Protein AF-A0A9D1AC80-F1 (afdb_monomer)

Solvent-accessible surface area (backbone atoms only — not comparable to full-atom values): 27525 Å² total; per-residue (Å²): 132,86,68,96,61,55,63,66,49,86,85,40,77,88,38,52,70,24,27,35,67,46,36,64,85,41,48,50,67,66,24,50,50,37,23,56,65,32,56,77,59,56,85,48,85,40,64,72,76,40,60,72,45,30,47,52,47,12,64,72,50,64,50,56,42,78,32,44,52,78,27,50,13,46,67,51,48,48,35,18,44,22,64,49,67,47,39,60,33,29,42,32,59,21,54,40,62,69,62,60,59,49,24,33,47,73,43,66,22,46,76,43,77,41,73,43,42,74,92,60,70,52,47,93,53,73,65,55,51,63,54,58,71,73,60,41,46,25,36,50,44,53,37,38,21,43,65,50,16,39,70,64,49,34,70,60,47,50,53,51,49,53,49,28,57,76,59,70,13,37,37,38,38,34,33,44,46,47,68,31,34,35,76,71,62,48,68,44,49,69,61,66,36,66,50,30,77,77,34,54,48,38,35,40,36,34,33,51,25,25,72,44,34,34,63,90,53,30,35,16,34,36,43,31,60,39,50,66,59,51,53,43,20,54,74,62,48,65,85,50,56,43,45,46,36,27,48,39,18,48,44,43,48,64,73,44,55,69,58,38,52,56,48,9,48,53,40,52,54,41,41,51,55,50,49,51,54,38,45,77,46,69,38,54,69,49,74,48,55,36,50,35,39,23,32,41,53,65,51,36,48,49,62,60,32,47,79,69,40,29,36,54,21,75,33,46,87,30,59,80,42,51,66,38,31,34,32,35,31,44,48,49,64,70,58,43,52,56,51,47,51,55,56,34,50,56,52,69,40,48,76,46,76,58,97,58,37,37,29,23,70,66,54,85,86,44,48,73,54,50,41,64,31,44,46,30,52,80,60,20,62,88,49,96,61,42,42,53,74,68,56,45,49,51,51,53,52,51,31,49,51,26,38,75,74,72,70,43,26,57,16,36,28,26,36,48,91,77,41,42,66,50,31,34,36,23,41,41,81,41,80,58,93,90,38,85,41,46,27,57,49,73,53,52,30,74,91,56,61,96,71,53,57,69,47,54,48,52,41,52,41,52,52,42,38,46,76,73,67,61,45,64,51,44,32,33,83,37,51,69,85,44,59,71,59,53,52,37,41,48,77,60,68,26,42,82,76,51,76,49,73,48,78,55,98,88,42,83,43,58,25,38,30,28,35,36,40,47,67,61,51,55,56,62,72,75,112

Radius of gyration: 29.44 Å; Cα contacts (8 Å, |Δi|>4): 1035; chains: 1; bounding box: 64×45×86 Å

InterPro domains:
  IPR000182 GNAT domain [PF13302] (356-495)
  IPR000182 GNAT domain [PS51186] (357-519)
  IPR004839 Aminotransferase, class I/classII, large domain [PF00155] (17-341)
  IPR015421 Pyridoxal phosphate-dependent transferase, major domain [G3DSA:3.40.640.10] (27-256)
  IPR015422 Pyridoxal phosphate-dependent transferase, small domain [G3DSA:3.90.1150.10] (17-343)
  IPR015424 Pyridoxal phosphate-dependent transferase [SSF53383] (11-345)
  IPR016181 Acyl-CoA N-acyltransferase [SSF55729] (351-517)

Structure (mmCIF, N/CA/C/O backbone):
data_AF-A0A9D1AC80-F1
#
_entry.id   AF-A0A9D1AC80-F1
#
loop_
_atom_site.group_PDB
_atom_site.id
_atom_site.type_symbol
_atom_site.label_atom_id
_atom_site.label_alt_id
_atom_site.label_comp_id
_atom_site.label_asym_id
_atom_site.label_entity_id
_atom_site.label_seq_id
_atom_site.pdbx_PDB_ins_code
_atom_site.Cartn_x
_atom_site.Cartn_y
_atom_site.Cartn_z
_atom_site.occupancy
_atom_site.B_iso_or_equiv
_atom_site.auth_seq_id
_atom_site.auth_comp_id
_atom_site.auth_asym_id
_atom_site.auth_atom_id
_atom_site.pdbx_PDB_model_num
ATOM 1 N N . MET A 1 1 ? 4.214 -15.115 -7.512 1.00 37.31 1 MET A N 1
ATOM 2 C CA . MET A 1 1 ? 2.881 -15.174 -6.868 1.00 37.31 1 MET A CA 1
ATOM 3 C C . MET A 1 1 ? 2.759 -13.930 -5.993 1.00 37.31 1 MET A C 1
ATOM 5 O O . MET A 1 1 ? 3.651 -13.710 -5.189 1.00 37.31 1 MET A O 1
ATOM 9 N N . VAL A 1 2 ? 1.756 -13.068 -6.192 1.00 55.78 2 VAL A N 1
ATOM 10 C CA . VAL A 1 2 ? 1.625 -11.819 -5.412 1.00 55.78 2 VAL A CA 1
ATOM 11 C C . VAL A 1 2 ? 1.119 -12.160 -4.008 1.00 55.78 2 VAL A C 1
ATOM 13 O O . VAL A 1 2 ? 0.020 -12.699 -3.861 1.00 55.78 2 VAL A O 1
ATOM 16 N N . HIS A 1 3 ? 1.907 -11.880 -2.967 1.00 65.38 3 HIS A N 1
ATOM 17 C CA . HIS A 1 3 ? 1.476 -12.124 -1.588 1.00 65.38 3 HIS A CA 1
ATOM 18 C C . HIS A 1 3 ? 0.288 -11.227 -1.211 1.00 65.38 3 HIS A C 1
ATOM 20 O O . HIS A 1 3 ? 0.196 -10.066 -1.615 1.00 65.38 3 HIS A O 1
ATOM 26 N N . LYS A 1 4 ? -0.629 -11.753 -0.387 1.00 74.62 4 LYS A N 1
ATOM 27 C CA . LYS A 1 4 ? -1.789 -10.985 0.107 1.00 74.62 4 LYS A CA 1
ATOM 28 C C . LYS A 1 4 ? -1.373 -9.749 0.917 1.00 74.62 4 LYS A C 1
ATOM 30 O O . LYS A 1 4 ? -2.042 -8.720 0.848 1.00 74.62 4 LYS A O 1
ATOM 35 N N . HIS A 1 5 ? -0.239 -9.824 1.613 1.00 77.50 5 HIS A N 1
ATOM 36 C CA . HIS A 1 5 ? 0.312 -8.750 2.441 1.00 77.50 5 HIS A CA 1
ATOM 37 C C . HIS A 1 5 ? 1.796 -8.528 2.123 1.00 77.50 5 HIS A C 1
ATOM 39 O O . HIS A 1 5 ? 2.463 -9.425 1.612 1.00 77.50 5 HIS A O 1
ATOM 45 N N . GLY A 1 6 ? 2.300 -7.329 2.427 1.00 75.31 6 GLY A N 1
ATOM 46 C CA . GLY A 1 6 ? 3.743 -7.067 2.468 1.00 75.31 6 GLY A CA 1
ATOM 47 C C . GLY A 1 6 ? 4.377 -7.626 3.747 1.00 75.31 6 GLY A C 1
ATOM 48 O O . GLY A 1 6 ? 3.668 -8.102 4.634 1.00 75.31 6 GLY A O 1
ATOM 49 N N . GLY A 1 7 ? 5.699 -7.536 3.856 1.00 78.56 7 GLY A N 1
ATOM 50 C CA . GLY A 1 7 ? 6.449 -7.950 5.043 1.00 78.56 7 GLY A CA 1
ATOM 51 C C . GLY A 1 7 ? 6.959 -9.387 5.038 1.00 78.56 7 GLY A C 1
ATOM 52 O O . GLY A 1 7 ? 7.370 -9.886 6.084 1.00 78.56 7 GLY A O 1
ATOM 53 N N . ASN A 1 8 ? 6.949 -10.076 3.892 1.00 81.56 8 ASN A N 1
ATOM 54 C CA . ASN A 1 8 ? 7.438 -11.454 3.794 1.00 81.56 8 ASN A CA 1
ATOM 55 C C . ASN A 1 8 ? 8.974 -11.527 3.682 1.00 81.56 8 ASN A C 1
ATOM 57 O O . ASN A 1 8 ? 9.532 -12.005 2.696 1.00 81.56 8 ASN A O 1
ATOM 61 N N . LEU A 1 9 ? 9.673 -11.048 4.713 1.00 79.50 9 LEU A N 1
ATOM 62 C CA . LEU A 1 9 ? 11.139 -11.088 4.789 1.00 79.50 9 LEU A CA 1
ATOM 63 C C . LEU A 1 9 ? 11.712 -12.517 4.817 1.00 79.50 9 LEU A C 1
ATOM 65 O O . LEU A 1 9 ? 12.892 -12.709 4.525 1.00 79.50 9 LEU A O 1
ATOM 69 N N . TYR A 1 10 ? 10.897 -13.525 5.141 1.00 81.38 10 TYR A N 1
ATOM 70 C CA . TYR A 1 10 ? 11.323 -14.925 5.202 1.00 81.38 10 TYR A CA 1
ATOM 71 C C . TYR A 1 10 ? 11.754 -15.473 3.835 1.00 81.38 10 TYR A C 1
ATOM 73 O O . TYR A 1 10 ? 12.709 -16.248 3.768 1.00 81.38 10 TYR A O 1
ATOM 81 N N . GLU A 1 11 ? 11.105 -15.026 2.757 1.00 79.56 11 GLU A N 1
ATOM 82 C CA . GLU A 1 11 ? 11.444 -15.385 1.372 1.00 79.56 11 GLU A CA 1
ATOM 83 C C . GLU A 1 11 ? 12.535 -14.476 0.774 1.00 79.56 11 GLU A C 1
ATOM 85 O O . GLU A 1 11 ? 13.168 -14.823 -0.223 1.00 79.56 11 GLU A O 1
ATOM 90 N N . HIS A 1 12 ? 12.820 -13.337 1.415 1.00 79.81 12 HIS A N 1
ATOM 91 C CA . HIS A 1 12 ? 13.738 -12.306 0.924 1.00 79.81 12 HIS A CA 1
ATOM 92 C C . HIS A 1 12 ? 14.773 -11.901 1.984 1.00 79.81 12 HIS A C 1
ATOM 94 O O . HIS A 1 12 ? 14.924 -10.725 2.324 1.00 79.81 12 HIS A O 1
ATOM 100 N N . LYS A 1 13 ? 15.507 -12.884 2.522 1.00 79.75 13 LYS A N 1
ATOM 101 C CA . LYS A 1 13 ? 16.517 -12.653 3.568 1.00 79.75 13 LYS A CA 1
ATOM 102 C C . LYS A 1 13 ? 17.537 -11.584 3.151 1.00 79.75 13 LYS A C 1
ATOM 104 O O . LYS A 1 13 ? 18.148 -11.672 2.084 1.00 79.75 13 LYS A O 1
ATOM 109 N N . GLY A 1 14 ? 17.740 -10.608 4.036 1.00 81.50 14 GLY A N 1
ATOM 110 C CA . GLY A 1 14 ? 18.689 -9.507 3.851 1.00 81.50 14 GLY A CA 1
ATOM 111 C C . GLY A 1 14 ? 18.181 -8.352 2.984 1.00 81.50 14 GLY A C 1
ATOM 112 O O . GLY A 1 14 ? 18.968 -7.459 2.690 1.00 81.50 14 GLY A O 1
ATOM 113 N N . ALA A 1 15 ? 16.911 -8.358 2.563 1.00 88.06 15 ALA A N 1
ATOM 114 C CA . ALA A 1 15 ? 16.314 -7.213 1.886 1.00 88.06 15 ALA A CA 1
ATOM 115 C C . ALA A 1 15 ? 15.885 -6.119 2.878 1.00 88.06 15 ALA A C 1
ATOM 117 O O . ALA A 1 15 ? 15.378 -6.420 3.961 1.00 88.06 15 ALA A O 1
ATOM 118 N N . GLU A 1 16 ? 16.032 -4.854 2.486 1.00 93.19 16 GLU A N 1
ATOM 119 C CA . GLU A 1 16 ? 15.392 -3.732 3.177 1.00 93.19 16 GLU A CA 1
ATOM 120 C C . GLU A 1 16 ? 13.894 -3.717 2.825 1.00 93.19 16 GLU A C 1
ATOM 122 O O . GLU A 1 16 ? 13.510 -3.679 1.650 1.00 93.19 16 GLU A O 1
ATOM 127 N N . ASP A 1 17 ? 13.029 -3.787 3.841 1.00 95.25 17 ASP A N 1
ATOM 128 C CA . ASP A 1 17 ? 11.586 -3.948 3.644 1.00 95.25 17 ASP A CA 1
ATOM 129 C C . ASP A 1 17 ? 10.837 -2.614 3.621 1.00 95.25 17 ASP A C 1
ATOM 131 O O . ASP A 1 17 ? 10.547 -2.013 4.656 1.00 95.25 17 ASP A O 1
ATOM 135 N N . PHE A 1 18 ? 10.463 -2.185 2.422 1.00 97.62 18 PHE A N 1
ATOM 136 C CA . PHE A 1 18 ? 9.554 -1.070 2.171 1.00 97.62 18 PHE A CA 1
ATOM 137 C C . PHE A 1 18 ? 8.117 -1.542 1.917 1.00 97.62 18 PHE A C 1
ATOM 139 O O . PHE A 1 18 ? 7.225 -0.724 1.701 1.00 97.62 18 PHE A O 1
ATOM 146 N N . SER A 1 19 ? 7.847 -2.847 1.930 1.00 96.44 19 SER A N 1
ATOM 147 C CA . SER A 1 19 ? 6.517 -3.388 1.659 1.00 96.44 19 SER A CA 1
ATOM 148 C C . SER A 1 19 ? 5.619 -3.394 2.897 1.00 96.44 19 SER A C 1
ATOM 150 O O . SER A 1 19 ? 4.394 -3.354 2.748 1.00 96.44 19 SER A O 1
ATOM 152 N N . ALA A 1 20 ? 6.184 -3.413 4.108 1.00 95.06 20 ALA A N 1
ATOM 153 C CA . ALA A 1 20 ? 5.453 -3.307 5.368 1.00 95.06 20 ALA A CA 1
ATOM 154 C C . ALA A 1 20 ? 5.529 -1.891 5.961 1.00 95.06 20 ALA A C 1
ATOM 156 O O . ALA A 1 20 ? 6.604 -1.330 6.135 1.00 95.06 20 ALA A O 1
ATOM 157 N N . ASN A 1 21 ? 4.374 -1.334 6.335 1.00 96.56 21 ASN A N 1
ATOM 158 C CA . ASN A 1 21 ? 4.255 0.046 6.820 1.00 96.56 21 ASN A CA 1
ATOM 159 C C . ASN A 1 21 ? 4.565 0.163 8.324 1.00 96.56 21 ASN A C 1
ATOM 161 O O . ASN A 1 21 ? 3.703 0.560 9.111 1.00 96.56 21 ASN A O 1
ATOM 165 N N . ILE A 1 22 ? 5.755 -0.253 8.749 1.00 97.06 22 ILE A N 1
ATOM 166 C CA . ILE A 1 22 ? 6.176 -0.241 10.158 1.00 97.06 22 ILE A CA 1
ATOM 167 C C . ILE A 1 22 ? 7.069 0.974 10.420 1.00 97.06 22 ILE A C 1
ATOM 169 O O . ILE A 1 22 ? 7.850 1.361 9.557 1.00 97.06 22 ILE A O 1
ATOM 173 N N . ASN A 1 23 ? 6.956 1.582 11.603 1.00 97.81 23 ASN A N 1
ATOM 174 C CA . ASN A 1 23 ? 7.819 2.694 11.995 1.00 97.81 23 ASN A CA 1
ATOM 175 C C . ASN A 1 23 ? 9.307 2.298 11.928 1.00 97.81 23 ASN A C 1
ATOM 177 O O . ASN A 1 23 ? 9.743 1.354 12.590 1.00 97.81 23 ASN A O 1
ATOM 181 N N . PHE A 1 24 ? 10.086 3.051 11.150 1.00 96.06 24 PHE A N 1
ATOM 182 C CA . PHE A 1 24 ? 11.513 2.811 10.930 1.00 96.06 24 PHE A CA 1
ATOM 183 C C . PHE A 1 24 ? 12.375 3.017 12.177 1.00 96.06 24 PHE A C 1
ATOM 185 O O . PHE A 1 24 ? 13.465 2.459 12.254 1.00 96.06 24 PHE A O 1
ATOM 192 N N . LYS A 1 25 ? 11.888 3.761 13.179 1.00 96.38 25 LYS A N 1
ATOM 193 C CA . LYS A 1 25 ? 12.588 3.933 14.463 1.00 96.38 25 LYS A CA 1
ATOM 194 C C . LYS A 1 25 ? 12.598 2.672 15.324 1.00 96.38 25 LYS A C 1
ATOM 196 O O . LYS A 1 25 ? 13.313 2.622 16.322 1.00 96.38 25 LYS A O 1
ATOM 201 N N . GLY A 1 26 ? 11.817 1.662 14.948 1.00 96.38 26 GLY A N 1
ATOM 202 C CA . GLY A 1 26 ? 11.663 0.450 15.734 1.00 96.38 26 GLY A CA 1
ATOM 203 C C . GLY A 1 26 ? 10.815 0.665 16.985 1.00 96.38 26 GLY A C 1
ATOM 204 O O . GLY A 1 26 ? 10.164 1.696 17.172 1.00 96.38 26 GLY A O 1
ATOM 205 N N . MET A 1 27 ? 10.754 -0.381 17.806 1.00 97.56 27 MET A N 1
ATOM 206 C CA . MET A 1 27 ? 9.942 -0.396 19.019 1.00 97.56 27 MET A CA 1
ATOM 207 C C . MET A 1 27 ? 10.574 0.530 20.067 1.00 97.56 27 MET A C 1
ATOM 209 O O . MET A 1 27 ? 11.772 0.382 20.321 1.00 97.56 27 MET A O 1
ATOM 213 N N . PRO A 1 28 ? 9.816 1.446 20.705 1.00 98.06 28 PRO A N 1
ATOM 214 C CA . PRO A 1 28 ? 10.362 2.282 21.769 1.00 98.06 28 PRO A CA 1
ATOM 215 C C . PRO A 1 28 ? 10.963 1.438 22.893 1.00 98.06 28 PRO A C 1
ATOM 217 O O . PRO A 1 28 ? 10.402 0.409 23.274 1.00 98.06 28 PRO A O 1
ATOM 220 N N . GLU A 1 29 ? 12.073 1.893 23.473 1.00 97.75 29 GLU A N 1
ATOM 221 C CA . GLU A 1 29 ? 12.817 1.082 24.444 1.00 97.75 29 GLU A CA 1
ATOM 222 C C . GLU A 1 29 ? 11.968 0.724 25.673 1.00 97.75 29 GLU A C 1
ATOM 224 O O . GLU A 1 29 ? 11.976 -0.424 26.103 1.00 97.75 29 GLU A O 1
ATOM 229 N N . LYS A 1 30 ? 11.142 1.648 26.186 1.00 97.62 30 LYS A N 1
ATOM 230 C CA . LYS A 1 30 ? 10.231 1.342 27.304 1.00 97.62 30 LYS A CA 1
ATOM 231 C C . LYS A 1 30 ? 9.204 0.265 26.956 1.00 97.62 30 LYS A C 1
ATOM 233 O O . LYS A 1 30 ? 8.915 -0.589 27.787 1.00 97.62 30 LYS A O 1
ATOM 238 N N . VAL A 1 31 ? 8.684 0.282 25.728 1.00 98.12 31 VAL A N 1
ATOM 239 C CA . VAL A 1 31 ? 7.739 -0.727 25.221 1.00 98.12 31 VAL A CA 1
ATOM 240 C C . VAL A 1 31 ? 8.415 -2.091 25.152 1.00 98.12 31 VAL A C 1
ATOM 242 O O . VAL A 1 31 ? 7.869 -3.084 25.631 1.00 98.12 31 VAL A O 1
ATOM 245 N N . LYS A 1 32 ? 9.636 -2.126 24.611 1.00 98.06 32 LYS A N 1
ATOM 246 C CA . LYS A 1 32 ? 10.450 -3.336 24.516 1.00 98.06 32 LYS A CA 1
ATOM 247 C C . LYS A 1 32 ? 10.769 -3.914 25.894 1.00 98.06 32 LYS A C 1
ATOM 249 O O . LYS A 1 32 ? 10.574 -5.108 26.100 1.00 98.06 32 LYS A O 1
ATOM 254 N N . GLN A 1 33 ? 11.215 -3.084 26.836 1.00 98.06 33 GLN A N 1
ATOM 255 C CA . GLN A 1 33 ? 11.537 -3.517 28.198 1.00 98.06 33 GLN A CA 1
ATOM 256 C C . GLN A 1 33 ? 10.299 -4.022 28.946 1.00 98.06 33 GLN A C 1
ATOM 258 O O . GLN A 1 33 ? 10.364 -5.076 29.571 1.00 98.06 33 GLN A O 1
ATOM 263 N N . ALA A 1 34 ? 9.154 -3.342 28.820 1.00 97.75 34 ALA A N 1
ATOM 264 C CA . ALA A 1 34 ? 7.900 -3.790 29.426 1.00 97.75 34 ALA A CA 1
ATOM 265 C C . ALA A 1 34 ? 7.452 -5.161 28.890 1.00 97.75 34 ALA A C 1
ATOM 267 O O . ALA A 1 34 ? 7.054 -6.032 29.663 1.00 97.75 34 ALA A O 1
ATOM 268 N N . ALA A 1 35 ? 7.555 -5.382 27.575 1.00 97.44 35 ALA A N 1
ATOM 269 C CA . ALA A 1 35 ? 7.242 -6.676 26.976 1.00 97.44 35 ALA A CA 1
ATOM 270 C C . ALA A 1 35 ? 8.228 -7.772 27.424 1.00 97.44 35 ALA A C 1
ATOM 272 O O . ALA A 1 35 ? 7.793 -8.865 27.782 1.00 97.44 35 ALA A O 1
ATOM 273 N N . LEU A 1 36 ? 9.535 -7.487 27.449 1.00 97.44 36 LEU A N 1
ATOM 274 C CA . LEU A 1 36 ? 10.566 -8.446 27.867 1.00 97.44 36 LEU A CA 1
ATOM 275 C C . LEU A 1 36 ? 10.426 -8.857 29.336 1.00 97.44 36 LEU A C 1
ATOM 277 O O . LEU A 1 36 ? 10.444 -10.049 29.628 1.00 97.44 36 LEU A O 1
ATOM 281 N N . ALA A 1 37 ? 10.239 -7.894 30.242 1.00 96.25 37 ALA A N 1
ATOM 282 C CA . ALA A 1 37 ? 10.100 -8.166 31.673 1.00 96.25 37 ALA A CA 1
ATOM 283 C C . ALA A 1 37 ? 8.897 -9.076 31.978 1.00 96.25 37 ALA A C 1
ATOM 285 O O . ALA A 1 37 ? 8.950 -9.910 32.875 1.00 96.25 37 ALA A O 1
ATOM 286 N N . SER A 1 38 ? 7.833 -8.981 31.177 1.00 96.50 38 SER A N 1
ATOM 287 C CA . SER A 1 38 ? 6.617 -9.781 31.359 1.00 96.50 38 SER A CA 1
ATOM 288 C C . SER A 1 38 ? 6.731 -11.253 30.931 1.00 96.50 38 SER A C 1
ATOM 290 O O . SER A 1 38 ? 5.812 -12.043 31.159 1.00 96.50 38 SER A O 1
ATOM 292 N N . ILE A 1 39 ? 7.837 -11.646 30.288 1.00 95.75 39 ILE A N 1
ATOM 293 C CA . ILE A 1 39 ? 8.031 -13.028 29.826 1.00 95.75 39 ILE A CA 1
ATOM 294 C C . ILE A 1 39 ? 8.107 -13.991 31.011 1.00 95.75 39 ILE A C 1
ATOM 296 O O . ILE A 1 39 ? 7.495 -15.055 30.962 1.00 95.75 39 ILE A O 1
ATOM 300 N N . GLU A 1 40 ? 8.793 -13.613 32.089 1.00 93.12 40 GLU A N 1
ATOM 301 C CA . GLU A 1 40 ? 8.886 -14.448 33.294 1.00 93.12 40 GLU A CA 1
ATOM 302 C C . GLU A 1 40 ? 7.522 -14.597 33.989 1.00 93.12 40 GLU A C 1
ATOM 304 O O . GLU A 1 40 ? 7.176 -15.677 34.464 1.00 93.12 40 GLU A O 1
ATOM 309 N N . GLU A 1 41 ? 6.693 -13.549 33.959 1.00 94.19 41 GLU A N 1
ATOM 310 C CA . GLU A 1 41 ? 5.326 -13.556 34.500 1.00 94.19 41 GLU A CA 1
ATOM 311 C C . GLU A 1 41 ? 4.334 -14.365 33.645 1.00 94.19 41 GLU A C 1
ATOM 313 O O . GLU A 1 41 ? 3.236 -14.691 34.102 1.00 94.19 41 GLU A O 1
ATOM 318 N N . SER A 1 42 ? 4.709 -14.748 32.419 1.00 94.88 42 SER A N 1
ATOM 319 C CA . SER A 1 42 ? 3.832 -15.471 31.482 1.00 94.88 42 SER A CA 1
ATOM 320 C C . SER A 1 42 ? 3.534 -16.924 31.898 1.00 94.88 42 SER A C 1
ATOM 322 O O . SER A 1 42 ? 2.868 -17.654 31.165 1.00 94.88 42 SER A O 1
ATOM 324 N N . VAL A 1 43 ? 3.983 -17.350 33.085 1.00 95.56 43 VAL A N 1
ATOM 325 C CA . VAL A 1 43 ? 3.513 -18.566 33.775 1.00 95.56 43 VAL A CA 1
ATOM 326 C C . VAL A 1 43 ? 2.065 -18.444 34.269 1.00 95.56 43 VAL A C 1
ATOM 328 O O . VAL A 1 43 ? 1.431 -19.452 34.589 1.00 95.56 43 VAL A O 1
ATOM 331 N N . HIS A 1 44 ? 1.533 -17.221 34.329 1.00 95.19 44 HIS A N 1
ATOM 332 C CA . HIS A 1 44 ? 0.144 -16.930 34.660 1.00 95.19 44 HIS A CA 1
ATOM 333 C C . HIS A 1 44 ? -0.646 -16.509 33.420 1.00 95.19 44 HIS A C 1
ATOM 335 O O . HIS A 1 44 ? -0.109 -15.919 32.480 1.00 95.19 44 HIS A O 1
ATOM 341 N N . TYR A 1 45 ? -1.952 -16.788 33.428 1.00 96.69 45 TYR A N 1
ATOM 342 C CA . TYR A 1 45 ? -2.845 -16.232 32.416 1.00 96.69 45 TYR A CA 1
ATOM 343 C C . TYR A 1 45 ? -2.831 -14.696 32.484 1.00 96.69 45 TYR A C 1
ATOM 345 O O . TYR A 1 45 ? -2.786 -14.140 33.584 1.00 96.69 45 TYR A O 1
ATOM 353 N N . PRO A 1 46 ? -2.893 -14.005 31.331 1.00 97.00 46 PRO A N 1
ATOM 354 C CA . PRO A 1 46 ? -2.995 -12.553 31.311 1.00 97.00 46 PRO A CA 1
ATOM 355 C C . PRO A 1 46 ? -4.347 -12.099 31.875 1.00 97.00 46 PRO A C 1
ATOM 357 O O . PRO A 1 46 ? -5.280 -12.896 31.988 1.00 97.00 46 PRO A O 1
ATOM 360 N N . ASP A 1 47 ? -4.486 -10.807 32.179 1.00 97.25 47 ASP A N 1
ATOM 361 C CA . ASP A 1 47 ? -5.783 -10.250 32.567 1.00 97.25 47 ASP A CA 1
ATOM 362 C C . ASP A 1 47 ? -6.793 -10.425 31.407 1.00 97.25 47 ASP A C 1
ATOM 364 O O . ASP A 1 47 ? -6.597 -9.834 30.336 1.00 97.25 47 ASP A O 1
ATOM 368 N N . PRO A 1 48 ? -7.871 -11.220 31.577 1.00 95.62 48 PRO A N 1
ATOM 369 C CA . PRO A 1 48 ? -8.866 -11.445 30.527 1.00 95.62 48 PRO A CA 1
ATOM 370 C C . PRO A 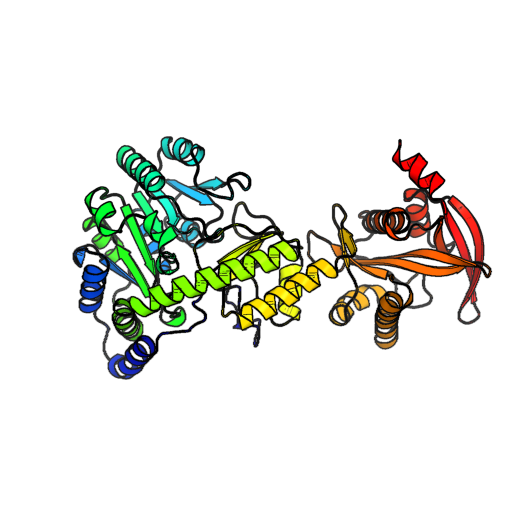1 48 ? -9.687 -10.193 30.176 1.00 95.62 48 PRO A C 1
ATOM 372 O O . PRO A 1 48 ? -10.368 -10.176 29.146 1.00 95.62 48 PRO A O 1
ATOM 375 N N . GLU A 1 49 ? -9.672 -9.167 31.026 1.00 94.81 49 GLU A N 1
ATOM 376 C CA . GLU A 1 49 ? -10.357 -7.892 30.808 1.00 94.81 49 GLU A CA 1
ATOM 377 C C . GLU A 1 49 ? -9.443 -6.821 30.216 1.00 94.81 49 GLU A C 1
ATOM 379 O O . GLU A 1 49 ? -9.961 -5.806 29.752 1.00 94.81 49 GLU A O 1
ATOM 384 N N . CYS A 1 50 ? -8.118 -7.025 30.222 1.00 97.62 50 CYS A N 1
ATOM 385 C CA . CYS A 1 50 ? -7.124 -5.988 29.918 1.00 97.62 50 CYS A CA 1
ATOM 386 C C . CYS A 1 50 ? -7.376 -4.696 30.727 1.00 97.62 50 CYS A C 1
ATOM 388 O O . CYS A 1 50 ? -7.338 -3.605 30.161 1.00 97.62 50 CYS A O 1
ATOM 390 N N . THR A 1 51 ? -7.703 -4.804 32.017 1.00 97.50 51 THR A N 1
ATOM 391 C CA . THR A 1 51 ? -8.281 -3.731 32.846 1.00 97.50 51 THR A CA 1
ATOM 392 C C . THR A 1 51 ? -7.408 -2.481 32.871 1.00 97.50 51 THR A C 1
ATOM 394 O O . THR A 1 51 ? -7.848 -1.420 32.434 1.00 97.50 51 THR A O 1
ATOM 397 N N . GLU A 1 52 ? -6.155 -2.624 33.311 1.00 97.81 52 GLU A N 1
ATOM 398 C CA . GLU A 1 52 ? -5.188 -1.520 33.415 1.00 97.81 52 GLU A CA 1
ATOM 399 C C . GLU A 1 52 ? -4.918 -0.884 32.041 1.00 97.81 52 GLU A C 1
ATOM 401 O O . GLU A 1 52 ? -4.860 0.334 31.887 1.00 97.81 52 GLU A O 1
ATOM 406 N N . LEU A 1 53 ? -4.828 -1.717 31.002 1.00 98.19 53 LEU A N 1
ATOM 407 C CA . LEU A 1 53 ? -4.616 -1.255 29.635 1.00 98.19 53 LEU A CA 1
ATOM 408 C C . LEU A 1 53 ? -5.819 -0.474 29.094 1.00 98.19 53 LEU A C 1
ATOM 410 O O . LEU A 1 53 ? -5.639 0.557 28.452 1.00 98.19 53 LEU A O 1
ATOM 414 N N . ARG A 1 54 ? -7.047 -0.930 29.353 1.00 98.38 54 ARG A N 1
ATOM 415 C CA . ARG A 1 54 ? -8.263 -0.214 28.946 1.00 98.38 54 ARG A CA 1
ATOM 416 C C . ARG A 1 54 ? -8.405 1.111 29.675 1.00 98.38 54 ARG A C 1
ATOM 418 O O . ARG A 1 54 ? -8.890 2.053 29.065 1.00 98.38 54 ARG A O 1
ATOM 425 N N . GLU A 1 55 ? -7.978 1.199 30.931 1.00 98.38 55 GLU A N 1
ATOM 426 C CA . GLU A 1 55 ? -7.949 2.457 31.687 1.00 98.38 55 GLU A CA 1
ATOM 427 C C . GLU A 1 55 ? -6.970 3.459 31.063 1.00 98.38 55 GLU A C 1
ATOM 429 O O . GLU A 1 55 ? -7.366 4.583 30.760 1.00 98.38 55 GLU A O 1
ATOM 434 N N . ALA A 1 56 ? -5.744 3.034 30.751 1.00 98.12 56 ALA A N 1
ATOM 435 C CA . ALA A 1 56 ? -4.761 3.893 30.087 1.00 98.12 56 ALA A CA 1
ATOM 436 C C . ALA A 1 56 ? -5.207 4.343 28.682 1.00 98.12 56 ALA A C 1
ATOM 438 O O . ALA A 1 56 ? -5.012 5.493 28.288 1.00 98.12 56 ALA A O 1
ATOM 439 N N . LEU A 1 57 ? -5.831 3.448 27.908 1.00 97.06 57 LEU A N 1
ATOM 440 C CA . LEU A 1 57 ? -6.386 3.795 26.596 1.00 97.06 57 LEU A CA 1
ATOM 441 C C . LEU A 1 57 ? -7.594 4.729 26.718 1.00 97.06 57 LEU A C 1
ATOM 443 O O . LEU A 1 57 ? -7.745 5.634 25.905 1.00 97.06 57 LEU A O 1
ATOM 447 N N . ALA A 1 58 ? -8.439 4.537 27.730 1.00 96.00 58 ALA A N 1
ATOM 448 C CA . ALA A 1 58 ? -9.588 5.395 27.993 1.00 96.00 58 ALA A CA 1
ATOM 449 C C . ALA A 1 58 ? -9.148 6.829 28.300 1.00 96.00 58 ALA A C 1
ATOM 451 O O . ALA A 1 58 ? -9.687 7.765 27.714 1.00 96.00 58 ALA A O 1
ATOM 452 N N . GLU A 1 59 ? -8.113 6.998 29.125 1.00 94.62 59 GLU A N 1
ATOM 453 C CA . GLU A 1 59 ? -7.506 8.305 29.381 1.00 94.62 59 GLU A CA 1
ATOM 454 C C . GLU A 1 59 ? -6.952 8.934 28.094 1.00 94.62 59 GLU A C 1
ATOM 456 O O . GLU A 1 59 ? -7.278 10.078 27.777 1.00 94.62 59 GLU A O 1
ATOM 461 N N . ARG A 1 60 ? -6.183 8.170 27.304 1.00 92.38 60 ARG A N 1
ATOM 462 C CA . ARG A 1 60 ? -5.605 8.641 26.033 1.00 92.38 60 ARG A CA 1
ATOM 463 C C . ARG A 1 60 ? -6.660 9.103 25.027 1.00 92.38 60 ARG A C 1
ATOM 465 O O . ARG A 1 60 ? -6.435 10.074 24.310 1.00 92.38 60 ARG A O 1
ATOM 472 N N . GLU A 1 61 ? -7.771 8.382 24.925 1.00 92.62 61 GLU A N 1
ATOM 473 C CA . GLU A 1 61 ? -8.813 8.631 23.922 1.00 92.62 61 GLU A CA 1
ATOM 474 C C . GLU A 1 61 ? -9.915 9.586 24.414 1.00 92.62 61 GLU A C 1
ATOM 476 O O . GLU A 1 61 ? -10.774 9.983 23.622 1.00 92.62 61 GLU A O 1
ATOM 481 N N . GLY A 1 62 ? -9.909 9.952 25.702 1.00 92.50 62 GLY A N 1
ATOM 482 C CA . GLY A 1 62 ? -10.981 10.731 26.326 1.00 92.50 62 GLY A CA 1
ATOM 483 C C . GLY A 1 62 ? -12.302 9.958 26.406 1.00 92.50 62 GLY A C 1
ATOM 484 O O . GLY A 1 62 ? -13.361 10.508 26.118 1.00 92.50 62 GLY A O 1
ATOM 485 N N . LEU A 1 63 ? -12.237 8.668 26.742 1.00 94.88 63 LEU A N 1
ATOM 486 C CA . LEU A 1 63 ? -13.364 7.732 26.783 1.00 94.88 63 LEU A CA 1
ATOM 487 C C . LEU A 1 63 ? -13.514 7.090 28.167 1.00 94.88 63 LEU A C 1
ATOM 489 O O . LEU A 1 63 ? -12.676 7.258 29.048 1.00 94.88 63 LEU A O 1
ATOM 493 N N . LYS A 1 64 ? -14.580 6.306 28.354 1.00 95.56 64 LYS A N 1
ATOM 494 C CA . LYS A 1 64 ? -14.687 5.351 29.466 1.00 95.56 64 LYS A CA 1
ATOM 495 C C . LYS A 1 64 ? -14.066 4.011 29.073 1.00 95.56 64 LYS A C 1
ATOM 497 O O . LYS A 1 64 ? -14.141 3.607 27.913 1.00 95.56 64 LYS A O 1
ATOM 502 N N . LYS A 1 65 ? -13.518 3.264 30.036 1.00 96.69 65 LYS A N 1
ATOM 503 C CA . LYS A 1 65 ? -12.900 1.949 29.768 1.00 96.69 65 LYS A CA 1
ATOM 504 C C . LYS A 1 65 ? -13.897 0.917 29.229 1.00 96.69 65 LYS A C 1
ATOM 506 O O . LYS A 1 65 ? -13.517 0.010 28.488 1.00 96.69 65 LYS A O 1
ATOM 511 N N . GLU A 1 66 ? -15.180 1.057 29.559 1.00 96.25 66 GLU A N 1
ATOM 512 C CA . GLU A 1 66 ? -16.292 0.236 29.060 1.00 96.25 66 GLU A CA 1
ATOM 513 C C . GLU A 1 66 ? -16.498 0.394 27.548 1.00 96.25 66 GLU A C 1
ATOM 515 O O . GLU A 1 66 ? -16.957 -0.540 26.898 1.00 96.25 66 GLU A O 1
ATOM 520 N N . GLN A 1 67 ? -16.069 1.525 26.980 1.00 96.88 67 GLN A N 1
ATOM 521 C CA . GLN A 1 67 ? -16.150 1.832 25.551 1.00 96.88 67 GLN A CA 1
ATOM 522 C C . GLN A 1 67 ? -14.957 1.293 24.751 1.00 96.88 67 GLN A C 1
ATOM 524 O O . GLN A 1 67 ? -14.834 1.590 23.562 1.00 96.88 67 GLN A O 1
ATOM 529 N N . ILE A 1 68 ? -14.067 0.522 25.386 1.00 98.00 68 ILE A N 1
ATOM 530 C CA . ILE A 1 68 ? -12.847 -0.013 24.778 1.00 98.00 68 ILE A CA 1
ATOM 531 C C . ILE A 1 68 ? -12.823 -1.535 24.876 1.00 98.00 68 ILE A C 1
ATOM 533 O O . ILE A 1 68 ? -13.045 -2.105 25.946 1.00 98.00 68 ILE A O 1
ATOM 537 N N . LEU A 1 69 ? -12.480 -2.191 23.765 1.00 98.44 69 LEU A N 1
ATOM 538 C CA . LEU A 1 69 ? -12.224 -3.631 23.705 1.00 98.44 69 LEU A CA 1
ATOM 539 C C . LEU A 1 69 ? -10.877 -3.905 23.023 1.00 98.44 69 LEU A C 1
ATOM 541 O O . LEU A 1 69 ? -10.644 -3.483 21.891 1.00 98.44 69 LEU A O 1
ATOM 545 N N . CYS A 1 70 ? -10.001 -4.630 23.719 1.00 98.56 70 CYS A N 1
ATOM 546 C CA . CYS A 1 70 ? -8.666 -5.001 23.249 1.00 98.56 70 CYS A CA 1
ATOM 547 C C . CYS A 1 70 ? -8.681 -6.317 22.456 1.00 98.56 70 CYS A C 1
ATOM 549 O O . CYS A 1 70 ? -9.490 -7.209 22.721 1.00 98.56 70 CYS A O 1
ATOM 551 N N . GLY A 1 71 ? -7.753 -6.459 21.508 1.00 98.06 71 GLY A N 1
ATOM 552 C CA . GLY A 1 71 ? -7.626 -7.657 20.679 1.00 98.06 71 GLY A CA 1
ATOM 553 C C . GLY A 1 71 ? -6.202 -7.968 20.233 1.00 98.06 71 GLY A C 1
ATOM 554 O O . GLY A 1 71 ? -5.299 -7.127 20.302 1.00 98.06 71 GLY A O 1
ATOM 555 N N . ASN A 1 72 ? -6.021 -9.196 19.746 1.00 97.38 72 ASN A N 1
ATOM 556 C CA . ASN A 1 72 ? -4.780 -9.785 19.240 1.00 97.38 72 ASN A CA 1
ATOM 557 C C . ASN A 1 72 ? -4.391 -9.200 17.863 1.00 97.38 72 ASN A C 1
ATOM 559 O O . ASN A 1 72 ? -4.297 -9.871 16.826 1.00 97.38 72 ASN A O 1
ATOM 563 N N . GLY A 1 73 ? -4.223 -7.879 17.843 1.00 96.12 73 GLY A N 1
ATOM 564 C CA . GLY A 1 73 ? -4.168 -7.058 16.645 1.00 96.12 73 GLY A CA 1
ATOM 565 C C . GLY A 1 73 ? -5.552 -6.634 16.148 1.00 96.12 73 GLY A C 1
ATOM 566 O O . GLY A 1 73 ? -6.559 -7.301 16.367 1.00 96.12 73 GLY A O 1
ATOM 567 N N . ALA A 1 74 ? -5.581 -5.530 15.396 1.00 95.94 74 ALA A N 1
ATOM 568 C CA . ALA A 1 74 ? -6.804 -4.967 14.817 1.00 95.94 74 ALA A CA 1
ATOM 569 C C . ALA A 1 74 ? -7.597 -5.968 13.953 1.00 95.94 74 ALA A C 1
ATOM 571 O O . ALA A 1 74 ? -8.822 -5.931 13.934 1.00 95.94 74 ALA A O 1
ATOM 572 N N . ALA A 1 75 ? -6.905 -6.897 13.282 1.00 95.44 75 ALA A N 1
ATOM 573 C CA . ALA A 1 75 ? -7.538 -7.918 12.452 1.00 95.44 75 ALA A CA 1
ATOM 574 C C . ALA A 1 75 ? -8.517 -8.795 13.250 1.00 95.44 75 ALA A C 1
ATOM 576 O O . ALA A 1 75 ? -9.637 -8.995 12.800 1.00 95.44 75 ALA A O 1
ATOM 577 N N . GLU A 1 76 ? -8.155 -9.262 14.450 1.00 97.81 76 GLU A N 1
ATOM 578 C CA . GLU A 1 76 ? -9.055 -10.092 15.266 1.00 97.81 76 GLU A CA 1
ATOM 579 C C . GLU A 1 76 ? -10.368 -9.357 15.579 1.00 97.81 76 GLU A C 1
ATOM 581 O O . GLU A 1 76 ? -11.457 -9.923 15.471 1.00 97.81 76 GLU A O 1
ATOM 586 N N . LEU A 1 77 ? -10.269 -8.061 15.876 1.00 98.38 77 LEU A N 1
ATOM 587 C CA . LEU A 1 77 ? -11.411 -7.212 16.199 1.00 98.38 77 LEU A CA 1
ATOM 588 C C . LEU A 1 77 ? -12.321 -6.974 14.985 1.00 98.38 77 LEU A C 1
ATOM 590 O O . LEU A 1 77 ? -13.538 -6.915 15.148 1.00 98.38 77 LEU A O 1
ATOM 594 N N . MET A 1 78 ? -11.767 -6.916 13.768 1.00 98.19 78 MET A N 1
ATOM 595 C CA . MET A 1 78 ? -12.559 -6.855 12.528 1.00 98.19 78 MET A CA 1
ATOM 596 C C . MET A 1 78 ? -13.415 -8.116 12.347 1.00 98.19 78 MET A C 1
ATOM 598 O O . MET A 1 78 ? -14.596 -8.020 12.010 1.00 98.19 78 MET A O 1
ATOM 602 N N . PHE A 1 79 ? -12.849 -9.299 12.610 1.00 98.44 79 PHE A N 1
ATOM 603 C CA . PHE A 1 79 ? -13.595 -10.561 12.562 1.00 98.44 79 PHE A CA 1
ATOM 604 C C . PHE A 1 79 ? -14.641 -10.638 13.678 1.00 98.44 79 PHE A C 1
ATOM 606 O O . PHE A 1 79 ? -15.791 -10.990 13.413 1.00 98.44 79 PHE A O 1
ATOM 613 N N . ALA A 1 80 ? -14.283 -10.256 14.906 1.00 98.44 80 ALA A N 1
ATOM 614 C CA . ALA A 1 80 ? -15.217 -10.224 16.028 1.00 98.44 80 ALA A CA 1
ATOM 615 C C . ALA A 1 80 ? -16.414 -9.302 15.753 1.00 98.44 80 ALA A C 1
ATOM 617 O O . ALA A 1 80 ? -17.554 -9.688 16.015 1.00 98.44 80 ALA A O 1
ATOM 618 N N . LEU A 1 81 ? -16.175 -8.129 15.155 1.00 98.56 81 LEU A N 1
ATOM 619 C CA . LEU A 1 81 ? -17.226 -7.208 14.722 1.00 98.56 81 LEU A CA 1
ATOM 620 C C . LEU A 1 81 ? -18.154 -7.853 13.694 1.00 98.56 81 LEU A C 1
ATOM 622 O O . LEU A 1 81 ? -19.374 -7.827 13.862 1.00 98.56 81 LEU A O 1
ATOM 626 N N . ALA A 1 82 ? -17.589 -8.459 12.648 1.00 98.25 82 ALA A N 1
ATOM 627 C CA . ALA A 1 82 ? -18.371 -9.105 11.601 1.00 98.25 82 ALA A CA 1
ATOM 628 C C . ALA A 1 82 ? -19.238 -10.248 12.162 1.00 98.25 82 ALA A C 1
ATOM 630 O O . ALA A 1 82 ? -20.416 -10.351 11.821 1.00 98.25 82 ALA A O 1
ATOM 631 N N . PHE A 1 83 ? -18.706 -11.063 13.079 1.00 98.31 83 PHE A N 1
ATOM 632 C CA . PHE A 1 83 ? -19.444 -12.165 13.707 1.00 98.31 83 PHE A CA 1
ATOM 633 C C . PHE A 1 83 ? -20.454 -11.735 14.775 1.00 98.31 83 PHE A C 1
ATOM 635 O O . PHE A 1 83 ? -21.422 -12.465 15.019 1.00 98.31 83 PHE A O 1
ATOM 642 N N . ALA A 1 84 ? -20.236 -10.590 15.422 1.00 97.81 84 ALA A N 1
ATOM 643 C CA . ALA A 1 84 ? -21.186 -10.000 16.356 1.00 97.81 84 ALA A CA 1
ATOM 644 C C . ALA A 1 84 ? -22.357 -9.358 15.608 1.00 97.81 84 ALA A C 1
ATOM 646 O O . ALA A 1 84 ? -23.509 -9.711 15.851 1.00 97.81 84 ALA A O 1
ATOM 647 N N . ARG A 1 85 ? -22.060 -8.475 14.646 1.00 96.31 85 ARG A N 1
ATOM 648 C CA . ARG A 1 85 ? -23.078 -7.711 13.917 1.00 96.31 85 ARG A CA 1
ATOM 649 C C . ARG A 1 85 ? -23.803 -8.531 12.851 1.00 96.31 85 ARG A C 1
ATOM 651 O O . ARG A 1 85 ? -24.976 -8.269 12.605 1.00 96.31 85 ARG A O 1
ATOM 658 N N . LYS A 1 86 ? -23.115 -9.486 12.214 1.00 97.06 86 LYS A N 1
ATOM 659 C CA . LYS A 1 86 ? -23.613 -10.304 11.090 1.00 97.06 86 LYS A CA 1
ATOM 660 C C . LYS A 1 86 ? -24.354 -9.481 10.019 1.00 97.06 86 LYS A C 1
ATOM 662 O O . LYS A 1 86 ? -25.519 -9.769 9.733 1.00 97.06 86 LYS A O 1
ATOM 667 N N . PRO A 1 87 ? -23.719 -8.441 9.445 1.00 97.62 87 PRO A N 1
ATOM 668 C CA . PRO A 1 87 ? -24.353 -7.647 8.398 1.00 97.62 87 PRO A CA 1
ATOM 669 C C . PRO A 1 87 ? -24.661 -8.530 7.181 1.00 97.62 87 PRO A C 1
ATOM 671 O O . PRO A 1 87 ? -23.810 -9.313 6.759 1.00 97.62 87 PRO A O 1
ATOM 674 N N . LYS A 1 88 ? -25.851 -8.397 6.586 1.00 98.38 88 LYS A N 1
ATOM 675 C CA . LYS A 1 88 ? -26.195 -9.079 5.330 1.00 98.38 88 LYS A CA 1
ATOM 676 C C . LYS A 1 88 ? -25.548 -8.380 4.147 1.00 98.38 88 LYS A C 1
ATOM 678 O O . LYS A 1 88 ? -25.050 -9.065 3.263 1.00 98.38 88 LYS A O 1
ATOM 683 N N . THR A 1 89 ? -25.518 -7.047 4.148 1.00 98.62 89 THR A N 1
ATOM 684 C CA . THR A 1 89 ? -24.849 -6.247 3.112 1.00 98.62 89 THR A CA 1
ATOM 685 C C . THR A 1 89 ? -23.884 -5.232 3.715 1.00 98.62 89 THR A C 1
ATOM 687 O O . THR A 1 89 ? -24.173 -4.610 4.739 1.00 98.62 89 THR A O 1
ATOM 690 N N . ALA A 1 90 ? -22.734 -5.036 3.073 1.00 98.62 90 ALA A N 1
ATOM 691 C CA . ALA A 1 90 ? -21.768 -4.024 3.485 1.00 98.62 90 ALA A CA 1
ATOM 692 C C . ALA A 1 90 ? -21.218 -3.241 2.294 1.00 98.62 90 ALA A C 1
ATOM 694 O O . ALA A 1 90 ? -20.843 -3.834 1.281 1.00 98.62 90 ALA A O 1
ATOM 695 N N . LEU A 1 91 ? -21.131 -1.919 2.441 1.00 98.62 91 LEU A N 1
ATOM 696 C CA . LEU A 1 91 ? -20.473 -1.036 1.484 1.00 98.62 91 LEU A CA 1
ATOM 697 C C . LEU A 1 91 ? -18.986 -0.911 1.827 1.00 98.62 91 LEU A C 1
ATOM 699 O O . LEU A 1 91 ? -18.625 -0.547 2.949 1.00 98.62 91 LEU A O 1
ATOM 703 N N . LEU A 1 92 ? -18.125 -1.205 0.856 1.00 98.56 92 LEU A N 1
ATOM 704 C CA . LEU A 1 92 ? -16.676 -1.173 1.024 1.00 98.56 92 LEU A CA 1
ATOM 705 C C . LEU A 1 92 ? -16.031 -0.380 -0.122 1.00 98.56 92 LEU A C 1
ATOM 707 O O . LEU A 1 92 ? -15.990 -0.887 -1.246 1.00 98.56 92 LEU A O 1
ATOM 711 N N . PRO A 1 93 ? -15.525 0.843 0.117 1.00 98.31 93 PRO A N 1
ATOM 712 C CA . PRO A 1 93 ? -14.733 1.541 -0.878 1.00 98.31 93 PRO A CA 1
ATOM 713 C C . PRO A 1 93 ? -13.412 0.807 -1.118 1.00 98.31 93 PRO A C 1
ATOM 715 O O . PRO A 1 93 ? -12.768 0.365 -0.172 1.00 98.31 93 PRO A O 1
ATOM 718 N N . VAL A 1 94 ? -13.016 0.671 -2.381 1.00 98.38 94 VAL A N 1
ATOM 719 C CA . VAL A 1 94 ? -11.776 0.013 -2.809 1.00 98.38 94 VAL A CA 1
ATOM 720 C C . VAL A 1 94 ? -10.997 0.931 -3.759 1.00 98.38 94 VAL A C 1
ATOM 722 O O . VAL A 1 94 ? -11.626 1.669 -4.515 1.00 98.38 94 VAL A O 1
ATOM 725 N N . PRO A 1 95 ? -9.654 0.926 -3.735 1.00 98.19 95 PRO A N 1
ATOM 726 C CA . PRO A 1 95 ? -8.789 -0.013 -3.022 1.00 98.19 95 PRO A CA 1
ATOM 727 C C . PRO A 1 95 ? -8.731 0.229 -1.512 1.00 98.19 95 PRO A C 1
ATOM 729 O O . PRO A 1 95 ? -8.625 1.362 -1.048 1.00 98.19 95 PRO A O 1
ATOM 732 N N . SER A 1 96 ? -8.758 -0.861 -0.748 1.00 97.38 96 SER A N 1
ATOM 733 C CA . SER A 1 96 ? -8.706 -0.853 0.716 1.00 97.38 96 SER A CA 1
ATOM 734 C C . SER A 1 96 ? -7.975 -2.086 1.250 1.00 97.38 96 SER A C 1
ATOM 736 O O . SER A 1 96 ? -7.719 -3.043 0.515 1.00 97.38 96 SER A O 1
ATOM 738 N N . PHE A 1 97 ? -7.696 -2.114 2.553 1.00 96.56 97 PHE A N 1
ATOM 739 C CA . PHE A 1 97 ? -7.115 -3.278 3.221 1.00 96.56 97 PHE A CA 1
ATOM 740 C C . PHE A 1 97 ? -7.957 -4.550 3.003 1.00 96.56 97 PHE A C 1
ATOM 742 O O . PHE A 1 97 ? -9.190 -4.522 3.025 1.00 96.56 97 PHE A O 1
ATOM 749 N N . TYR A 1 98 ? -7.283 -5.676 2.763 1.00 93.88 98 TYR A N 1
ATOM 750 C CA . TYR A 1 98 ? -7.923 -6.921 2.331 1.00 93.88 98 TYR A CA 1
ATOM 751 C C . TYR A 1 98 ? -8.768 -7.564 3.443 1.00 93.88 98 TYR A C 1
ATOM 753 O O . TYR A 1 98 ? -9.799 -8.178 3.175 1.00 93.88 98 TYR A O 1
ATOM 761 N N . GLU A 1 99 ? -8.370 -7.408 4.700 1.00 95.44 99 GLU A N 1
ATOM 762 C CA . GLU A 1 99 ? -8.994 -8.067 5.843 1.00 95.44 99 GLU A CA 1
ATOM 763 C C . GLU A 1 99 ? -10.423 -7.578 6.088 1.00 95.44 99 GLU A C 1
ATOM 765 O O . GLU A 1 99 ? -11.231 -8.348 6.601 1.00 95.44 99 GLU A O 1
ATOM 770 N N . TYR A 1 100 ? -10.783 -6.367 5.640 1.00 97.75 100 TYR A N 1
ATOM 771 C CA . TYR A 1 100 ? -12.160 -5.871 5.720 1.00 97.75 100 TYR A CA 1
ATOM 772 C C . TYR A 1 100 ? -13.126 -6.812 4.992 1.00 97.75 100 TYR A C 1
ATOM 774 O O . TYR A 1 100 ? -14.081 -7.322 5.580 1.00 97.75 100 TYR A O 1
ATOM 782 N N . GLN A 1 101 ? -12.847 -7.114 3.719 1.00 96.94 101 GLN A N 1
ATOM 783 C CA . GLN A 1 101 ? -13.684 -8.040 2.956 1.00 96.94 101 GLN A CA 1
ATOM 784 C C . GLN A 1 101 ? -13.583 -9.474 3.479 1.00 96.94 101 GLN A C 1
ATOM 786 O O . GLN A 1 101 ? -14.545 -10.227 3.364 1.00 96.94 101 GLN A O 1
ATOM 791 N N . GLN A 1 102 ? -12.432 -9.868 4.030 1.00 97.31 102 GLN A N 1
ATOM 792 C CA . GLN A 1 102 ? -12.231 -11.221 4.532 1.00 97.31 102 GLN A CA 1
ATOM 793 C C . GLN A 1 102 ? -13.102 -11.473 5.766 1.00 97.31 102 GLN A C 1
ATOM 795 O O . GLN A 1 102 ? -13.808 -12.479 5.804 1.00 97.31 102 GLN A O 1
ATOM 800 N N . ALA A 1 103 ? -13.104 -10.541 6.722 1.00 98.19 103 ALA A N 1
ATOM 801 C CA . ALA A 1 103 ? -13.939 -10.600 7.917 1.00 98.19 103 ALA A CA 1
ATOM 802 C C . ALA A 1 103 ? -15.435 -10.592 7.563 1.00 98.19 103 ALA A C 1
ATOM 804 O O . ALA A 1 103 ? -16.192 -11.435 8.043 1.00 98.19 103 ALA A O 1
ATOM 805 N N . LEU A 1 104 ? -15.856 -9.696 6.661 1.00 98.31 104 LEU A N 1
ATOM 806 C CA . LEU A 1 104 ? -17.244 -9.615 6.196 1.00 98.31 104 LEU A CA 1
ATOM 807 C C . LEU A 1 104 ? -17.700 -10.914 5.515 1.00 98.31 104 LEU A C 1
ATOM 809 O O . LEU A 1 104 ? -18.728 -11.481 5.890 1.00 98.31 104 LEU A O 1
ATOM 813 N N . LYS A 1 105 ? -16.921 -11.430 4.556 1.00 97.94 105 LYS A N 1
ATOM 814 C CA . LYS A 1 105 ? -17.243 -12.684 3.855 1.00 97.94 105 LYS A CA 1
ATOM 815 C C . LYS A 1 105 ? -17.260 -13.880 4.805 1.00 97.94 105 LYS A C 1
ATOM 817 O O . LYS A 1 105 ? -18.124 -14.740 4.662 1.00 97.94 105 LYS A O 1
ATOM 822 N N . ALA A 1 106 ? -16.367 -13.924 5.797 1.00 97.75 106 ALA A N 1
ATOM 823 C CA . ALA A 1 106 ? -16.364 -14.977 6.813 1.00 97.75 106 ALA A CA 1
ATOM 824 C C . ALA A 1 106 ? -17.665 -14.999 7.636 1.00 97.75 106 ALA A C 1
ATOM 826 O O . ALA A 1 106 ? -18.119 -16.071 8.030 1.00 97.75 106 ALA A O 1
ATOM 827 N N . ALA A 1 107 ? -18.297 -13.842 7.849 1.00 97.69 107 ALA A N 1
ATOM 828 C CA . ALA A 1 107 ? -19.597 -13.726 8.509 1.00 97.69 107 ALA A CA 1
ATOM 829 C C . ALA A 1 107 ? -20.805 -13.944 7.572 1.00 97.69 107 ALA A C 1
ATOM 831 O O . ALA A 1 107 ? -21.945 -13.813 8.017 1.00 97.69 107 ALA A O 1
ATOM 832 N N . GLY A 1 108 ? -20.580 -14.279 6.295 1.00 98.06 108 GLY A N 1
ATOM 833 C CA . GLY A 1 108 ? -21.639 -14.472 5.298 1.00 98.06 108 GLY A CA 1
ATOM 834 C C . GLY A 1 108 ? -22.211 -13.173 4.718 1.00 98.06 108 GLY A C 1
ATOM 835 O O . GLY A 1 108 ? -23.305 -13.195 4.161 1.00 98.06 108 GLY A O 1
ATOM 836 N N . CYS A 1 109 ? -21.499 -12.050 4.850 1.00 98.50 109 CYS A N 1
ATOM 837 C CA . CYS A 1 109 ? -21.929 -10.753 4.332 1.00 98.50 109 CYS A CA 1
ATOM 838 C C . CYS A 1 109 ? -21.718 -10.639 2.812 1.00 98.50 109 CYS A C 1
ATOM 840 O O . CYS A 1 109 ? -20.647 -10.972 2.292 1.00 98.50 109 CYS A O 1
ATOM 842 N N . GLU A 1 110 ? -22.706 -10.094 2.103 1.00 98.44 110 GLU A N 1
ATOM 843 C CA . GLU A 1 110 ? -22.565 -9.639 0.723 1.00 98.44 110 GLU A CA 1
ATOM 844 C C . GLU A 1 110 ? -21.845 -8.280 0.684 1.00 98.44 110 GLU A C 1
ATOM 846 O O . GLU A 1 110 ? -22.385 -7.240 1.068 1.00 98.44 110 GLU A O 1
ATOM 851 N N . VAL A 1 111 ? -20.607 -8.283 0.188 1.00 98.44 111 VAL A N 1
ATOM 852 C CA . VAL A 1 111 ? -19.789 -7.070 0.067 1.00 98.44 111 VAL A CA 1
ATOM 853 C C . VAL A 1 111 ? -20.075 -6.375 -1.262 1.00 98.44 111 VAL A C 1
ATOM 855 O O . VAL A 1 111 ? -19.840 -6.945 -2.328 1.00 98.44 111 VAL A O 1
ATOM 858 N N . ARG A 1 112 ? -20.526 -5.119 -1.205 1.00 98.38 112 ARG A N 1
ATOM 859 C CA . ARG A 1 112 ? -20.606 -4.218 -2.358 1.00 98.38 112 ARG A CA 1
ATOM 860 C C . ARG A 1 112 ? -19.365 -3.340 -2.405 1.00 98.38 112 ARG A C 1
ATOM 862 O O . ARG A 1 112 ? -19.169 -2.491 -1.537 1.00 98.38 112 ARG A O 1
ATOM 869 N N . TYR A 1 113 ? -18.533 -3.549 -3.422 1.00 98.50 113 TYR A N 1
ATOM 870 C CA . TYR A 1 113 ? -17.402 -2.663 -3.666 1.00 98.50 113 TYR A CA 1
ATOM 871 C C . TYR A 1 113 ? -17.868 -1.341 -4.264 1.00 98.50 113 TYR A C 1
ATOM 873 O O . TYR A 1 113 ? -18.626 -1.323 -5.234 1.00 98.50 113 TYR A O 1
ATOM 881 N N . PHE A 1 114 ? -17.349 -0.249 -3.717 1.00 98.50 114 PHE A N 1
ATOM 882 C CA . PHE A 1 114 ? -17.399 1.064 -4.335 1.00 98.50 114 PHE A CA 1
ATOM 883 C C . PHE A 1 114 ? -16.003 1.411 -4.858 1.00 98.50 114 PHE A C 1
ATOM 885 O O . PHE A 1 114 ? -15.075 1.595 -4.076 1.00 98.50 114 PHE A O 1
ATOM 892 N N . TYR A 1 115 ? -15.827 1.457 -6.174 1.00 98.25 115 TYR A N 1
ATOM 893 C CA . TYR A 1 115 ? -14.518 1.711 -6.775 1.00 98.25 115 TYR A CA 1
ATOM 894 C C . TYR A 1 115 ? -14.195 3.205 -6.712 1.00 98.25 115 TYR A C 1
ATOM 896 O O . TYR A 1 115 ? -14.817 4.016 -7.398 1.00 98.25 115 TYR A O 1
ATOM 904 N N . LEU A 1 116 ? -13.229 3.557 -5.865 1.00 98.12 116 LEU A N 1
ATOM 905 C CA . LEU A 1 116 ? -12.673 4.898 -5.777 1.00 98.12 116 LEU A CA 1
ATOM 906 C C . LEU A 1 116 ? -11.922 5.220 -7.074 1.00 98.12 116 LEU A C 1
ATOM 908 O O . LEU A 1 116 ? -11.256 4.361 -7.651 1.00 98.12 116 LEU A O 1
ATOM 912 N N . LYS A 1 117 ? -12.033 6.469 -7.518 1.00 96.19 117 LYS A N 1
ATOM 913 C CA . LYS A 1 117 ? -11.563 6.918 -8.831 1.00 96.19 117 LYS A CA 1
ATOM 914 C C . LYS A 1 117 ? -10.171 7.520 -8.760 1.00 96.19 117 LYS A C 1
ATOM 916 O O . LYS A 1 117 ? -9.887 8.304 -7.855 1.00 96.19 117 LYS A O 1
ATOM 921 N N . GLU A 1 118 ? -9.329 7.218 -9.744 1.00 95.44 118 GLU A N 1
ATOM 922 C CA . GLU A 1 118 ? -7.987 7.795 -9.845 1.00 95.44 118 GLU A CA 1
ATOM 923 C C . GLU A 1 118 ? -8.033 9.312 -10.100 1.00 95.44 118 GLU A C 1
ATOM 925 O O . GLU A 1 118 ? -7.172 10.036 -9.599 1.00 95.44 118 GLU A O 1
ATOM 930 N N . GLU A 1 119 ? -9.055 9.808 -10.811 1.00 93.94 119 GLU A N 1
ATOM 931 C CA . GLU A 1 119 ? -9.258 11.243 -11.080 1.00 93.94 119 GLU A CA 1
ATOM 932 C C . GLU A 1 119 ? -9.532 12.043 -9.798 1.00 93.94 119 GLU A C 1
ATOM 934 O O . GLU A 1 119 ? -9.149 13.205 -9.699 1.00 93.94 119 GLU A O 1
ATOM 939 N N . GLU A 1 120 ? -10.127 11.398 -8.791 1.00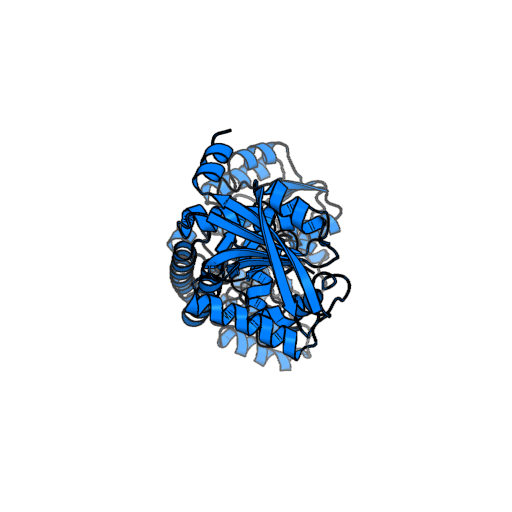 94.44 120 GLU A N 1
ATOM 940 C CA . GLU A 1 120 ? -10.374 11.954 -7.452 1.00 94.44 120 GLU A CA 1
ATOM 941 C C . GLU A 1 120 ? -9.216 11.643 -6.478 1.00 94.44 120 GLU A C 1
ATOM 943 O O . GLU A 1 120 ? -9.344 11.767 -5.255 1.00 94.44 120 GLU A O 1
ATOM 948 N N . GLU A 1 121 ? -8.082 11.169 -7.010 1.00 95.00 121 GLU A N 1
ATOM 949 C CA . GLU A 1 121 ? -6.952 10.590 -6.276 1.00 95.00 121 GLU A CA 1
ATOM 950 C C . GLU A 1 121 ? -7.372 9.544 -5.229 1.00 95.00 121 GLU A C 1
ATOM 952 O O . GLU A 1 121 ? -6.805 9.469 -4.137 1.00 95.00 121 GLU A O 1
ATOM 957 N N . TYR A 1 122 ? -8.386 8.741 -5.531 1.00 97.19 122 TYR A N 1
ATOM 958 C CA . TYR A 1 122 ? -8.935 7.736 -4.627 1.00 97.19 122 TYR A CA 1
ATOM 959 C C . TYR A 1 122 ? -9.462 8.300 -3.293 1.00 97.19 122 TYR A C 1
ATOM 961 O O . TYR A 1 122 ? -9.399 7.624 -2.262 1.00 97.19 122 TYR A O 1
ATOM 969 N N . ARG A 1 123 ? -9.965 9.540 -3.269 1.00 96.19 123 ARG A N 1
ATOM 970 C CA . ARG A 1 123 ? -10.680 10.088 -2.105 1.00 96.19 123 ARG A CA 1
ATOM 971 C C . ARG A 1 123 ? -12.148 9.667 -2.106 1.00 96.19 123 ARG A C 1
ATOM 973 O O . ARG A 1 123 ? -12.740 9.411 -3.151 1.00 96.19 123 ARG A O 1
ATOM 980 N N . ILE A 1 124 ? -12.751 9.641 -0.917 1.00 95.81 124 ILE A N 1
ATOM 981 C CA . ILE A 1 124 ? -14.201 9.484 -0.777 1.00 95.81 124 ILE A CA 1
ATOM 982 C C . ILE A 1 124 ? -14.878 10.792 -1.198 1.00 95.81 124 ILE A C 1
ATOM 984 O O . ILE A 1 124 ? -14.768 11.810 -0.509 1.00 95.81 124 ILE A O 1
ATOM 988 N N . ALA A 1 125 ? -15.571 10.748 -2.332 1.00 93.81 125 ALA A N 1
ATOM 989 C CA . ALA A 1 125 ? -16.259 11.884 -2.930 1.00 93.81 125 ALA A CA 1
ATOM 990 C C . ALA A 1 125 ? -17.791 11.768 -2.799 1.00 93.81 125 ALA A C 1
ATOM 992 O O . ALA A 1 125 ? -18.328 10.908 -2.101 1.00 93.81 125 ALA A O 1
ATOM 993 N N . GLU A 1 126 ? -18.510 12.683 -3.447 1.00 93.75 126 GLU A N 1
ATOM 994 C CA . GLU A 1 126 ? -19.971 12.808 -3.350 1.00 93.75 126 GLU A CA 1
ATOM 995 C C . GLU A 1 126 ? -20.733 11.588 -3.896 1.00 93.75 126 GLU A C 1
ATOM 997 O O . GLU A 1 126 ? -21.838 11.270 -3.463 1.00 93.75 126 GLU A O 1
ATOM 1002 N N . ASP A 1 127 ? -20.153 10.882 -4.859 1.00 95.69 127 ASP A N 1
ATOM 1003 C CA . ASP A 1 127 ? -20.723 9.661 -5.422 1.00 95.69 127 ASP A CA 1
ATOM 1004 C C . ASP A 1 127 ? -20.738 8.491 -4.431 1.00 95.69 127 ASP A C 1
ATOM 1006 O O . ASP A 1 127 ? -21.665 7.681 -4.480 1.00 95.69 127 ASP A O 1
ATOM 1010 N N . PHE A 1 128 ? -19.800 8.443 -3.482 1.00 96.69 128 PHE A N 1
ATOM 1011 C CA . PHE A 1 128 ? -19.852 7.483 -2.379 1.00 96.69 128 PHE A CA 1
ATOM 1012 C C . PHE A 1 128 ? -21.066 7.723 -1.482 1.00 96.69 128 PHE A C 1
ATOM 1014 O O . PHE A 1 128 ? -21.743 6.767 -1.114 1.00 96.69 128 PHE A O 1
ATOM 1021 N N . LEU A 1 129 ? -21.375 8.986 -1.156 1.00 96.12 129 LEU A N 1
ATOM 1022 C CA . LEU A 1 129 ? -22.578 9.311 -0.384 1.00 96.12 129 LEU A CA 1
ATOM 1023 C C . LEU A 1 129 ? -23.828 8.860 -1.136 1.00 96.12 129 LEU A C 1
ATOM 1025 O O . LEU A 1 129 ? -24.622 8.101 -0.595 1.00 96.12 129 LEU A O 1
ATOM 1029 N N . LYS A 1 130 ? -23.944 9.207 -2.424 1.00 96.81 130 LYS A N 1
ATOM 1030 C CA . LYS A 1 130 ? -25.063 8.760 -3.272 1.00 96.81 130 LYS A CA 1
ATOM 1031 C C . LYS A 1 130 ? -25.228 7.239 -3.282 1.00 96.81 130 LYS A C 1
ATOM 1033 O O . LYS A 1 130 ? -26.357 6.750 -3.295 1.00 96.81 130 LYS A O 1
ATOM 1038 N N . GLU A 1 131 ? -24.124 6.495 -3.285 1.00 97.56 131 GLU A N 1
ATOM 1039 C CA . GLU A 1 131 ? -24.163 5.039 -3.173 1.00 97.56 131 GLU A CA 1
ATOM 1040 C C . GLU A 1 131 ? -24.641 4.594 -1.786 1.00 97.56 131 GLU A C 1
ATOM 1042 O O . GLU A 1 131 ? -25.568 3.791 -1.686 1.00 97.56 131 GLU A O 1
ATOM 1047 N N . ALA A 1 132 ? -24.054 5.137 -0.719 1.00 96.69 132 ALA A N 1
ATOM 1048 C CA . ALA A 1 132 ? -24.418 4.842 0.665 1.00 96.69 132 ALA A CA 1
ATOM 1049 C C . ALA A 1 132 ? -25.890 5.183 0.979 1.00 96.69 132 ALA A C 1
ATOM 1051 O O . ALA A 1 132 ? -26.528 4.502 1.787 1.00 96.69 132 ALA A O 1
ATOM 1052 N N . GLU A 1 133 ? -26.478 6.155 0.277 1.00 97.25 133 GLU A N 1
ATOM 1053 C CA . GLU A 1 133 ? -27.895 6.511 0.348 1.00 97.25 133 GLU A CA 1
ATOM 1054 C C . GLU A 1 133 ? -28.840 5.347 -0.007 1.00 97.25 133 GLU A C 1
ATOM 1056 O O . GLU A 1 133 ? -29.986 5.331 0.464 1.00 97.25 133 GLU A O 1
ATOM 1061 N N . LYS A 1 134 ? -28.381 4.345 -0.772 1.00 96.88 134 LYS A N 1
ATOM 1062 C CA . LYS A 1 134 ? -29.168 3.141 -1.098 1.00 96.88 134 LYS A CA 1
ATOM 1063 C C . LYS A 1 134 ? -29.455 2.260 0.124 1.00 96.88 134 LYS A C 1
ATOM 1065 O O . LYS A 1 134 ? -30.457 1.552 0.122 1.00 96.88 134 LYS A O 1
ATOM 1070 N N . GLY A 1 135 ? -28.648 2.375 1.181 1.00 95.62 135 GLY A N 1
ATOM 1071 C CA . GLY A 1 135 ? -28.828 1.666 2.448 1.00 95.62 135 GLY A CA 1
ATOM 1072 C C . GLY A 1 135 ? -28.117 0.311 2.496 1.00 95.62 135 GLY A C 1
ATOM 1073 O O . GLY A 1 135 ? -28.357 -0.569 1.673 1.00 95.62 135 GLY A O 1
ATOM 1074 N N . TYR A 1 136 ? -27.264 0.151 3.507 1.00 98.12 136 TYR A N 1
ATOM 1075 C CA . TYR A 1 136 ? -26.455 -1.041 3.776 1.00 98.12 136 TYR A CA 1
ATOM 1076 C C . TYR A 1 136 ? -26.487 -1.367 5.272 1.00 98.12 136 TYR A C 1
ATOM 1078 O O . TYR A 1 136 ? -26.684 -0.462 6.082 1.00 98.12 136 TYR A O 1
ATOM 1086 N N . ASP A 1 137 ? -26.249 -2.615 5.676 1.00 98.25 137 ASP A N 1
ATOM 1087 C CA . ASP A 1 137 ? -26.191 -2.944 7.111 1.00 98.25 137 ASP A CA 1
ATOM 1088 C C . ASP A 1 137 ? -24.905 -2.419 7.771 1.00 98.25 137 ASP A C 1
ATOM 1090 O O . ASP A 1 137 ? -24.895 -2.097 8.966 1.00 98.25 137 ASP A O 1
ATOM 1094 N N . ALA A 1 138 ? -23.823 -2.322 6.993 1.00 98.25 138 ALA A N 1
ATOM 1095 C CA . ALA A 1 138 ? -22.551 -1.758 7.424 1.00 98.25 138 ALA A CA 1
ATOM 1096 C C . ALA A 1 138 ? -21.826 -0.984 6.307 1.00 98.25 138 ALA A C 1
ATOM 1098 O O . ALA A 1 138 ? -21.990 -1.269 5.122 1.00 98.25 138 ALA A O 1
ATOM 1099 N N . ALA A 1 139 ? -20.968 -0.045 6.695 1.00 98.25 139 ALA A N 1
ATOM 1100 C CA . ALA A 1 139 ? -19.955 0.565 5.840 1.00 98.25 139 ALA A CA 1
ATOM 1101 C C . ALA A 1 139 ? -18.598 0.518 6.554 1.00 98.25 139 ALA A C 1
ATOM 1103 O O . ALA A 1 139 ? -18.533 0.753 7.761 1.00 98.25 139 ALA A O 1
ATOM 1104 N N . ILE A 1 140 ? -17.526 0.188 5.829 1.00 98.31 140 ILE A N 1
ATOM 1105 C CA . ILE A 1 140 ? -16.177 0.033 6.398 1.00 98.31 140 ILE A CA 1
ATOM 1106 C C . ILE A 1 140 ? -15.213 0.985 5.697 1.00 98.31 140 ILE A C 1
ATOM 1108 O O . ILE A 1 140 ? -15.066 0.899 4.482 1.00 98.31 140 ILE A O 1
ATOM 1112 N N . LEU A 1 141 ? -14.542 1.865 6.438 1.00 98.12 141 LEU A N 1
ATOM 1113 C CA . LEU A 1 141 ? -13.645 2.888 5.896 1.00 98.12 141 LEU A CA 1
ATOM 1114 C C . LEU A 1 141 ? -12.255 2.788 6.532 1.00 98.12 141 LEU A C 1
ATOM 1116 O O . LEU A 1 141 ? -12.148 2.649 7.744 1.00 98.12 141 LEU A O 1
ATOM 1120 N N . GLY A 1 142 ? -11.191 2.918 5.740 1.00 97.31 142 GLY A N 1
ATOM 1121 C CA . GLY A 1 142 ? -9.843 3.166 6.263 1.00 97.31 142 GLY A CA 1
ATOM 1122 C C . GLY A 1 142 ? -9.568 4.667 6.360 1.00 97.31 142 GLY A C 1
ATOM 1123 O O . GLY A 1 142 ? -9.842 5.388 5.401 1.00 97.31 142 GLY A O 1
ATOM 1124 N N . ASN A 1 143 ? -9.024 5.140 7.484 1.00 96.19 143 ASN A N 1
ATOM 1125 C CA . ASN A 1 143 ? -8.759 6.558 7.722 1.00 96.19 143 ASN A CA 1
ATOM 1126 C C . ASN A 1 143 ? -7.480 6.809 8.560 1.00 96.19 143 ASN A C 1
ATOM 1128 O O . ASN A 1 143 ? -7.542 6.778 9.786 1.00 96.19 143 ASN A O 1
ATOM 1132 N N . PRO A 1 144 ? -6.319 7.110 7.948 1.00 97.12 144 PRO A N 1
ATOM 1133 C CA . PRO 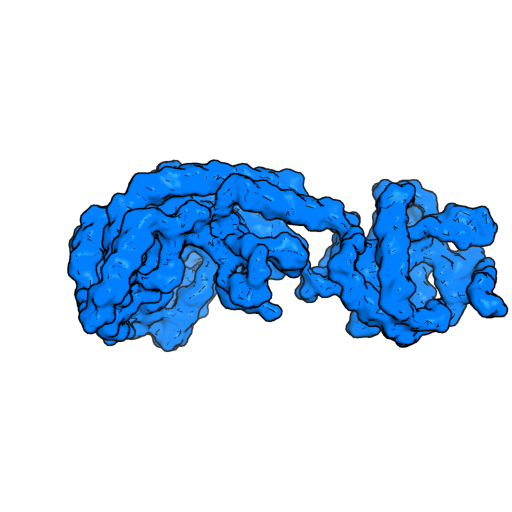A 1 144 ? -6.072 7.174 6.506 1.00 97.12 144 PRO A CA 1
ATOM 1134 C C . PRO A 1 144 ? -6.181 5.817 5.795 1.00 97.12 144 PRO A C 1
ATOM 1136 O O . PRO A 1 144 ? -5.821 4.776 6.350 1.00 97.12 144 PRO A O 1
ATOM 1139 N N . ASN A 1 145 ? -6.644 5.821 4.544 1.00 98.00 145 ASN A N 1
ATOM 1140 C CA . ASN A 1 145 ? -6.884 4.598 3.777 1.00 98.00 145 ASN A CA 1
ATOM 1141 C C . ASN A 1 145 ? -5.588 3.895 3.334 1.00 98.00 145 ASN A C 1
ATOM 1143 O O . ASN A 1 145 ? -4.675 4.527 2.816 1.00 98.00 145 ASN A O 1
ATOM 1147 N N . ASN A 1 146 ? -5.544 2.565 3.419 1.00 97.50 146 ASN A N 1
ATOM 1148 C CA . ASN A 1 146 ? -4.472 1.732 2.866 1.00 97.50 146 ASN A CA 1
ATOM 1149 C C . ASN A 1 146 ? -4.957 1.074 1.559 1.00 97.50 146 ASN A C 1
ATOM 1151 O O . ASN A 1 146 ? -5.904 0.292 1.632 1.00 97.50 146 ASN A O 1
ATOM 1155 N N . PRO A 1 147 ? -4.322 1.311 0.392 1.00 97.75 147 PRO A N 1
ATOM 1156 C CA . PRO A 1 147 ? -2.920 1.717 0.217 1.00 97.75 147 PRO A CA 1
ATOM 1157 C C . PRO A 1 147 ? -2.688 3.185 -0.148 1.00 97.75 147 PRO A C 1
ATOM 1159 O O . PRO A 1 147 ? -1.539 3.568 -0.344 1.00 97.75 147 PRO A O 1
ATOM 1162 N N . THR A 1 148 ? -3.737 3.999 -0.248 1.00 98.06 148 THR A N 1
ATOM 1163 C CA . THR A 1 148 ? -3.666 5.334 -0.868 1.00 98.06 148 THR A CA 1
ATOM 1164 C C . THR A 1 148 ? -3.088 6.416 0.044 1.00 98.06 148 THR A C 1
ATOM 1166 O O . THR A 1 148 ? -2.623 7.438 -0.443 1.00 98.06 148 THR A O 1
ATOM 1169 N N . GLY A 1 149 ? -3.118 6.206 1.359 1.00 97.69 149 GLY A N 1
ATOM 1170 C CA . GLY A 1 149 ? -2.675 7.156 2.375 1.00 97.69 149 GLY A CA 1
ATOM 1171 C C . GLY A 1 149 ? -3.592 8.368 2.522 1.00 97.69 149 GLY A C 1
ATOM 1172 O O . GLY A 1 149 ? -3.167 9.379 3.071 1.00 97.69 149 GLY A O 1
ATOM 1173 N N . LYS A 1 150 ? -4.826 8.300 2.004 1.00 97.00 150 LYS A N 1
ATOM 1174 C CA . LYS A 1 150 ? -5.758 9.434 1.978 1.00 97.00 150 LYS A CA 1
ATOM 1175 C C . LYS A 1 150 ? -6.555 9.528 3.276 1.00 97.00 150 LYS A C 1
ATOM 1177 O O . LYS A 1 150 ? -7.157 8.543 3.704 1.00 97.00 150 LYS A O 1
ATOM 1182 N N . LEU A 1 151 ? -6.574 10.725 3.857 1.00 96.31 151 LEU A N 1
ATOM 1183 C CA . LEU A 1 151 ? -7.427 11.093 4.983 1.00 96.31 151 LEU A CA 1
ATOM 1184 C C . LEU A 1 151 ? -8.849 11.407 4.503 1.00 96.31 151 LEU A C 1
ATOM 1186 O O . LEU A 1 151 ? -9.040 12.020 3.450 1.00 96.31 151 LEU A O 1
ATOM 1190 N N . ILE A 1 152 ? -9.843 11.027 5.298 1.00 95.19 152 ILE A N 1
ATOM 1191 C CA . ILE A 1 152 ? -11.217 11.504 5.167 1.00 95.19 152 ILE A CA 1
ATOM 1192 C C . ILE A 1 152 ? -11.326 12.779 6.001 1.00 95.19 152 ILE A C 1
ATOM 1194 O O . ILE A 1 152 ? -11.238 12.727 7.226 1.00 95.19 152 ILE A O 1
ATOM 1198 N N . AL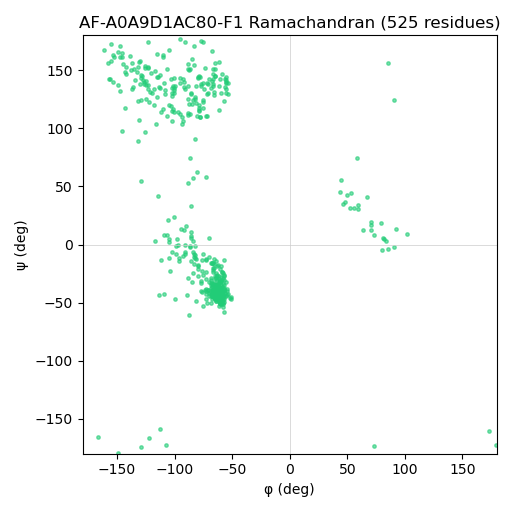A A 1 153 ? -11.537 13.917 5.339 1.00 90.25 153 ALA A N 1
ATOM 1199 C CA . ALA A 1 153 ? -11.735 15.189 6.027 1.00 90.25 153 ALA A CA 1
ATOM 1200 C C . ALA A 1 153 ? -12.885 15.088 7.042 1.00 90.25 153 ALA A C 1
ATOM 1202 O O . ALA A 1 153 ? -13.937 14.519 6.730 1.00 90.25 153 ALA A O 1
ATOM 1203 N N . GLY A 1 154 ? -12.723 15.693 8.221 1.00 89.00 154 GLY A N 1
ATOM 1204 C CA . GLY A 1 154 ? -13.670 15.569 9.330 1.00 89.00 154 GLY A CA 1
ATOM 1205 C C . GLY A 1 154 ? -15.112 15.873 8.925 1.00 89.00 154 GLY A C 1
ATOM 1206 O O . GLY A 1 154 ? -16.012 15.088 9.212 1.00 89.00 154 GLY A O 1
ATOM 1207 N N . LYS A 1 155 ? -15.343 16.961 8.177 1.00 90.12 155 LYS A N 1
ATOM 1208 C CA . LYS A 1 155 ? -16.685 17.315 7.683 1.00 90.12 155 LYS A CA 1
ATOM 1209 C C . LYS A 1 155 ? -17.306 16.202 6.829 1.00 90.12 155 LYS A C 1
ATOM 1211 O O . LYS A 1 155 ? -18.477 15.875 7.003 1.00 90.12 155 LYS A O 1
ATOM 1216 N N . ARG A 1 156 ? -16.524 15.592 5.931 1.00 93.44 156 ARG A N 1
ATOM 1217 C CA . ARG A 1 156 ? -16.995 14.481 5.092 1.00 93.44 156 ARG A CA 1
ATOM 1218 C C . ARG A 1 156 ? -17.276 13.239 5.937 1.00 93.44 156 ARG A C 1
ATOM 1220 O O . ARG A 1 156 ? -18.272 12.561 5.702 1.00 93.44 156 ARG A O 1
ATOM 1227 N N . LEU A 1 157 ? -16.440 12.955 6.937 1.00 94.00 157 LEU A N 1
ATOM 1228 C CA . LEU A 1 157 ? -16.681 11.856 7.871 1.00 94.00 157 LEU A CA 1
ATOM 1229 C C . LEU A 1 157 ? -17.987 12.062 8.657 1.00 94.00 157 LEU A C 1
ATOM 1231 O O . LEU A 1 157 ? -18.774 11.126 8.775 1.00 94.00 157 LEU A O 1
ATOM 1235 N N . GLU A 1 158 ? -18.267 13.279 9.129 1.00 93.19 158 GLU A N 1
ATOM 1236 C CA . GLU A 1 158 ? -19.540 13.602 9.786 1.00 93.19 158 GLU A CA 1
ATOM 1237 C C . GLU A 1 158 ? -20.754 13.437 8.862 1.00 93.19 158 GLU A C 1
ATOM 1239 O O . GLU A 1 158 ? -21.790 12.941 9.306 1.00 93.19 158 GLU A O 1
ATOM 1244 N N . GLU A 1 159 ? -20.647 13.812 7.584 1.00 94.94 159 GLU A N 1
ATOM 1245 C CA . GLU A 1 159 ? -21.707 13.589 6.590 1.00 94.94 159 GLU A CA 1
ATOM 1246 C C . GLU A 1 159 ? -22.006 12.091 6.422 1.00 94.94 159 GLU A C 1
ATOM 1248 O O . GLU A 1 159 ? -23.173 11.683 6.463 1.00 94.94 159 GLU A O 1
ATOM 1253 N N . ILE A 1 160 ? -20.960 11.262 6.315 1.00 96.12 160 ILE A N 1
ATOM 1254 C CA . ILE A 1 160 ? -21.086 9.799 6.228 1.00 96.12 160 ILE A CA 1
ATOM 1255 C C . ILE A 1 160 ? -21.686 9.225 7.519 1.00 96.12 160 ILE A C 1
ATOM 1257 O O . ILE A 1 160 ? -22.573 8.373 7.462 1.00 96.12 160 ILE A O 1
ATOM 1261 N N . LEU A 1 161 ? -21.246 9.697 8.687 1.00 95.38 161 LEU A N 1
ATOM 1262 C CA . LEU A 1 161 ? -21.773 9.283 9.991 1.00 95.38 161 LEU A CA 1
ATOM 1263 C C . LEU A 1 161 ? -23.262 9.600 10.131 1.00 95.38 161 LEU A C 1
ATOM 1265 O O . LEU A 1 161 ? -24.056 8.729 10.499 1.00 95.38 161 LEU A O 1
ATOM 1269 N N . ALA A 1 162 ? -23.655 10.830 9.795 1.00 95.19 162 ALA A N 1
ATOM 1270 C CA . ALA A 1 162 ? -25.045 11.262 9.820 1.00 95.19 162 ALA A CA 1
ATOM 1271 C C . ALA A 1 162 ? -25.902 10.425 8.863 1.00 95.19 162 ALA A C 1
ATOM 1273 O O . ALA A 1 162 ? -27.013 10.029 9.220 1.00 95.19 162 ALA A O 1
ATOM 1274 N N . LEU A 1 163 ? -25.385 10.116 7.674 1.00 96.56 163 LEU A N 1
ATOM 1275 C CA . LEU A 1 163 ? -26.032 9.223 6.720 1.00 96.56 163 LEU A CA 1
ATOM 1276 C C . LEU A 1 163 ? -26.207 7.805 7.277 1.00 96.56 163 LEU A C 1
ATOM 1278 O O . LEU A 1 163 ? -27.333 7.305 7.320 1.00 96.56 163 LEU A O 1
ATOM 1282 N N . CYS A 1 164 ? -25.132 7.181 7.760 1.00 96.31 164 CYS A N 1
ATOM 1283 C CA . CYS A 1 164 ? -25.181 5.834 8.329 1.00 96.31 164 CYS A CA 1
ATOM 1284 C C . CYS A 1 164 ? -26.193 5.766 9.475 1.00 96.31 164 CYS A C 1
ATOM 1286 O O . CYS A 1 164 ? -27.016 4.853 9.525 1.00 96.31 164 CYS A O 1
ATOM 1288 N N . ARG A 1 165 ? -26.219 6.789 10.340 1.00 94.44 165 ARG A N 1
ATOM 1289 C CA . ARG A 1 165 ? -27.189 6.886 11.434 1.00 94.44 165 ARG A CA 1
ATOM 1290 C C . ARG A 1 165 ? -28.628 6.948 10.921 1.00 94.44 165 ARG A C 1
ATOM 1292 O O . ARG A 1 165 ? -29.473 6.222 11.435 1.00 94.44 165 ARG A O 1
ATOM 1299 N N . ARG A 1 166 ? -28.917 7.766 9.897 1.00 95.94 166 ARG A N 1
ATOM 1300 C CA . ARG A 1 166 ? -30.257 7.834 9.274 1.00 95.94 166 ARG A CA 1
ATOM 1301 C C . ARG A 1 166 ? -30.692 6.496 8.671 1.00 95.94 166 ARG A C 1
ATOM 1303 O O . ARG A 1 166 ? -31.884 6.209 8.646 1.00 95.94 166 ARG A O 1
ATOM 1310 N N . LYS A 1 167 ? -29.747 5.703 8.164 1.00 96.00 167 LYS A N 1
ATOM 1311 C CA . LYS A 1 167 ? -30.006 4.409 7.513 1.00 96.00 167 LYS A CA 1
ATOM 1312 C C . LYS A 1 167 ? -29.967 3.215 8.471 1.00 96.00 167 LYS A C 1
ATOM 1314 O O . LYS A 1 167 ? -30.311 2.115 8.058 1.00 96.00 167 LYS A O 1
ATOM 1319 N N . GLY A 1 168 ? -29.580 3.419 9.732 1.00 94.94 168 GLY A N 1
ATOM 1320 C CA . GLY A 1 168 ? -29.376 2.331 10.694 1.00 94.94 168 GLY A CA 1
ATOM 1321 C C . GLY A 1 168 ? -28.142 1.468 10.394 1.00 94.94 168 GLY A C 1
ATOM 1322 O O . GLY A 1 168 ? -28.046 0.340 10.879 1.00 94.94 168 GLY A O 1
ATOM 1323 N N . SER A 1 169 ? -27.210 1.988 9.595 1.00 96.62 169 SER A N 1
ATOM 1324 C CA . SER A 1 169 ? -25.971 1.320 9.203 1.00 96.62 169 SER A CA 1
ATOM 1325 C C . SER A 1 169 ? -24.911 1.462 10.295 1.00 96.62 169 SER A C 1
ATOM 1327 O O . SER A 1 169 ? -24.694 2.555 10.828 1.00 96.62 169 SER A O 1
ATOM 1329 N N . LEU A 1 170 ? -24.201 0.37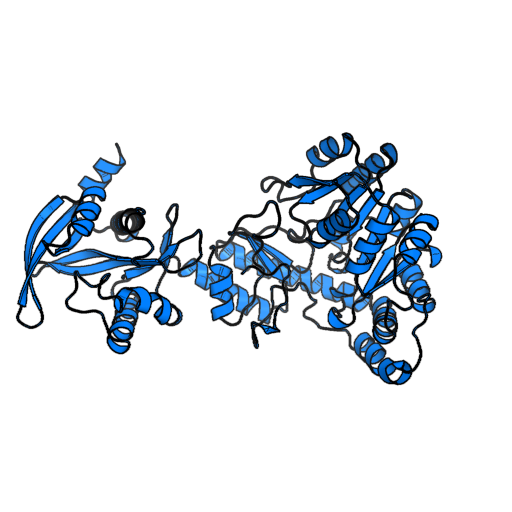3 10.587 1.00 97.56 170 LEU A N 1
ATOM 1330 C CA . LEU A 1 170 ? -22.963 0.425 11.366 1.00 97.56 170 LEU A CA 1
ATOM 1331 C C . LEU A 1 170 ? -21.855 1.049 10.505 1.00 97.56 170 LEU A C 1
ATOM 1333 O O . LEU A 1 170 ? -21.621 0.584 9.391 1.00 97.56 170 LEU A O 1
ATOM 1337 N N . LEU A 1 171 ? -21.139 2.047 11.018 1.00 98.00 171 LEU A N 1
ATOM 1338 C CA . LEU A 1 171 ? -19.923 2.556 10.386 1.00 98.00 171 LEU A CA 1
ATOM 1339 C C . LEU A 1 171 ? -18.704 2.062 11.165 1.00 98.00 171 LEU A C 1
ATOM 1341 O O . LEU A 1 171 ? -18.563 2.378 12.344 1.00 98.00 171 LEU A O 1
ATOM 1345 N N . MET A 1 172 ? -17.815 1.316 10.508 1.00 98.19 172 MET A N 1
ATOM 1346 C CA . MET A 1 172 ? -16.495 0.999 11.051 1.00 98.19 172 MET A CA 1
ATOM 1347 C C . MET A 1 172 ? -15.439 1.877 10.386 1.00 98.19 172 MET A C 1
ATOM 1349 O O . MET A 1 172 ? -15.363 1.918 9.158 1.00 98.19 172 MET A O 1
ATOM 1353 N N . VAL A 1 173 ? -14.627 2.560 11.190 1.00 98.00 173 VAL A N 1
ATOM 1354 C CA . VAL A 1 173 ? -13.508 3.385 10.719 1.00 98.00 173 VAL A CA 1
ATOM 1355 C C . VAL A 1 173 ? -12.206 2.817 11.271 1.00 98.00 173 VAL A C 1
ATOM 1357 O O . VAL A 1 173 ? -12.035 2.717 12.482 1.00 98.00 173 VAL A O 1
ATOM 1360 N N . ASP A 1 174 ? -11.287 2.427 10.396 1.00 98.00 174 ASP A N 1
ATOM 1361 C CA . ASP A 1 174 ? -9.961 1.935 10.763 1.00 98.00 174 ASP A CA 1
ATOM 1362 C C . ASP A 1 174 ? -8.941 3.077 10.780 1.00 98.00 174 ASP A C 1
ATOM 1364 O O . ASP A 1 174 ? -8.489 3.549 9.738 1.00 98.00 174 ASP A O 1
ATOM 1368 N N . GLU A 1 175 ? -8.557 3.478 11.987 1.00 97.12 175 GLU A N 1
ATOM 1369 C CA . GLU A 1 175 ? -7.596 4.530 12.307 1.00 97.12 175 GLU A CA 1
ATOM 1370 C C . GLU A 1 175 ? -6.209 3.974 12.673 1.00 97.12 175 GLU A C 1
ATOM 1372 O O . GLU A 1 175 ? -5.408 4.636 13.333 1.00 97.12 175 GLU A O 1
ATOM 1377 N N . SER A 1 176 ? -5.864 2.764 12.215 1.00 96.31 176 SER A N 1
ATOM 1378 C CA . SER A 1 176 ? -4.562 2.121 12.486 1.00 96.31 176 SER A CA 1
ATOM 1379 C C . SER A 1 176 ? -3.325 2.927 12.057 1.00 96.31 176 SER A C 1
ATOM 1381 O O . SER A 1 176 ? -2.205 2.562 12.421 1.00 96.31 176 SER A O 1
ATOM 1383 N N . PHE A 1 177 ? -3.502 3.974 11.249 1.00 97.12 177 PHE A N 1
ATOM 1384 C CA . PHE A 1 177 ? -2.441 4.846 10.745 1.00 97.12 177 PHE A CA 1
ATOM 1385 C C . PHE A 1 177 ? -2.561 6.304 11.212 1.00 97.12 177 PHE A C 1
ATOM 1387 O O . PHE A 1 177 ? -1.733 7.120 10.807 1.00 97.12 177 PHE A O 1
ATOM 1394 N N . LEU A 1 178 ? -3.549 6.631 12.054 1.00 95.12 178 LEU A N 1
ATOM 1395 C CA . LEU A 1 178 ? -3.836 8.002 12.489 1.00 95.12 178 LEU A CA 1
ATOM 1396 C C . LEU A 1 178 ? -2.675 8.632 13.271 1.00 95.12 178 LEU A C 1
ATOM 1398 O O . LEU A 1 178 ? -2.397 9.813 13.112 1.00 95.12 178 LEU A O 1
ATOM 1402 N N . ASP A 1 179 ? -1.931 7.839 14.048 1.00 95.56 179 ASP A N 1
ATOM 1403 C CA . ASP A 1 179 ? -0.783 8.346 14.810 1.00 95.56 179 ASP A CA 1
ATOM 1404 C C . ASP A 1 179 ? 0.337 8.915 13.906 1.00 95.56 179 ASP A C 1
ATOM 1406 O O . ASP A 1 179 ? 1.195 9.641 14.394 1.00 95.56 179 ASP A O 1
ATOM 1410 N N . PHE A 1 180 ? 0.360 8.597 12.601 1.00 97.38 180 PHE A N 1
ATOM 1411 C CA . PHE A 1 180 ? 1.351 9.123 11.647 1.00 97.38 180 PHE A CA 1
ATOM 1412 C C . PHE A 1 180 ? 0.976 10.469 11.013 1.00 97.38 180 PHE A C 1
ATOM 1414 O O . PHE A 1 180 ? 1.762 10.975 10.207 1.00 97.38 180 PHE A O 1
ATOM 1421 N N . LEU A 1 181 ? -0.195 11.024 11.335 1.00 96.31 181 LEU A N 1
ATOM 1422 C CA . LEU A 1 181 ? -0.581 12.354 10.870 1.00 96.31 181 LEU A CA 1
ATOM 1423 C C . LEU A 1 181 ? 0.319 13.420 11.497 1.00 96.31 181 LEU A C 1
ATOM 1425 O O . LEU A 1 181 ? 0.626 13.364 12.689 1.00 96.31 181 LEU A O 1
ATOM 1429 N N . ASP A 1 182 ? 0.730 14.400 10.695 1.00 93.44 182 ASP A N 1
ATOM 1430 C CA . ASP A 1 182 ? 1.355 15.605 11.234 1.00 93.44 182 ASP A CA 1
ATOM 1431 C C . ASP A 1 182 ? 0.300 16.536 11.863 1.00 93.44 182 ASP A C 1
ATOM 1433 O O . ASP A 1 182 ? -0.904 16.277 11.808 1.00 93.44 182 ASP A O 1
ATOM 1437 N N . GLU A 1 183 ? 0.741 17.625 12.497 1.00 91.94 183 GLU A N 1
ATOM 1438 C CA . GLU A 1 183 ? -0.168 18.550 13.192 1.00 91.94 183 GLU A CA 1
ATOM 1439 C C . GLU A 1 183 ? -1.207 19.184 12.256 1.00 91.94 183 GLU A C 1
ATOM 1441 O O . GLU A 1 183 ? -2.328 19.466 12.683 1.00 91.94 183 GLU A O 1
ATOM 1446 N N . LYS A 1 184 ? -0.855 19.386 10.981 1.00 92.06 184 LYS A N 1
ATOM 1447 C CA . LYS A 1 184 ? -1.751 19.977 9.987 1.00 92.06 184 LYS A CA 1
ATOM 1448 C C . LYS A 1 184 ? -2.850 18.988 9.610 1.00 92.06 184 LYS A C 1
ATOM 1450 O O . LYS A 1 184 ? -4.020 19.354 9.651 1.00 92.06 184 LYS A O 1
ATOM 1455 N N . ASP A 1 185 ? -2.484 17.756 9.270 1.00 93.25 185 ASP A N 1
ATOM 1456 C CA . ASP A 1 185 ? -3.444 16.721 8.883 1.00 93.25 185 ASP A CA 1
ATOM 1457 C C . ASP A 1 185 ? -4.324 16.310 10.077 1.00 93.25 185 ASP A C 1
ATOM 1459 O O . ASP A 1 185 ? -5.526 16.092 9.924 1.00 93.25 185 ASP A O 1
ATOM 1463 N N . LEU A 1 186 ? -3.762 16.261 11.292 1.00 91.25 186 LEU A N 1
ATOM 1464 C CA . LEU A 1 186 ? -4.513 15.956 12.513 1.00 91.25 186 LEU A CA 1
ATOM 1465 C C . LEU A 1 186 ? -5.599 17.006 12.798 1.00 91.25 186 LEU A C 1
ATOM 1467 O O . LEU A 1 186 ? -6.688 16.647 13.249 1.00 91.25 186 LEU A O 1
ATOM 1471 N N . ALA A 1 187 ? -5.343 18.282 12.487 1.00 91.19 187 ALA A N 1
ATOM 1472 C CA . ALA A 1 187 ? -6.317 19.363 12.641 1.00 91.19 187 ALA A CA 1
ATOM 1473 C C . ALA A 1 187 ? -7.536 19.234 11.704 1.00 91.19 187 ALA A C 1
ATOM 1475 O O . ALA A 1 187 ? -8.565 19.862 11.952 1.00 91.19 187 ALA A O 1
ATOM 1476 N N . GLU A 1 188 ? -7.453 18.412 10.652 1.00 89.44 188 GLU A N 1
ATOM 1477 C CA . GLU A 1 188 ? -8.584 18.106 9.766 1.00 89.44 188 GLU A CA 1
ATOM 1478 C C . GLU A 1 188 ? -9.452 16.939 10.272 1.00 89.44 188 GLU A C 1
ATOM 1480 O O . GLU A 1 188 ? -10.452 16.589 9.636 1.00 89.44 188 GLU A O 1
ATOM 1485 N N . THR A 1 189 ? -9.090 16.330 11.405 1.00 88.75 189 THR A N 1
ATOM 1486 C CA . THR A 1 189 ? -9.795 15.188 12.004 1.00 88.75 189 THR A CA 1
ATOM 1487 C C . THR A 1 189 ? -10.618 15.589 13.225 1.00 88.75 189 THR A C 1
ATOM 1489 O O . THR A 1 189 ? -10.482 16.687 13.764 1.00 88.75 189 THR A O 1
ATOM 1492 N N . PHE A 1 190 ? -11.483 14.681 13.679 1.00 84.19 190 PHE A N 1
ATOM 1493 C CA . PHE A 1 190 ? -12.192 14.825 14.945 1.00 84.19 190 PHE A CA 1
ATOM 1494 C C . PHE A 1 190 ? -11.654 13.822 15.967 1.00 84.19 190 PHE A C 1
ATOM 1496 O O . PHE A 1 190 ? -11.456 12.657 15.616 1.00 84.19 190 PHE A O 1
ATOM 1503 N N . PRO A 1 191 ? -11.475 14.221 17.239 1.00 82.69 191 PRO A N 1
ATOM 1504 C CA . PRO A 1 191 ? -11.161 13.281 18.304 1.00 82.69 191 PRO A CA 1
ATOM 1505 C C . PRO A 1 191 ? -12.213 12.170 18.400 1.00 82.69 191 PRO A C 1
ATOM 1507 O O . PRO A 1 191 ? -13.418 12.437 18.396 1.00 82.69 191 PRO A O 1
ATOM 1510 N N . CYS A 1 192 ? -11.750 10.928 18.548 1.00 81.94 192 CYS A N 1
ATOM 1511 C CA . CYS A 1 192 ? -12.595 9.734 18.625 1.00 81.94 192 CYS A CA 1
ATOM 1512 C C . CYS A 1 192 ? -13.715 9.872 19.676 1.00 81.94 192 CYS A C 1
ATOM 1514 O O . CYS A 1 192 ? -14.882 9.614 19.369 1.00 81.94 192 CYS A O 1
ATOM 1516 N N . GLY A 1 193 ? -13.388 10.370 20.877 1.00 80.56 193 GLY A N 1
ATOM 1517 C CA . GLY A 1 193 ? -14.363 10.604 21.947 1.00 80.56 193 GLY A CA 1
ATOM 1518 C C . GLY A 1 193 ? -15.538 11.495 21.535 1.00 80.56 193 GLY A C 1
ATOM 1519 O O . GLY A 1 193 ? -16.692 11.137 21.766 1.00 80.56 193 GLY A O 1
ATOM 1520 N N . GLN A 1 194 ? -15.268 12.593 20.822 1.00 84.81 194 GLN A N 1
ATOM 1521 C CA . GLN A 1 194 ? -16.307 13.532 20.382 1.00 84.81 194 GLN A CA 1
ATOM 1522 C C . GLN A 1 194 ? -17.265 12.904 19.360 1.00 84.81 194 GLN A C 1
ATOM 1524 O O . GLN A 1 194 ? -18.473 13.146 19.397 1.00 84.81 194 GLN A O 1
ATOM 1529 N N . LEU A 1 195 ? -16.746 12.084 18.440 1.00 87.38 195 LEU A N 1
ATOM 1530 C CA . LEU A 1 195 ? -17.581 11.415 17.442 1.00 87.38 195 LEU A CA 1
ATOM 1531 C C . LEU A 1 195 ? -18.456 10.327 18.070 1.00 87.38 195 LEU A C 1
ATOM 1533 O O . LEU A 1 195 ? -19.634 10.220 17.727 1.00 87.38 195 LEU A O 1
ATOM 1537 N N . LEU A 1 196 ? -17.902 9.541 18.995 1.00 90.88 196 LEU A N 1
ATOM 1538 C CA . LEU A 1 196 ? -18.616 8.436 19.638 1.00 90.88 196 LEU A CA 1
ATOM 1539 C C . LEU A 1 196 ? -19.774 8.909 20.524 1.00 90.88 196 LEU A C 1
ATOM 1541 O O . LEU A 1 196 ? -20.814 8.253 20.548 1.00 90.88 196 LEU A O 1
ATOM 1545 N N . GLU A 1 197 ? -19.650 10.064 21.186 1.00 85.06 197 GLU A N 1
ATOM 1546 C CA . GLU A 1 197 ? -20.763 10.677 21.929 1.00 85.06 197 GLU A CA 1
ATOM 1547 C C . GLU A 1 197 ? -21.953 11.028 21.019 1.00 85.06 197 GLU A C 1
ATOM 1549 O O . GLU A 1 197 ? -23.117 10.883 21.402 1.00 85.06 197 GLU A O 1
ATOM 1554 N N . LYS A 1 198 ? -21.676 11.473 19.788 1.00 88.81 198 LYS A N 1
ATOM 1555 C CA . LYS A 1 198 ? -22.692 11.933 18.829 1.00 88.81 198 LYS A CA 1
ATOM 1556 C C . LYS A 1 198 ? -23.264 10.802 17.968 1.00 88.81 198 LYS A C 1
ATOM 1558 O O . LYS A 1 198 ? -24.418 10.890 17.530 1.00 88.81 198 LYS A O 1
ATOM 1563 N N . TYR A 1 199 ? -22.487 9.750 17.714 1.00 92.25 199 TYR A N 1
ATOM 1564 C CA . TYR A 1 199 ? -22.819 8.686 16.765 1.00 92.25 199 TYR A CA 1
ATOM 1565 C C . TYR A 1 199 ? -22.602 7.291 17.376 1.00 92.25 199 TYR A C 1
ATOM 1567 O O . TYR A 1 199 ? -21.543 6.695 17.195 1.00 92.25 199 TYR A O 1
ATOM 1575 N N . PRO A 1 200 ? -23.617 6.707 18.042 1.00 87.38 200 PRO A N 1
ATOM 1576 C CA . PRO A 1 200 ? -23.486 5.392 18.679 1.00 87.38 200 PRO A CA 1
ATOM 1577 C C . PRO A 1 200 ? -23.321 4.233 17.682 1.00 87.38 200 PRO A C 1
ATOM 1579 O O . PRO A 1 200 ? -22.899 3.150 18.064 1.00 87.38 200 PRO A O 1
ATOM 1582 N N . ASN A 1 201 ? -23.632 4.449 16.399 1.00 90.69 201 ASN A N 1
ATOM 1583 C CA . ASN A 1 201 ? -23.424 3.484 15.317 1.00 90.69 201 ASN A CA 1
ATOM 1584 C C . ASN A 1 201 ? -22.004 3.532 14.713 1.00 90.69 201 ASN A C 1
ATOM 1586 O O . ASN A 1 201 ? -21.773 2.898 13.684 1.00 90.69 201 ASN A O 1
ATOM 1590 N N . LEU A 1 202 ? -21.081 4.297 15.306 1.00 96.88 202 LEU A N 1
ATOM 1591 C CA . LEU A 1 202 ? -19.665 4.317 14.950 1.00 96.88 202 LEU A CA 1
ATOM 1592 C C . LEU A 1 202 ? -18.882 3.317 15.809 1.00 96.88 202 LEU A C 1
ATOM 1594 O O . LEU A 1 202 ? -19.017 3.275 17.033 1.00 96.88 202 LEU A O 1
ATOM 1598 N N . LEU A 1 203 ? -18.001 2.567 15.159 1.00 97.94 203 LEU A N 1
ATOM 1599 C CA . LEU A 1 203 ? -16.929 1.825 15.800 1.00 97.94 203 LEU A CA 1
ATOM 1600 C C . LEU A 1 203 ? -15.598 2.222 15.166 1.00 97.94 203 LEU A C 1
ATOM 1602 O O . LEU A 1 203 ? -15.423 2.113 13.952 1.00 97.94 203 LEU A O 1
ATOM 1606 N N . VAL A 1 204 ? -14.650 2.654 15.990 1.00 98.12 204 VAL A N 1
ATOM 1607 C CA . VAL A 1 204 ? -13.303 3.021 15.545 1.00 98.12 204 VAL A CA 1
ATOM 1608 C C . VAL A 1 204 ? -12.339 1.895 15.890 1.00 98.12 204 VAL A C 1
ATOM 1610 O O . VAL A 1 204 ? -12.333 1.422 17.023 1.00 98.12 204 VAL A O 1
ATOM 1613 N N . ILE A 1 205 ? -11.524 1.456 14.935 1.00 97.94 205 ILE A N 1
ATOM 1614 C CA . ILE A 1 205 ? -10.445 0.485 15.146 1.00 97.94 205 ILE A CA 1
ATOM 1615 C C . ILE A 1 205 ? -9.114 1.226 15.195 1.00 97.94 205 ILE A C 1
ATOM 1617 O O . ILE A 1 205 ? -8.832 2.049 14.332 1.00 97.94 205 ILE A O 1
ATOM 1621 N N . LYS A 1 206 ? -8.265 0.894 16.167 1.00 97.25 206 LYS A N 1
ATOM 1622 C CA . LYS A 1 206 ? -6.914 1.443 16.307 1.00 97.25 206 LYS A CA 1
ATOM 1623 C C . LYS A 1 206 ? -5.878 0.338 16.488 1.00 97.25 206 LYS A C 1
ATOM 1625 O O . LYS A 1 206 ? -6.181 -0.789 16.894 1.00 97.25 206 LYS A O 1
ATOM 1630 N N . SER A 1 207 ? -4.618 0.646 16.173 1.00 95.75 207 SER A N 1
ATOM 1631 C CA . SER A 1 207 ? -3.524 -0.318 16.300 1.00 95.75 207 SER A CA 1
ATOM 1632 C C . SER A 1 207 ? -2.196 0.322 16.672 1.00 95.75 207 SER A C 1
ATOM 1634 O O . SER A 1 207 ? -1.706 1.212 15.990 1.00 95.75 207 SER A O 1
ATOM 1636 N N . PHE A 1 208 ? -1.527 -0.260 17.667 1.00 96.88 208 PHE A N 1
ATOM 1637 C CA . PHE A 1 208 ? -0.150 0.100 18.018 1.00 96.88 208 PHE A CA 1
ATOM 1638 C C . PHE A 1 208 ? 0.900 -0.622 17.173 1.00 96.88 208 PHE A C 1
ATOM 1640 O O . PHE A 1 208 ? 2.082 -0.295 17.220 1.00 96.88 208 PHE A O 1
ATOM 1647 N N . THR A 1 209 ? 0.477 -1.570 16.333 1.00 93.56 209 THR A N 1
ATOM 1648 C CA . THR A 1 209 ? 1.372 -2.371 15.490 1.00 93.56 209 THR A CA 1
ATOM 1649 C C . THR A 1 209 ? 2.288 -1.507 14.613 1.00 93.56 209 THR A C 1
ATOM 1651 O O . THR A 1 209 ? 3.445 -1.865 14.406 1.00 93.56 209 THR A O 1
ATOM 1654 N N . LYS A 1 210 ? 1.759 -0.408 14.058 1.00 96.38 210 LYS A N 1
ATOM 1655 C CA . LYS A 1 210 ? 2.433 0.391 13.026 1.00 96.38 210 LYS A CA 1
ATOM 1656 C C . LYS A 1 210 ? 3.345 1.448 13.649 1.00 96.38 210 LYS A C 1
ATOM 1658 O O . LYS A 1 210 ? 4.556 1.376 13.456 1.00 96.38 210 LYS A O 1
ATOM 1663 N N . MET A 1 211 ? 2.770 2.365 14.434 1.00 97.62 211 MET A N 1
ATOM 1664 C CA . MET A 1 211 ? 3.497 3.471 15.069 1.00 97.62 211 MET A CA 1
ATOM 1665 C C . MET A 1 211 ? 4.543 2.982 16.076 1.00 97.62 211 MET A C 1
ATOM 1667 O O . MET A 1 211 ? 5.679 3.436 16.043 1.00 97.62 211 MET A O 1
ATOM 1671 N N . TYR A 1 212 ? 4.212 2.009 16.923 1.00 98.19 212 TYR A N 1
ATOM 1672 C CA . TYR A 1 212 ? 5.122 1.529 17.972 1.00 98.19 212 TYR A CA 1
ATOM 1673 C C . TYR A 1 212 ? 5.950 0.310 17.548 1.00 98.19 212 TYR A C 1
ATOM 1675 O O . TYR A 1 212 ? 6.535 -0.362 18.393 1.00 98.19 212 TYR A O 1
ATOM 1683 N N . ALA A 1 213 ? 5.970 0.005 16.243 1.00 97.50 213 ALA A N 1
ATOM 1684 C CA . ALA A 1 213 ? 6.739 -1.079 15.630 1.00 97.50 213 ALA A CA 1
ATOM 1685 C C . ALA A 1 213 ? 6.685 -2.409 16.400 1.00 97.50 213 ALA A C 1
ATOM 1687 O O . ALA A 1 213 ? 7.685 -3.106 16.575 1.00 97.50 213 ALA A O 1
ATOM 1688 N N . MET A 1 214 ? 5.476 -2.788 16.817 1.00 96.81 214 MET A N 1
ATOM 1689 C CA . MET A 1 214 ? 5.208 -4.024 17.552 1.00 96.81 214 MET A CA 1
ATOM 1690 C C . MET A 1 214 ? 4.340 -5.037 16.776 1.00 96.81 214 MET A C 1
ATOM 1692 O O . MET A 1 214 ? 3.454 -5.658 17.371 1.00 96.81 214 MET A O 1
ATOM 1696 N N . PRO A 1 215 ? 4.548 -5.264 15.455 1.00 95.81 215 PRO A N 1
ATOM 1697 C CA . PRO A 1 215 ? 3.712 -6.182 14.683 1.00 95.81 215 PRO A CA 1
ATOM 1698 C C . PRO A 1 215 ? 3.744 -7.612 15.193 1.00 95.81 215 PRO A C 1
ATOM 1700 O O . PRO A 1 215 ? 2.714 -8.267 15.088 1.00 95.81 215 PRO A O 1
ATOM 1703 N N . GLY A 1 216 ? 4.866 -8.070 15.757 1.00 95.81 216 GLY A N 1
ATOM 1704 C CA . GLY A 1 216 ? 5.013 -9.414 16.320 1.00 95.81 216 GLY A CA 1
ATOM 1705 C C . GLY A 1 216 ? 4.339 -9.609 17.680 1.00 95.81 216 GLY A C 1
ATOM 1706 O O . GLY A 1 216 ? 3.982 -10.734 18.003 1.00 95.81 216 GLY A O 1
ATOM 1707 N N . LEU A 1 217 ? 4.105 -8.532 18.445 1.00 97.06 217 LEU A N 1
ATOM 1708 C CA . LEU A 1 217 ? 3.379 -8.604 19.722 1.00 97.06 217 LEU A CA 1
ATOM 1709 C C . LEU A 1 217 ? 1.862 -8.659 19.536 1.00 97.06 217 LEU A C 1
ATOM 1711 O O . LEU A 1 217 ? 1.168 -9.068 20.452 1.00 97.06 217 LEU A O 1
ATOM 1715 N N . ARG A 1 218 ? 1.357 -8.283 18.351 1.00 96.88 218 ARG A N 1
ATOM 1716 C CA . ARG A 1 218 ? -0.063 -8.389 17.981 1.00 96.88 218 ARG A CA 1
ATOM 1717 C C . ARG A 1 218 ? -1.009 -7.624 18.930 1.00 96.88 218 ARG A C 1
ATOM 1719 O O . ARG A 1 218 ? -1.766 -8.217 19.687 1.00 96.88 218 ARG A O 1
ATOM 1726 N N . PHE A 1 219 ? -1.042 -6.293 18.836 1.00 98.25 219 PHE A N 1
ATOM 1727 C CA . PHE A 1 219 ? -1.993 -5.483 19.613 1.00 98.25 219 PHE A CA 1
ATOM 1728 C C . PHE A 1 219 ? -2.833 -4.519 18.759 1.00 98.25 219 PHE A C 1
ATOM 1730 O O . PHE A 1 219 ? -2.347 -3.898 17.800 1.00 98.25 219 PHE A O 1
ATOM 1737 N N . GLY A 1 220 ? -4.112 -4.408 19.117 1.00 98.06 220 GLY A N 1
ATOM 1738 C CA . GLY A 1 220 ? -5.072 -3.424 18.624 1.00 98.06 220 GLY A CA 1
ATOM 1739 C C . GLY A 1 220 ? -6.259 -3.308 19.579 1.00 98.06 220 GLY A C 1
ATOM 1740 O O . GLY A 1 220 ? -6.423 -4.137 20.474 1.00 98.06 220 GLY A O 1
ATOM 1741 N N . TYR A 1 221 ? -7.079 -2.283 19.391 1.00 98.50 221 TYR A N 1
ATOM 1742 C CA . TYR A 1 221 ? -8.276 -2.049 20.196 1.00 98.50 221 TYR A CA 1
ATOM 1743 C C . TYR A 1 221 ? -9.364 -1.392 19.351 1.00 98.50 221 TYR A C 1
ATOM 1745 O O . TYR A 1 221 ? -9.092 -0.851 18.276 1.00 98.50 221 TYR A O 1
ATOM 1753 N N . VAL A 1 222 ? -10.602 -1.471 19.827 1.00 98.12 222 VAL A N 1
ATOM 1754 C CA . VAL A 1 222 ? -11.729 -0.727 19.268 1.00 98.12 222 VAL A CA 1
ATOM 1755 C C . VAL A 1 222 ? -12.294 0.232 20.298 1.00 98.12 222 VAL A C 1
ATOM 1757 O O . VAL A 1 222 ? -12.280 -0.074 21.489 1.00 98.12 222 VAL A O 1
ATOM 1760 N N . CYS A 1 223 ? -12.823 1.350 19.815 1.00 98.06 223 CYS A N 1
ATOM 1761 C CA . CYS A 1 223 ? -13.579 2.320 20.591 1.00 98.06 223 CYS A CA 1
ATOM 1762 C C . CYS A 1 223 ? -15.021 2.356 20.069 1.00 98.06 223 CYS A C 1
ATOM 1764 O O . CYS A 1 223 ? -15.240 2.520 18.864 1.00 98.06 223 CYS A O 1
ATOM 1766 N N . CYS A 1 224 ? -16.007 2.192 20.950 1.00 97.00 224 CYS A N 1
ATOM 1767 C CA . CYS A 1 224 ? -17.423 2.226 20.583 1.00 97.00 224 CYS A CA 1
ATOM 1768 C C . CYS A 1 224 ? -18.292 2.667 21.767 1.00 97.00 224 CYS A C 1
ATOM 1770 O O . CYS A 1 224 ? -18.065 2.243 22.896 1.00 97.00 224 CYS A O 1
ATOM 1772 N N . ALA A 1 225 ? -19.306 3.498 21.515 1.00 95.44 225 ALA A N 1
ATOM 1773 C CA . ALA A 1 225 ? -20.278 3.886 22.540 1.00 95.44 225 ALA A CA 1
ATOM 1774 C C . ALA A 1 225 ? -21.358 2.815 22.791 1.00 95.44 225 ALA A C 1
ATOM 1776 O O . ALA A 1 225 ? -22.014 2.843 23.829 1.00 95.44 225 ALA A O 1
ATOM 1777 N N . ASP A 1 226 ? -21.543 1.873 21.863 1.00 95.06 226 ASP A N 1
ATOM 1778 C CA . ASP A 1 226 ? -22.475 0.756 22.014 1.00 95.06 226 ASP A CA 1
ATOM 1779 C C . ASP A 1 226 ? -21.834 -0.382 22.832 1.00 95.06 226 ASP A C 1
ATOM 1781 O O . ASP A 1 226 ? -21.181 -1.289 22.308 1.00 95.06 226 ASP A O 1
ATOM 1785 N N . GLU A 1 227 ? -22.024 -0.333 24.151 1.00 94.81 227 GLU A N 1
ATOM 1786 C CA . GLU A 1 227 ? -21.520 -1.349 25.082 1.00 94.81 227 GLU A CA 1
ATOM 1787 C C . GLU A 1 227 ? -22.133 -2.744 24.853 1.00 94.81 227 GLU A C 1
ATOM 1789 O O . GLU A 1 227 ? -21.517 -3.760 25.187 1.00 94.81 227 GLU A O 1
ATOM 1794 N N . GLU A 1 228 ? -23.345 -2.830 24.291 1.00 96.38 228 GLU A N 1
ATOM 1795 C CA . GLU A 1 228 ? -23.958 -4.112 23.929 1.00 96.38 228 GLU A CA 1
ATOM 1796 C C . GLU A 1 228 ? -23.224 -4.733 22.741 1.00 96.38 228 GLU A C 1
ATOM 1798 O O . GLU A 1 228 ? -22.865 -5.911 22.797 1.00 96.38 228 GLU A O 1
ATOM 1803 N N . LEU A 1 229 ? -22.908 -3.941 21.714 1.00 97.06 229 LEU A N 1
ATOM 1804 C CA . LEU A 1 229 ? -22.077 -4.400 20.603 1.00 97.06 229 LEU A CA 1
ATOM 1805 C C . LEU A 1 229 ? -20.702 -4.873 21.094 1.00 97.06 229 LEU A C 1
ATOM 1807 O O . LEU A 1 229 ? -20.253 -5.946 20.687 1.00 97.06 229 LEU A O 1
ATOM 1811 N N . LEU A 1 230 ? -20.054 -4.141 22.007 1.00 97.56 230 LEU A N 1
ATOM 1812 C CA . LEU A 1 230 ? -18.769 -4.559 22.582 1.00 97.56 230 LEU A CA 1
ATOM 1813 C C . LEU A 1 230 ? -18.881 -5.878 23.363 1.00 97.56 230 LEU A C 1
ATOM 1815 O O . LEU A 1 230 ? -18.032 -6.758 23.198 1.00 97.56 230 LEU A O 1
ATOM 1819 N N . ARG A 1 231 ? -19.948 -6.076 24.154 1.00 97.25 231 ARG A N 1
ATOM 1820 C CA . ARG A 1 231 ? -20.223 -7.362 24.827 1.00 97.25 231 ARG A CA 1
ATOM 1821 C C . ARG A 1 231 ? -20.432 -8.496 23.820 1.00 97.25 231 ARG A C 1
ATOM 1823 O O . ARG A 1 231 ? -19.884 -9.588 23.998 1.00 97.25 231 ARG A O 1
ATOM 1830 N N . GLN A 1 232 ? -21.158 -8.245 22.732 1.00 98.12 232 GLN A N 1
ATOM 1831 C CA . GLN A 1 232 ? -21.365 -9.225 21.665 1.00 98.12 232 GLN A CA 1
ATOM 1832 C C . GLN A 1 232 ? -20.063 -9.572 20.945 1.00 98.12 232 GLN A C 1
ATOM 1834 O O . GLN A 1 232 ? -19.794 -10.758 20.753 1.00 98.12 232 GLN A O 1
ATOM 1839 N N . MET A 1 233 ? -19.238 -8.582 20.597 1.00 98.31 233 MET A N 1
ATOM 1840 C CA . MET A 1 233 ? -17.908 -8.789 20.013 1.00 98.31 233 MET A CA 1
ATOM 1841 C C . MET A 1 233 ? -17.035 -9.631 20.929 1.00 98.31 233 MET A C 1
ATOM 1843 O O . MET A 1 233 ? -16.463 -10.625 20.489 1.00 98.31 233 MET A O 1
ATOM 1847 N N . ARG A 1 234 ? -16.998 -9.292 22.218 1.00 97.62 234 ARG A N 1
ATOM 1848 C CA . ARG A 1 234 ? -16.231 -10.036 23.210 1.00 97.62 234 ARG A CA 1
ATOM 1849 C C . ARG A 1 234 ? -16.654 -11.501 23.309 1.00 97.62 234 ARG A C 1
ATOM 1851 O O . ARG A 1 234 ? -15.794 -12.365 23.401 1.00 97.62 234 ARG A O 1
ATOM 1858 N N . SER A 1 235 ? -17.950 -11.801 23.176 1.00 97.31 235 SER A N 1
ATOM 1859 C CA . SER A 1 235 ? -18.450 -13.187 23.120 1.00 97.31 235 SER A CA 1
ATOM 1860 C C . SER A 1 235 ? -17.959 -13.994 21.906 1.00 97.31 235 SER A C 1
ATOM 1862 O O . SER A 1 235 ? -18.155 -15.208 21.862 1.00 97.31 235 SER A O 1
ATOM 1864 N N . LYS A 1 236 ? -17.387 -13.332 20.888 1.00 97.75 236 LYS A N 1
ATOM 1865 C CA . LYS A 1 236 ? -16.799 -13.961 19.691 1.00 97.75 236 LYS A CA 1
ATOM 1866 C C . LYS A 1 236 ? -15.282 -14.099 19.774 1.00 97.75 236 LYS A C 1
ATOM 1868 O O . LYS A 1 236 ? -14.700 -14.739 18.902 1.00 97.75 236 LYS A O 1
ATOM 1873 N N . LEU A 1 237 ? -14.655 -13.507 20.787 1.00 97.25 237 LEU A N 1
ATOM 1874 C CA . LEU A 1 237 ? -13.222 -13.608 21.024 1.00 97.25 237 LEU A CA 1
ATOM 1875 C C . LEU A 1 237 ? -12.908 -14.854 21.852 1.00 97.25 237 LEU A C 1
ATOM 1877 O O . LEU A 1 237 ? -13.717 -15.310 22.662 1.00 97.25 237 LEU A O 1
ATOM 1881 N N . GLN A 1 238 ? -11.709 -15.396 21.655 1.00 95.44 238 GLN A N 1
ATOM 1882 C CA . GLN A 1 238 ? -11.166 -16.382 22.582 1.00 95.44 238 GLN A CA 1
ATOM 1883 C C . GLN A 1 238 ? -10.872 -15.704 23.932 1.00 95.44 238 GLN A C 1
ATOM 1885 O O . GLN A 1 238 ? -10.388 -14.568 23.947 1.00 95.44 238 GLN A O 1
ATOM 1890 N N . PRO A 1 239 ? -11.128 -16.369 25.071 1.00 93.69 239 PRO A N 1
ATOM 1891 C CA . PRO A 1 239 ? -10.629 -15.903 26.360 1.00 93.69 239 PRO A CA 1
ATOM 1892 C C . PRO A 1 239 ? -9.104 -15.725 26.328 1.00 93.69 239 PRO A C 1
ATOM 1894 O O . PRO A 1 239 ? -8.406 -16.512 25.690 1.00 93.69 239 PRO A O 1
ATOM 1897 N N . TRP A 1 240 ? -8.589 -14.703 27.021 1.00 95.81 240 TRP A N 1
ATOM 1898 C CA . TRP A 1 240 ? -7.149 -14.392 27.080 1.00 95.81 240 TRP A CA 1
ATOM 1899 C C . TRP A 1 240 ? -6.488 -14.176 25.704 1.00 95.81 240 TRP A C 1
ATOM 1901 O O . TRP A 1 240 ? -5.307 -14.467 25.523 1.00 95.81 240 TRP A O 1
ATOM 1911 N N . ASN A 1 241 ? -7.239 -13.662 24.726 1.00 96.88 241 ASN A N 1
ATOM 1912 C CA . ASN A 1 241 ? -6.765 -13.411 23.362 1.00 96.88 241 ASN A CA 1
ATOM 1913 C C . ASN A 1 241 ? -5.546 -12.476 23.281 1.00 96.88 241 ASN A C 1
ATOM 1915 O O . ASN A 1 241 ? -4.727 -12.620 22.373 1.00 96.88 241 ASN A O 1
ATOM 1919 N N . VAL A 1 242 ? -5.404 -11.530 24.214 1.00 98.00 242 VAL A N 1
ATOM 1920 C CA . VAL A 1 242 ? -4.244 -10.629 24.283 1.00 98.00 242 VAL A CA 1
ATOM 1921 C C . VAL A 1 242 ? -3.232 -11.162 25.293 1.00 98.00 242 VAL A C 1
ATOM 1923 O O . VAL A 1 242 ? -3.499 -11.186 26.496 1.00 98.00 242 VAL A O 1
ATOM 1926 N N . SER A 1 243 ? -2.057 -11.561 24.801 1.00 97.56 243 SER A N 1
ATOM 1927 C CA . SER A 1 243 ? -0.980 -12.122 25.625 1.00 97.56 243 SER A CA 1
ATOM 1928 C C . SER A 1 243 ? -0.408 -11.107 26.619 1.00 97.56 243 SER A C 1
ATOM 1930 O O . SER A 1 243 ? -0.462 -9.897 26.391 1.00 97.56 243 SER A O 1
ATOM 1932 N N . LEU A 1 244 ? 0.196 -11.591 27.709 1.00 97.69 244 LEU A N 1
ATOM 1933 C CA . LEU A 1 244 ? 0.777 -10.723 28.738 1.00 97.69 244 LEU A CA 1
ATOM 1934 C C . LEU A 1 244 ? 1.858 -9.766 28.180 1.00 97.69 244 LEU A C 1
ATOM 1936 O O . LEU A 1 244 ? 1.758 -8.565 28.451 1.00 97.69 244 LEU A O 1
ATOM 1940 N N . PRO A 1 245 ? 2.799 -10.204 27.311 1.00 98.12 245 PRO A N 1
ATOM 1941 C CA . PRO A 1 245 ? 3.747 -9.286 26.673 1.00 98.12 245 PRO A CA 1
ATOM 1942 C C . PRO A 1 245 ? 3.098 -8.247 25.767 1.00 98.12 245 PRO A C 1
ATOM 1944 O O . PRO A 1 245 ? 3.562 -7.106 25.709 1.00 98.12 245 PRO A O 1
ATOM 1947 N N . ALA A 1 246 ? 2.006 -8.604 25.087 1.00 98.06 246 ALA A N 1
ATOM 1948 C CA . ALA A 1 246 ? 1.248 -7.651 24.290 1.00 98.06 246 ALA A CA 1
ATOM 1949 C C . ALA A 1 246 ? 0.564 -6.606 25.179 1.00 98.06 246 ALA A C 1
ATOM 1951 O O . ALA A 1 246 ? 0.641 -5.422 24.862 1.00 98.06 246 ALA A O 1
ATOM 1952 N N . GLN A 1 247 ? -0.039 -7.016 26.303 1.00 98.44 247 GLN A N 1
ATOM 1953 C CA . GLN A 1 247 ? -0.680 -6.093 27.244 1.00 98.44 247 GLN A CA 1
ATOM 1954 C C . GLN A 1 247 ? 0.331 -5.131 27.881 1.00 98.44 247 GLN A C 1
ATOM 1956 O O . GLN A 1 247 ? 0.118 -3.921 27.856 1.00 98.44 247 GLN A O 1
ATOM 1961 N N . ARG A 1 248 ? 1.457 -5.643 28.398 1.00 98.19 248 ARG A N 1
ATOM 1962 C CA . ARG A 1 248 ? 2.499 -4.821 29.043 1.00 98.19 248 ARG A CA 1
ATOM 1963 C C . ARG A 1 248 ? 3.194 -3.885 28.058 1.00 98.19 248 ARG A C 1
ATOM 1965 O O . ARG A 1 248 ? 3.366 -2.703 28.354 1.00 98.19 248 ARG A O 1
ATOM 1972 N N . GLY A 1 249 ? 3.527 -4.378 26.865 1.00 98.25 249 GLY A N 1
ATOM 1973 C CA . GLY A 1 249 ? 4.065 -3.542 25.793 1.00 98.25 249 GLY A CA 1
ATOM 1974 C C . GLY A 1 249 ? 3.076 -2.455 25.361 1.00 98.25 249 GLY A C 1
ATOM 1975 O O . GLY A 1 249 ? 3.450 -1.289 25.251 1.00 98.25 249 GLY A O 1
ATOM 1976 N N . ALA A 1 250 ? 1.801 -2.803 25.169 1.00 98.38 250 ALA A N 1
ATOM 1977 C CA . ALA A 1 250 ? 0.770 -1.843 24.786 1.00 98.38 250 ALA A CA 1
ATOM 1978 C C . ALA A 1 250 ? 0.517 -0.780 25.862 1.00 98.38 250 ALA A C 1
ATOM 1980 O O . ALA A 1 250 ? 0.343 0.386 25.521 1.00 98.38 250 ALA A O 1
ATOM 1981 N N . LEU A 1 251 ? 0.549 -1.152 27.144 1.00 98.44 251 LEU A N 1
ATOM 1982 C CA . LEU A 1 251 ? 0.403 -0.210 28.254 1.00 98.44 251 LEU A CA 1
ATOM 1983 C C . LEU A 1 251 ? 1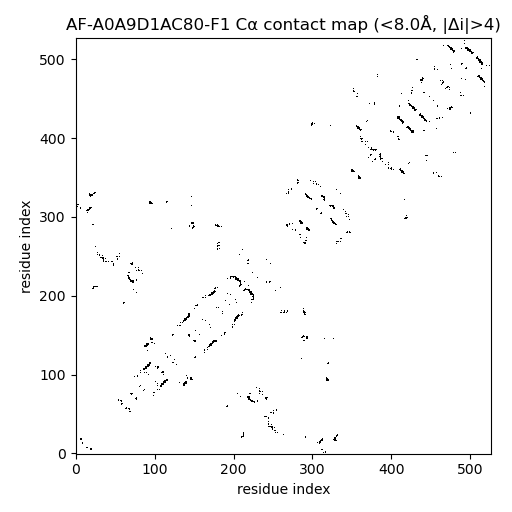.534 0.825 28.246 1.00 98.44 251 LEU A C 1
ATOM 1985 O O . LEU A 1 251 ? 1.278 2.025 28.303 1.00 98.44 251 LEU A O 1
ATOM 1989 N N . ALA A 1 252 ? 2.780 0.375 28.078 1.00 98.31 252 ALA A N 1
ATOM 1990 C CA . ALA A 1 252 ? 3.916 1.277 27.920 1.00 98.31 252 ALA A CA 1
ATOM 1991 C C . ALA A 1 252 ? 3.788 2.149 26.657 1.00 98.31 252 ALA A C 1
ATOM 1993 O O . ALA A 1 252 ? 4.097 3.337 26.695 1.00 98.31 252 ALA A O 1
ATOM 1994 N N . ALA A 1 253 ? 3.296 1.590 25.547 1.00 98.06 253 ALA A N 1
ATOM 1995 C CA . ALA A 1 253 ? 3.110 2.319 24.292 1.00 98.06 253 ALA A CA 1
ATOM 1996 C C . ALA A 1 253 ? 2.015 3.390 24.394 1.00 98.06 253 ALA A C 1
ATOM 1998 O O . ALA A 1 253 ? 2.143 4.455 23.789 1.00 98.06 253 ALA A O 1
ATOM 1999 N N . ALA A 1 254 ? 0.966 3.147 25.186 1.00 97.25 254 ALA A N 1
ATOM 2000 C CA . ALA A 1 254 ? -0.108 4.108 25.415 1.00 97.25 254 ALA A CA 1
ATOM 2001 C C . ALA A 1 254 ? 0.425 5.436 25.984 1.00 97.25 254 ALA A C 1
ATOM 2003 O O . ALA A 1 254 ? -0.070 6.492 25.592 1.00 97.25 254 ALA A O 1
ATOM 2004 N N . ALA A 1 255 ? 1.478 5.378 26.810 1.00 96.12 255 ALA A N 1
ATOM 2005 C CA . ALA A 1 255 ? 2.149 6.537 27.400 1.00 96.12 255 ALA A CA 1
ATOM 2006 C C . ALA A 1 255 ? 3.194 7.215 26.482 1.00 96.12 255 ALA A C 1
ATOM 2008 O O . ALA A 1 255 ? 3.671 8.306 26.786 1.00 96.12 255 ALA A O 1
ATOM 2009 N N . GLU A 1 256 ? 3.566 6.610 25.350 1.00 96.75 256 GLU A N 1
ATOM 2010 C CA . GLU A 1 256 ? 4.598 7.119 24.430 1.00 96.75 256 GLU A CA 1
ATOM 2011 C C . GLU A 1 256 ? 4.002 8.079 23.371 1.00 96.75 256 GLU A C 1
ATOM 2013 O O . GLU A 1 256 ? 4.170 7.910 22.159 1.00 96.75 256 GLU A O 1
ATOM 2018 N N . THR A 1 257 ? 3.272 9.106 23.821 1.00 93.12 257 THR A N 1
ATOM 2019 C CA . THR A 1 257 ? 2.630 10.114 22.948 1.00 93.12 257 THR A CA 1
ATOM 2020 C C . THR A 1 257 ? 3.646 11.055 22.294 1.00 93.12 257 THR A C 1
ATOM 2022 O O . THR A 1 257 ? 3.555 11.347 21.101 1.00 93.12 257 THR A O 1
ATOM 2025 N N . ASP A 1 258 ? 4.679 11.467 23.033 1.00 95.62 258 ASP A N 1
ATOM 2026 C CA . ASP A 1 258 ? 5.764 12.306 22.512 1.00 95.62 258 ASP A CA 1
ATOM 2027 C C . ASP A 1 258 ? 6.592 11.603 21.431 1.00 95.62 258 ASP A C 1
ATOM 2029 O O . ASP A 1 258 ? 7.006 12.237 20.454 1.00 95.62 258 ASP A O 1
ATOM 2033 N N . PHE A 1 259 ? 6.825 10.296 21.586 1.00 97.19 259 PHE A N 1
ATOM 2034 C CA . PHE A 1 259 ? 7.475 9.479 20.565 1.00 97.19 259 PHE A CA 1
ATOM 2035 C C . PHE A 1 259 ? 6.653 9.469 19.274 1.00 97.19 259 PHE A C 1
ATOM 2037 O O . PHE A 1 259 ? 7.213 9.709 18.202 1.00 97.19 259 PHE A O 1
ATOM 2044 N N . ALA A 1 260 ? 5.337 9.245 19.375 1.00 96.19 260 ALA A N 1
ATOM 2045 C CA . ALA A 1 260 ? 4.442 9.236 18.221 1.00 96.19 260 ALA A CA 1
ATOM 2046 C C . ALA A 1 260 ? 4.458 10.589 17.493 1.00 96.19 260 ALA A C 1
ATOM 2048 O O . ALA A 1 260 ? 4.766 10.630 16.304 1.00 96.19 260 ALA A O 1
ATOM 2049 N N . ARG A 1 261 ? 4.271 11.703 18.219 1.00 95.94 261 ARG A N 1
ATOM 2050 C CA . ARG A 1 261 ? 4.286 13.063 17.650 1.00 95.94 261 ARG A CA 1
ATOM 2051 C C . ARG A 1 261 ? 5.594 13.389 16.923 1.00 95.94 261 ARG A C 1
ATOM 2053 O O . ARG A 1 261 ? 5.576 13.839 15.780 1.00 95.94 261 ARG A O 1
ATOM 2060 N N . LYS A 1 262 ? 6.746 13.146 17.563 1.00 96.75 262 LYS A N 1
ATOM 2061 C CA . LYS A 1 262 ? 8.062 13.411 16.949 1.00 96.75 262 LYS A CA 1
ATOM 2062 C C . LYS A 1 262 ? 8.300 12.532 15.722 1.00 96.75 262 LYS A C 1
ATOM 2064 O O . LYS A 1 262 ? 8.867 12.994 14.736 1.00 96.75 262 LYS A O 1
ATOM 2069 N N . THR A 1 263 ? 7.873 11.271 15.778 1.00 97.25 263 THR A N 1
ATOM 2070 C CA . THR A 1 263 ? 8.011 10.342 14.650 1.00 97.25 263 THR A CA 1
ATOM 2071 C C . THR A 1 263 ? 7.105 10.738 13.488 1.00 97.25 263 THR A C 1
ATOM 2073 O O . THR A 1 263 ? 7.556 10.690 12.346 1.00 97.25 263 THR A O 1
ATOM 2076 N N . ALA A 1 264 ? 5.870 11.169 13.745 1.00 97.81 264 ALA A N 1
ATOM 2077 C CA . ALA A 1 264 ? 4.958 11.646 12.710 1.00 97.81 264 ALA A CA 1
ATOM 2078 C C . ALA A 1 264 ? 5.534 12.857 11.959 1.00 97.81 264 ALA A C 1
ATOM 2080 O O . ALA A 1 264 ? 5.603 12.833 10.731 1.00 97.81 264 ALA A O 1
ATOM 2081 N N . ALA A 1 265 ? 6.060 13.852 12.684 1.00 97.25 265 ALA A N 1
ATOM 2082 C CA . ALA A 1 265 ? 6.699 15.026 12.086 1.00 97.25 265 ALA A CA 1
ATOM 2083 C C . ALA A 1 265 ? 7.908 14.658 11.203 1.00 97.25 265 ALA A C 1
ATOM 2085 O O . ALA A 1 265 ? 8.017 15.115 10.065 1.00 97.25 265 ALA A O 1
ATOM 2086 N N . GLU A 1 266 ? 8.797 13.785 11.686 1.00 97.88 266 GLU A N 1
ATOM 2087 C CA . GLU A 1 266 ? 9.948 13.317 10.901 1.00 97.88 266 GLU A CA 1
ATOM 2088 C C . GLU A 1 266 ? 9.517 12.487 9.682 1.00 97.88 266 GLU A C 1
ATOM 2090 O O . GLU A 1 266 ? 10.050 12.646 8.584 1.00 97.88 266 GLU A O 1
ATOM 2095 N N . THR A 1 267 ? 8.501 11.638 9.851 1.00 98.06 267 THR A N 1
ATOM 2096 C CA . THR A 1 267 ? 7.926 10.842 8.761 1.00 98.06 267 THR A CA 1
ATOM 2097 C C . THR A 1 267 ? 7.330 11.741 7.684 1.00 98.06 267 THR A C 1
ATOM 2099 O O . THR A 1 267 ? 7.521 11.455 6.507 1.00 98.06 267 THR A O 1
ATOM 2102 N N . ALA A 1 268 ? 6.652 12.831 8.050 1.00 98.12 268 ALA A N 1
ATOM 2103 C CA . ALA A 1 268 ? 6.088 13.785 7.098 1.00 98.12 268 ALA A CA 1
ATOM 2104 C C . ALA A 1 268 ? 7.179 14.464 6.252 1.00 98.12 268 ALA A C 1
ATOM 2106 O O . ALA A 1 268 ? 7.057 14.526 5.026 1.00 98.12 268 ALA A O 1
ATOM 2107 N N . VAL A 1 269 ? 8.291 14.877 6.875 1.00 98.12 269 VAL A N 1
ATOM 2108 C CA . VAL A 1 269 ? 9.457 15.427 6.160 1.00 98.12 269 VAL A CA 1
ATOM 2109 C C . VAL A 1 269 ? 10.054 14.389 5.205 1.00 98.12 269 VAL A C 1
ATOM 2111 O O . VAL A 1 269 ? 10.248 14.671 4.021 1.00 98.12 269 VAL A O 1
ATOM 2114 N N . ASN A 1 270 ? 10.303 13.168 5.687 1.00 98.38 270 ASN A N 1
ATOM 2115 C CA . ASN A 1 270 ? 10.872 12.091 4.872 1.00 98.38 270 ASN A CA 1
ATOM 2116 C C . ASN A 1 270 ? 9.941 11.681 3.721 1.00 98.38 270 ASN A C 1
ATOM 2118 O O . ASN A 1 270 ? 10.405 11.403 2.614 1.00 98.38 270 ASN A O 1
ATOM 2122 N N . ARG A 1 271 ? 8.626 11.684 3.958 1.00 98.44 271 ARG A N 1
ATOM 2123 C CA . ARG A 1 271 ? 7.594 11.412 2.955 1.00 98.44 271 ARG A CA 1
ATOM 2124 C C . ARG A 1 271 ? 7.627 12.438 1.835 1.00 98.44 271 ARG A C 1
ATOM 2126 O O . ARG A 1 271 ? 7.589 12.045 0.672 1.00 98.44 271 ARG A O 1
ATOM 2133 N N . GLN A 1 272 ? 7.721 13.722 2.177 1.00 98.31 272 GLN A N 1
ATOM 2134 C CA . GLN A 1 272 ? 7.770 14.794 1.188 1.00 98.31 272 GLN A CA 1
ATOM 2135 C C . GLN A 1 272 ? 9.036 14.699 0.325 1.00 98.31 272 GLN A C 1
ATOM 2137 O O . GLN A 1 272 ? 8.925 14.674 -0.899 1.00 98.31 272 GLN A O 1
ATOM 2142 N N . LYS A 1 273 ? 10.213 14.511 0.942 1.00 98.38 273 LYS A N 1
ATOM 2143 C CA . LYS A 1 273 ? 11.480 14.297 0.216 1.00 98.38 273 LYS A CA 1
ATOM 2144 C C . LYS A 1 273 ? 11.411 13.088 -0.726 1.00 98.38 273 LYS A C 1
ATOM 2146 O O . LYS A 1 273 ? 11.842 13.162 -1.874 1.00 98.38 273 LYS A O 1
ATOM 2151 N N . MET A 1 274 ? 10.858 11.965 -0.255 1.00 98.31 274 MET A N 1
ATOM 2152 C CA . MET A 1 274 ? 10.720 10.752 -1.069 1.00 98.31 274 MET A CA 1
ATOM 2153 C C . MET A 1 274 ? 9.766 10.967 -2.249 1.00 98.31 274 MET A C 1
ATOM 2155 O O . MET A 1 274 ? 10.066 10.558 -3.369 1.00 98.31 274 MET A O 1
ATOM 2159 N N . LYS A 1 275 ? 8.628 11.631 -2.015 1.00 98.44 275 LYS A N 1
ATOM 2160 C CA . LYS A 1 275 ? 7.669 11.976 -3.067 1.00 98.44 275 LYS A CA 1
ATOM 2161 C C . LYS A 1 275 ? 8.330 12.823 -4.157 1.00 98.44 275 LYS A C 1
ATOM 2163 O O . LYS A 1 275 ? 8.220 12.467 -5.327 1.00 98.44 275 LYS A O 1
ATOM 2168 N N . GLU A 1 276 ? 9.035 13.886 -3.778 1.00 98.06 276 GLU A N 1
ATOM 2169 C CA . GLU A 1 276 ? 9.751 14.766 -4.712 1.00 98.06 276 GLU A CA 1
ATOM 2170 C C . GLU A 1 276 ? 10.791 13.986 -5.526 1.00 98.06 276 GLU A C 1
ATOM 2172 O O . GLU A 1 276 ? 10.772 14.036 -6.754 1.00 98.06 276 GLU A O 1
ATOM 2177 N N . ALA A 1 277 ? 11.619 13.166 -4.871 1.00 96.56 277 ALA A N 1
ATOM 2178 C CA . ALA A 1 277 ? 12.635 12.358 -5.546 1.00 96.56 277 ALA A CA 1
ATOM 2179 C C . ALA A 1 277 ? 12.044 11.380 -6.580 1.00 96.56 277 ALA A C 1
ATOM 2181 O O . ALA A 1 277 ? 12.626 11.166 -7.648 1.00 96.56 277 ALA A O 1
ATOM 2182 N N . LEU A 1 278 ? 10.885 10.783 -6.284 1.00 97.00 278 LEU A N 1
ATOM 2183 C CA . LEU A 1 278 ? 10.182 9.901 -7.217 1.00 97.00 278 LEU A CA 1
ATOM 2184 C C . LEU A 1 278 ? 9.527 10.668 -8.370 1.00 97.00 278 LEU A C 1
ATOM 2186 O O . LEU A 1 278 ? 9.590 10.210 -9.512 1.00 97.00 278 LEU A O 1
ATOM 2190 N N . GLN A 1 279 ? 8.941 11.835 -8.100 1.00 96.44 279 GLN A N 1
ATOM 2191 C CA . GLN A 1 279 ? 8.374 12.699 -9.137 1.00 96.44 279 GLN A CA 1
ATOM 2192 C C . GLN A 1 279 ? 9.462 13.203 -10.096 1.00 96.44 279 GLN A C 1
ATOM 2194 O O . GLN A 1 279 ? 9.293 13.116 -11.310 1.00 96.44 279 GLN A O 1
ATOM 2199 N N . GLU A 1 280 ? 10.618 13.627 -9.578 1.00 92.25 280 GLU A N 1
ATOM 2200 C CA . GLU A 1 280 ? 11.789 14.000 -10.384 1.00 92.25 280 GLU A CA 1
ATOM 2201 C C . GLU A 1 280 ? 12.342 12.838 -11.221 1.00 92.25 280 GLU A C 1
ATOM 2203 O O . GLU A 1 280 ? 12.931 13.050 -12.282 1.00 92.25 280 GLU A O 1
ATOM 2208 N N . ALA A 1 281 ? 12.185 11.600 -10.748 1.00 88.81 281 ALA A N 1
ATOM 2209 C CA . ALA A 1 281 ? 12.556 10.408 -11.502 1.00 88.81 281 ALA A CA 1
ATOM 2210 C C . ALA A 1 281 ? 11.555 10.060 -12.620 1.00 88.81 281 ALA A C 1
ATOM 2212 O O . ALA A 1 281 ? 11.902 9.263 -13.490 1.00 88.81 281 ALA A O 1
ATOM 2213 N N . GLY A 1 282 ? 10.360 10.662 -12.623 1.00 89.06 282 GLY A N 1
ATOM 2214 C CA . GLY A 1 282 ? 9.313 10.447 -13.626 1.00 89.06 282 GLY A CA 1
ATOM 2215 C C . GLY A 1 282 ? 8.174 9.523 -13.184 1.00 89.06 282 GLY A C 1
ATOM 2216 O O . GLY A 1 282 ? 7.337 9.166 -14.010 1.00 89.06 282 GLY A O 1
ATOM 2217 N N . TYR A 1 283 ? 8.108 9.130 -11.909 1.00 95.62 283 TYR A N 1
ATOM 2218 C CA . TYR A 1 283 ? 6.994 8.332 -11.390 1.00 95.62 283 TYR A CA 1
ATOM 2219 C C . TYR A 1 283 ? 5.752 9.197 -11.131 1.00 95.62 283 TYR A C 1
ATOM 2221 O O . TYR A 1 283 ? 5.846 10.319 -10.627 1.00 95.62 283 TYR A O 1
ATOM 2229 N N . ARG A 1 284 ? 4.559 8.637 -11.373 1.00 95.69 284 ARG A N 1
ATOM 2230 C CA . ARG A 1 284 ? 3.300 9.217 -10.876 1.00 95.69 284 ARG A CA 1
ATOM 2231 C C . ARG A 1 284 ? 3.123 8.828 -9.412 1.00 95.69 284 ARG A C 1
ATOM 2233 O O . ARG A 1 284 ? 2.863 7.664 -9.125 1.00 95.69 284 ARG A O 1
ATOM 2240 N N . VAL A 1 285 ? 3.233 9.788 -8.499 1.00 98.12 285 VAL A N 1
ATOM 2241 C CA . VAL A 1 285 ? 3.130 9.572 -7.043 1.00 98.12 285 VAL A CA 1
ATOM 2242 C C . VAL A 1 285 ? 1.873 10.245 -6.501 1.00 98.12 285 VAL A C 1
ATOM 2244 O O . VAL A 1 285 ? 1.605 11.395 -6.846 1.00 98.12 285 VAL A O 1
ATOM 2247 N N . PHE A 1 286 ? 1.121 9.543 -5.654 1.00 97.88 286 PHE A N 1
ATOM 2248 C CA . PHE A 1 286 ? -0.091 10.059 -5.014 1.00 97.88 286 PHE A CA 1
ATOM 2249 C C . PHE A 1 286 ? 0.215 10.627 -3.625 1.00 97.88 286 PHE A C 1
ATOM 2251 O O . PHE A 1 286 ? 1.021 10.065 -2.880 1.00 97.88 286 PHE A O 1
ATOM 2258 N N . ASP A 1 287 ? -0.470 11.712 -3.254 1.00 96.44 287 ASP A N 1
ATOM 2259 C CA . ASP A 1 287 ? -0.311 12.315 -1.924 1.00 96.44 287 ASP A CA 1
ATOM 2260 C C . ASP A 1 287 ? -0.790 11.386 -0.814 1.00 96.44 287 ASP A C 1
ATOM 2262 O O . ASP A 1 287 ? -1.802 10.705 -0.968 1.00 96.44 287 ASP A O 1
ATOM 2266 N N . SER A 1 288 ? -0.105 11.433 0.324 1.00 97.38 288 SER A N 1
ATOM 2267 C CA . SER A 1 288 ? -0.395 10.635 1.512 1.00 97.38 288 SER A CA 1
ATOM 2268 C C . SER A 1 288 ? -0.128 11.458 2.767 1.00 97.38 288 SER A C 1
ATOM 2270 O O . SER A 1 288 ? 0.787 12.283 2.775 1.00 97.38 288 SER A O 1
ATOM 2272 N N . CYS A 1 289 ? -0.893 11.203 3.826 1.00 96.69 289 CYS A N 1
ATOM 2273 C CA . CYS A 1 289 ? -0.706 11.802 5.150 1.00 96.69 289 CYS A CA 1
ATOM 2274 C C . CYS A 1 289 ? -0.076 10.838 6.178 1.00 96.69 289 CYS A C 1
ATOM 2276 O O . CYS A 1 289 ? 0.099 11.184 7.339 1.00 96.69 289 CYS A O 1
ATOM 2278 N N . THR A 1 290 ? 0.319 9.627 5.771 1.00 96.25 290 THR A N 1
ATOM 2279 C CA . THR A 1 290 ? 0.809 8.563 6.675 1.00 96.25 290 THR A CA 1
ATOM 2280 C C . THR A 1 290 ? 2.226 8.084 6.316 1.00 96.25 290 THR A C 1
ATOM 2282 O O . THR A 1 290 ? 2.926 8.752 5.565 1.00 96.25 290 THR A O 1
ATOM 2285 N N . ASN A 1 291 ? 2.715 6.957 6.840 1.00 97.81 291 ASN A N 1
ATOM 2286 C CA . ASN A 1 291 ? 4.081 6.463 6.622 1.00 97.81 291 ASN A CA 1
ATOM 2287 C C . ASN A 1 291 ? 4.252 5.615 5.353 1.00 97.81 291 ASN A C 1
ATOM 2289 O O . ASN A 1 291 ? 5.045 4.678 5.340 1.00 97.81 291 ASN A O 1
ATOM 2293 N N . TYR A 1 292 ? 3.513 5.895 4.286 1.00 98.56 292 TYR A N 1
ATOM 2294 C CA . TYR A 1 292 ? 3.677 5.210 3.004 1.00 98.56 292 TYR A CA 1
ATOM 2295 C C . TYR A 1 292 ? 3.192 6.067 1.839 1.00 98.56 292 TYR A C 1
ATOM 2297 O O . TYR A 1 292 ? 2.370 6.961 2.026 1.00 98.56 292 TYR A O 1
ATOM 2305 N N . LEU A 1 293 ? 3.681 5.770 0.636 1.00 98.69 293 LEU A N 1
ATOM 2306 C CA . LEU A 1 293 ? 3.266 6.390 -0.624 1.00 98.69 293 LEU A CA 1
ATOM 2307 C C . LEU A 1 293 ? 2.779 5.321 -1.599 1.00 98.69 293 LEU A C 1
ATOM 2309 O O . LEU A 1 293 ? 3.419 4.276 -1.737 1.00 98.69 293 LEU A O 1
ATOM 2313 N N . LEU A 1 294 ? 1.675 5.610 -2.286 1.00 98.69 294 LEU A N 1
ATOM 2314 C CA . LEU A 1 294 ? 1.235 4.891 -3.481 1.00 98.69 294 LEU A CA 1
ATOM 2315 C C . LEU A 1 294 ? 1.812 5.601 -4.711 1.00 98.69 294 LEU A C 1
ATOM 2317 O O . LEU A 1 294 ? 1.820 6.832 -4.771 1.00 98.69 294 LEU A O 1
ATOM 2321 N N . PHE A 1 295 ? 2.271 4.847 -5.702 1.00 98.19 295 PHE A N 1
ATOM 2322 C CA . PHE A 1 295 ? 2.779 5.388 -6.961 1.00 98.19 295 PHE A CA 1
ATOM 2323 C C . PHE A 1 295 ? 2.599 4.384 -8.105 1.00 98.19 295 PHE A C 1
ATOM 2325 O O . PHE A 1 295 ? 2.398 3.193 -7.863 1.00 98.19 295 PHE A O 1
ATOM 2332 N N . LYS A 1 296 ? 2.653 4.862 -9.352 1.00 96.12 296 LYS A N 1
ATOM 2333 C CA . LYS A 1 296 ? 2.665 4.013 -10.550 1.00 96.12 296 LYS A CA 1
ATOM 2334 C C . LYS A 1 296 ? 4.076 3.890 -11.093 1.00 96.12 296 LYS A C 1
ATOM 2336 O O . LYS A 1 296 ? 4.753 4.909 -11.204 1.00 96.12 296 LYS A O 1
ATOM 2341 N N . GLY A 1 297 ? 4.484 2.683 -11.468 1.00 91.31 297 GLY A N 1
ATOM 2342 C CA . GLY A 1 297 ? 5.773 2.392 -12.089 1.00 91.31 297 GLY A CA 1
ATOM 2343 C C . GLY A 1 297 ? 5.708 1.200 -13.050 1.00 91.31 297 GLY A C 1
ATOM 2344 O O . GLY A 1 297 ? 4.639 0.617 -13.231 1.00 91.31 297 GLY A O 1
ATOM 2345 N N . PRO A 1 298 ? 6.842 0.823 -13.667 1.00 84.69 298 PRO A N 1
ATOM 2346 C CA . PRO A 1 298 ? 6.895 -0.310 -14.585 1.00 84.69 298 PRO A CA 1
ATOM 2347 C C . PRO A 1 298 ? 6.470 -1.628 -13.926 1.00 84.69 298 PRO A C 1
ATOM 2349 O O . PRO A 1 298 ? 6.761 -1.868 -12.758 1.00 84.69 298 PRO A O 1
ATOM 2352 N N . PHE A 1 299 ? 5.839 -2.520 -14.686 1.00 81.06 299 PHE A N 1
ATOM 2353 C CA . PHE A 1 299 ? 5.282 -3.780 -14.173 1.00 81.06 299 PHE A CA 1
ATOM 2354 C C . PHE A 1 299 ? 6.307 -4.712 -13.500 1.00 81.06 299 PHE A C 1
ATOM 2356 O O . PHE A 1 299 ? 5.975 -5.427 -12.558 1.00 81.06 299 PHE A O 1
ATOM 2363 N N . ASP A 1 300 ? 7.571 -4.691 -13.936 1.00 78.62 300 ASP A N 1
ATOM 2364 C CA . ASP A 1 300 ? 8.652 -5.484 -13.335 1.00 78.62 300 ASP A CA 1
ATOM 2365 C C . ASP A 1 300 ? 9.273 -4.840 -12.087 1.00 78.62 300 ASP A C 1
ATOM 2367 O O . ASP A 1 300 ? 10.197 -5.419 -11.511 1.00 78.62 300 ASP A O 1
ATOM 2371 N N . LEU A 1 301 ? 8.831 -3.646 -11.676 1.00 88.31 301 LEU A N 1
ATOM 2372 C CA . LEU A 1 301 ? 9.529 -2.837 -10.676 1.00 88.31 301 LEU A CA 1
ATOM 2373 C C . LEU A 1 301 ? 9.727 -3.593 -9.358 1.00 88.31 301 LEU A C 1
ATOM 2375 O O . LEU A 1 301 ? 10.792 -3.499 -8.746 1.00 88.31 301 LEU A O 1
ATOM 2379 N N . GLY A 1 302 ? 8.736 -4.393 -8.954 1.00 89.25 302 GLY A N 1
ATOM 2380 C CA . GLY A 1 302 ? 8.845 -5.284 -7.800 1.00 89.25 302 GLY A CA 1
ATOM 2381 C C . GLY A 1 302 ? 10.008 -6.275 -7.930 1.00 89.25 302 GLY A C 1
ATOM 2382 O O . GLY A 1 302 ? 10.856 -6.339 -7.040 1.00 89.25 302 GLY A O 1
ATOM 2383 N N . LYS A 1 303 ? 10.100 -6.994 -9.059 1.00 85.75 303 LYS A N 1
ATOM 2384 C CA . LYS A 1 303 ? 11.193 -7.945 -9.352 1.00 85.75 303 LYS A CA 1
ATOM 2385 C C . LYS A 1 303 ? 12.543 -7.226 -9.411 1.00 85.75 303 LYS A C 1
ATOM 2387 O O . LYS A 1 303 ? 13.515 -7.688 -8.815 1.00 85.75 303 LYS A O 1
ATOM 2392 N N . TYR A 1 304 ? 12.591 -6.069 -10.071 1.00 84.56 304 TYR A N 1
ATOM 2393 C CA . TYR A 1 304 ? 13.794 -5.246 -10.175 1.00 84.56 304 TYR A CA 1
ATOM 2394 C C . TYR A 1 304 ? 14.331 -4.820 -8.800 1.00 84.56 304 TYR A C 1
ATOM 2396 O O . TYR A 1 304 ? 15.535 -4.916 -8.549 1.00 84.56 304 TYR A O 1
ATOM 2404 N N . CYS A 1 305 ? 13.446 -4.400 -7.889 1.00 91.31 305 CYS A N 1
ATOM 2405 C CA . CYS A 1 305 ? 13.817 -4.039 -6.520 1.00 91.31 305 CYS A CA 1
ATOM 2406 C C . CYS A 1 305 ? 14.324 -5.255 -5.731 1.00 91.31 305 CYS A C 1
ATOM 2408 O O . CYS A 1 305 ? 15.368 -5.166 -5.081 1.00 91.31 305 CYS A O 1
ATOM 2410 N N . VAL A 1 306 ? 13.647 -6.406 -5.831 1.00 88.06 306 VAL A N 1
ATOM 2411 C CA . VAL A 1 306 ? 14.034 -7.635 -5.111 1.00 88.06 306 VAL A CA 1
ATOM 2412 C C . VAL A 1 306 ? 15.441 -8.093 -5.503 1.00 88.06 306 VAL A C 1
ATOM 2414 O O . VAL A 1 306 ? 16.249 -8.416 -4.626 1.00 88.06 306 VAL A O 1
ATOM 2417 N N . ASN A 1 307 ? 15.781 -8.031 -6.795 1.00 84.81 307 ASN A N 1
ATOM 2418 C CA . ASN A 1 307 ? 17.125 -8.347 -7.297 1.00 84.81 307 ASN A CA 1
ATOM 2419 C C . ASN A 1 307 ? 18.216 -7.432 -6.712 1.00 84.81 307 ASN A C 1
ATOM 2421 O O . ASN A 1 307 ? 19.384 -7.810 -6.658 1.00 84.81 307 ASN A O 1
ATOM 2425 N N . ARG A 1 308 ? 17.831 -6.254 -6.212 1.00 87.69 308 ARG A N 1
ATOM 2426 C CA . ARG A 1 308 ? 18.697 -5.259 -5.565 1.00 87.69 308 ARG A CA 1
ATOM 2427 C C . ARG A 1 308 ? 18.516 -5.206 -4.046 1.00 87.69 308 ARG A C 1
ATOM 2429 O O . ARG A 1 308 ? 18.873 -4.211 -3.423 1.00 87.69 308 ARG A O 1
ATOM 2436 N N . LYS A 1 309 ? 17.977 -6.276 -3.445 1.00 90.88 309 LYS A N 1
ATOM 2437 C CA . LYS A 1 309 ? 17.754 -6.408 -1.993 1.00 90.88 309 LYS A CA 1
ATOM 2438 C C . LYS A 1 309 ? 16.832 -5.326 -1.414 1.00 90.88 309 LYS A C 1
ATOM 2440 O O . LYS A 1 309 ? 16.979 -4.935 -0.261 1.00 90.88 309 LYS A O 1
ATOM 2445 N N . MET A 1 310 ? 15.845 -4.895 -2.194 1.00 94.62 310 MET A N 1
ATOM 2446 C CA . MET A 1 310 ? 14.781 -3.988 -1.763 1.00 94.62 310 MET A CA 1
ATOM 2447 C C . MET A 1 310 ? 13.426 -4.660 -1.963 1.00 94.62 310 MET A C 1
ATOM 2449 O O . MET A 1 310 ? 13.144 -5.178 -3.041 1.00 94.62 310 MET A O 1
ATOM 2453 N N . LEU A 1 311 ? 12.560 -4.637 -0.954 1.00 95.38 311 LEU A N 1
ATOM 2454 C CA . LEU A 1 311 ? 11.212 -5.192 -1.066 1.00 95.38 311 LEU A CA 1
ATOM 2455 C C . LEU A 1 311 ? 10.177 -4.066 -1.062 1.00 95.38 311 LEU A C 1
ATOM 2457 O O . LEU A 1 311 ? 10.031 -3.374 -0.063 1.00 95.38 311 LEU A O 1
ATOM 2461 N N . ILE A 1 312 ? 9.432 -3.902 -2.156 1.00 96.38 312 ILE A N 1
ATOM 2462 C CA . ILE A 1 312 ? 8.304 -2.959 -2.266 1.00 96.38 312 ILE A CA 1
ATOM 2463 C C . ILE A 1 312 ? 6.977 -3.724 -2.342 1.00 96.38 312 ILE A C 1
ATOM 2465 O O . ILE A 1 312 ? 6.960 -4.927 -2.604 1.00 96.38 312 ILE A O 1
ATOM 2469 N N . ARG A 1 313 ? 5.843 -3.054 -2.107 1.00 96.50 313 ARG A N 1
ATOM 2470 C CA . ARG A 1 313 ? 4.522 -3.691 -2.196 1.00 96.50 313 ARG A CA 1
ATOM 2471 C C . ARG A 1 313 ? 3.934 -3.497 -3.592 1.00 96.50 313 ARG A C 1
ATOM 2473 O O . ARG A 1 313 ? 3.510 -2.399 -3.918 1.00 96.50 313 ARG A O 1
ATOM 2480 N N . ASP A 1 314 ? 3.849 -4.567 -4.376 1.00 94.12 314 ASP A N 1
ATOM 2481 C CA . ASP A 1 314 ? 2.970 -4.647 -5.557 1.00 94.12 314 ASP A CA 1
ATOM 2482 C C . ASP A 1 314 ? 1.515 -4.438 -5.106 1.00 94.12 314 ASP A C 1
ATOM 2484 O O . ASP A 1 314 ? 1.115 -5.059 -4.132 1.00 94.12 314 ASP A O 1
ATOM 2488 N N . CYS A 1 315 ? 0.728 -3.564 -5.728 1.00 95.94 315 CYS A N 1
ATOM 2489 C CA . CYS A 1 315 ? -0.658 -3.285 -5.336 1.00 95.94 315 CYS A CA 1
ATOM 2490 C C . CYS A 1 315 ? -1.713 -3.867 -6.294 1.00 95.94 315 CYS A C 1
ATOM 2492 O O . CYS A 1 315 ? -2.901 -3.638 -6.081 1.00 95.94 315 CYS A O 1
ATOM 2494 N N . SER A 1 316 ? -1.321 -4.687 -7.269 1.00 90.81 316 SER A N 1
ATOM 2495 C CA . SER A 1 316 ? -2.209 -5.316 -8.263 1.00 90.81 316 SER A CA 1
ATOM 2496 C C . SER A 1 316 ? -3.300 -6.223 -7.682 1.00 90.81 316 SER A C 1
ATOM 2498 O O . SER A 1 316 ? -4.287 -6.530 -8.346 1.00 90.81 316 SER A O 1
ATOM 2500 N N . ASN A 1 317 ? -3.142 -6.678 -6.435 1.00 90.19 317 ASN A N 1
ATOM 2501 C CA . ASN A 1 317 ? -4.134 -7.503 -5.744 1.00 90.19 317 ASN A CA 1
ATOM 2502 C C . ASN A 1 317 ? -5.163 -6.700 -4.929 1.00 90.19 317 ASN A C 1
ATOM 2504 O O . ASN A 1 317 ? -6.036 -7.303 -4.298 1.00 90.19 317 ASN A O 1
ATOM 2508 N N . PHE A 1 318 ? -5.069 -5.369 -4.915 1.00 95.25 318 PHE A N 1
ATOM 2509 C CA . PHE A 1 318 ? -6.111 -4.508 -4.366 1.00 95.25 318 PHE A CA 1
ATOM 2510 C C . PHE A 1 318 ? -7.189 -4.283 -5.435 1.00 95.25 318 PHE A C 1
ATOM 2512 O O . PHE A 1 318 ? -6.866 -3.806 -6.522 1.00 95.25 318 PHE A O 1
ATOM 2519 N N . PRO A 1 319 ? -8.473 -4.579 -5.157 1.00 95.69 319 PRO A N 1
ATOM 2520 C CA . PRO A 1 319 ? -9.541 -4.272 -6.102 1.00 95.69 319 PRO A CA 1
ATOM 2521 C C . PRO A 1 319 ? -9.529 -2.785 -6.482 1.00 95.69 319 PRO A C 1
ATOM 2523 O O . PRO A 1 319 ? -9.483 -1.926 -5.604 1.00 95.69 319 PRO A O 1
ATOM 2526 N N . GLY A 1 320 ? -9.566 -2.493 -7.782 1.00 94.94 320 GLY A N 1
ATOM 2527 C CA . GLY A 1 320 ? -9.500 -1.127 -8.308 1.00 94.94 320 GLY A CA 1
ATOM 2528 C C . GLY A 1 320 ? -8.091 -0.613 -8.618 1.00 94.94 320 GLY A C 1
ATOM 2529 O O . GLY A 1 320 ? -7.986 0.498 -9.120 1.00 94.94 320 GLY A O 1
ATOM 2530 N N . LEU A 1 321 ? -7.030 -1.391 -8.362 1.00 95.88 321 LEU A N 1
ATOM 2531 C CA . LEU A 1 321 ? -5.664 -1.062 -8.783 1.00 95.88 321 LEU A CA 1
ATOM 2532 C C . LEU A 1 321 ? -5.138 -2.062 -9.815 1.00 95.88 321 LEU A C 1
ATOM 2534 O O . LEU A 1 321 ? -5.409 -3.260 -9.746 1.00 95.88 321 LEU A O 1
ATOM 2538 N N . GLU A 1 322 ? -4.358 -1.551 -10.761 1.00 91.06 322 GLU A N 1
ATOM 2539 C CA . GLU A 1 322 ? -3.736 -2.327 -11.837 1.00 91.06 322 GLU A CA 1
ATOM 2540 C C . GLU A 1 322 ? -2.297 -2.754 -11.491 1.00 91.06 322 GLU A C 1
ATOM 2542 O O . GLU A 1 322 ? -1.746 -2.391 -10.450 1.00 91.06 322 GLU A O 1
ATOM 2547 N N . LYS A 1 323 ? -1.658 -3.521 -12.385 1.00 87.88 323 LYS A N 1
ATOM 2548 C CA . LYS A 1 323 ? -0.298 -4.057 -12.188 1.00 87.88 323 LYS A CA 1
ATOM 2549 C C . LYS A 1 323 ? 0.811 -2.994 -12.132 1.00 87.88 323 LYS A C 1
ATOM 2551 O O . LYS A 1 323 ? 1.922 -3.300 -11.722 1.00 87.88 323 LYS A O 1
ATOM 2556 N N . GLU A 1 324 ? 0.513 -1.756 -12.514 1.00 90.50 324 GLU A N 1
ATOM 2557 C CA . GLU A 1 324 ? 1.455 -0.631 -12.450 1.00 90.50 324 GLU A CA 1
ATOM 2558 C C . GLU A 1 324 ? 1.548 -0.011 -11.052 1.00 90.50 324 GLU A C 1
ATOM 2560 O O . GLU A 1 324 ? 2.424 0.815 -10.809 1.00 90.50 324 GLU A O 1
ATOM 2565 N N . PHE A 1 325 ? 0.632 -0.340 -10.137 1.00 96.31 325 PHE A N 1
ATOM 2566 C CA . PHE A 1 325 ? 0.573 0.300 -8.828 1.00 96.31 325 PHE A CA 1
ATOM 2567 C C . PHE A 1 325 ? 1.495 -0.382 -7.827 1.00 96.31 325 PHE A C 1
ATOM 2569 O O . PHE A 1 325 ? 1.419 -1.589 -7.599 1.00 96.31 325 PHE A O 1
ATOM 2576 N N . PHE A 1 326 ? 2.296 0.430 -7.145 1.00 97.62 326 PHE A N 1
ATOM 2577 C CA . PHE A 1 326 ? 3.180 0.010 -6.071 1.00 97.62 326 PHE A CA 1
ATOM 2578 C C . PHE A 1 326 ? 3.020 0.920 -4.859 1.00 97.62 326 PHE A C 1
ATOM 2580 O O . PHE A 1 326 ? 2.696 2.102 -4.972 1.00 97.62 326 PHE A O 1
ATOM 2587 N N . ARG A 1 327 ? 3.291 0.373 -3.676 1.00 98.31 327 ARG A N 1
ATOM 2588 C CA . ARG A 1 327 ? 3.349 1.115 -2.420 1.00 98.31 327 ARG A CA 1
ATOM 2589 C C . ARG A 1 327 ? 4.691 0.896 -1.734 1.00 98.31 327 ARG A C 1
ATOM 2591 O O . ARG A 1 327 ? 5.203 -0.224 -1.687 1.00 98.31 327 ARG A O 1
ATOM 2598 N N . ILE A 1 328 ? 5.223 1.962 -1.152 1.00 98.50 328 ILE A N 1
ATOM 2599 C CA . ILE A 1 328 ? 6.445 1.943 -0.342 1.00 98.50 328 ILE A CA 1
ATOM 2600 C C . ILE A 1 328 ? 6.187 2.568 1.027 1.00 98.50 328 ILE A C 1
ATOM 2602 O O . ILE A 1 328 ? 5.499 3.580 1.129 1.00 98.50 328 ILE A O 1
ATOM 2606 N N . CYS A 1 329 ? 6.731 1.964 2.078 1.00 98.44 329 CYS A N 1
ATOM 2607 C CA . CYS A 1 329 ? 6.809 2.549 3.410 1.00 98.44 329 CYS A CA 1
ATOM 2608 C C . CYS A 1 329 ? 7.815 3.702 3.403 1.00 98.44 329 CYS A C 1
ATOM 2610 O O . CYS A 1 329 ? 8.866 3.609 2.783 1.00 98.44 329 CYS A O 1
ATOM 2612 N N . ILE A 1 330 ? 7.529 4.772 4.127 1.00 98.50 330 ILE A N 1
ATOM 2613 C CA . ILE A 1 330 ? 8.505 5.817 4.411 1.00 98.50 330 ILE A CA 1
ATOM 2614 C C . ILE A 1 330 ? 9.359 5.346 5.578 1.00 98.50 330 ILE A C 1
ATOM 2616 O O . ILE A 1 330 ? 8.832 5.026 6.647 1.00 98.50 330 ILE A O 1
ATOM 2620 N N . ARG A 1 331 ? 10.669 5.265 5.349 1.00 97.62 331 ARG A N 1
ATOM 2621 C CA . ARG A 1 331 ? 11.653 4.813 6.332 1.00 97.62 331 ARG A CA 1
ATOM 2622 C C . ARG A 1 331 ? 12.584 5.957 6.752 1.00 97.62 331 ARG A C 1
ATOM 2624 O O . ARG A 1 331 ? 12.203 7.125 6.612 1.00 97.62 331 ARG A O 1
ATOM 2631 N N . SER A 1 332 ? 13.767 5.649 7.291 1.00 96.88 332 SER A N 1
ATOM 2632 C CA . SER A 1 332 ? 14.776 6.678 7.569 1.00 96.88 332 SER A CA 1
ATOM 2633 C C . SER A 1 332 ? 15.215 7.379 6.280 1.00 96.88 332 SER A C 1
ATOM 2635 O O . SER A 1 332 ? 15.085 6.832 5.183 1.00 96.88 332 SER A O 1
ATOM 2637 N N . GLU A 1 333 ? 15.745 8.597 6.400 1.00 96.19 333 GLU A N 1
ATOM 2638 C CA . GLU A 1 333 ? 16.226 9.368 5.248 1.00 96.19 333 GLU A CA 1
ATOM 2639 C C . GLU A 1 333 ? 17.257 8.583 4.419 1.00 96.19 333 GLU A C 1
ATOM 2641 O O . GLU A 1 333 ? 17.148 8.517 3.197 1.00 96.19 333 GLU A O 1
ATOM 2646 N N . GLU A 1 334 ? 18.198 7.907 5.077 1.00 96.19 334 GLU A N 1
ATOM 2647 C CA . GLU A 1 334 ? 19.240 7.114 4.419 1.00 96.19 334 GLU A CA 1
ATOM 2648 C C . GLU A 1 334 ? 18.675 5.918 3.639 1.00 96.19 334 GLU A C 1
ATOM 2650 O O . GLU A 1 334 ? 19.072 5.681 2.496 1.00 96.19 334 GLU A O 1
ATOM 2655 N N . GLU A 1 335 ? 17.741 5.169 4.237 1.00 96.94 335 GLU A N 1
ATOM 2656 C CA . GLU A 1 335 ? 17.038 4.063 3.572 1.00 96.94 335 GLU A CA 1
ATOM 2657 C C . GLU A 1 335 ? 16.250 4.583 2.359 1.00 96.94 335 GLU A C 1
ATOM 2659 O O . GLU A 1 335 ? 16.365 4.045 1.254 1.00 96.94 335 GLU A O 1
ATOM 2664 N N . ASN A 1 336 ? 15.498 5.675 2.533 1.00 98.00 336 ASN A N 1
ATOM 2665 C CA . ASN A 1 336 ? 14.701 6.271 1.461 1.00 98.00 336 ASN A CA 1
ATOM 2666 C C . ASN A 1 336 ? 15.579 6.738 0.291 1.00 98.00 336 ASN A C 1
ATOM 2668 O O . ASN A 1 336 ? 15.228 6.487 -0.860 1.00 98.00 336 ASN A O 1
ATOM 2672 N N . ILE A 1 337 ? 16.738 7.357 0.557 1.00 96.12 337 ILE A N 1
ATOM 2673 C CA . ILE A 1 337 ? 17.696 7.771 -0.482 1.00 96.12 337 ILE A CA 1
ATOM 2674 C C . ILE A 1 337 ? 18.198 6.560 -1.279 1.00 96.12 337 ILE A C 1
ATOM 2676 O O . ILE A 1 337 ? 18.261 6.617 -2.512 1.00 96.12 337 ILE A O 1
ATOM 2680 N N . ARG A 1 338 ? 18.527 5.446 -0.606 1.00 95.88 338 ARG A N 1
ATOM 2681 C CA . ARG A 1 338 ? 18.964 4.214 -1.287 1.00 95.88 338 ARG A CA 1
ATOM 2682 C C . ARG A 1 338 ? 17.879 3.664 -2.208 1.00 95.88 338 ARG A C 1
ATOM 2684 O O . ARG A 1 338 ? 18.178 3.356 -3.365 1.00 95.88 338 ARG A O 1
ATOM 2691 N N . LEU A 1 339 ? 16.633 3.584 -1.733 1.00 97.50 339 LEU A N 1
ATOM 2692 C CA . LEU A 1 339 ? 15.516 3.129 -2.559 1.00 97.50 339 LEU A CA 1
ATOM 2693 C C . LEU A 1 339 ? 15.242 4.095 -3.721 1.00 97.50 339 LEU A C 1
ATOM 2695 O O . LEU A 1 339 ? 15.119 3.652 -4.860 1.00 97.50 339 LEU A O 1
ATOM 2699 N N . ALA A 1 340 ? 15.194 5.405 -3.469 1.00 96.44 340 ALA A N 1
ATOM 2700 C CA . ALA A 1 340 ? 14.951 6.414 -4.499 1.00 96.44 340 ALA A CA 1
ATOM 2701 C C . ALA A 1 340 ? 15.975 6.326 -5.638 1.00 96.44 340 ALA A C 1
ATOM 2703 O O . ALA A 1 340 ? 15.602 6.417 -6.808 1.00 96.44 340 ALA A O 1
ATOM 2704 N N . ARG A 1 341 ? 17.254 6.078 -5.320 1.00 92.12 341 ARG A N 1
ATOM 2705 C CA . ARG A 1 341 ? 18.299 5.848 -6.326 1.00 92.12 341 ARG A CA 1
ATOM 2706 C C . ARG A 1 341 ? 17.980 4.638 -7.208 1.00 92.12 341 ARG A C 1
ATOM 2708 O O . ARG A 1 341 ? 17.990 4.771 -8.428 1.00 92.12 341 ARG A O 1
ATOM 2715 N N . ILE A 1 342 ? 17.643 3.498 -6.603 1.00 92.00 342 ILE A N 1
ATOM 2716 C CA . ILE A 1 342 ? 17.288 2.259 -7.319 1.00 92.00 342 ILE A CA 1
ATOM 2717 C C . ILE A 1 342 ? 16.074 2.484 -8.229 1.00 92.00 342 ILE A C 1
ATOM 2719 O O . ILE A 1 342 ? 16.088 2.105 -9.401 1.00 92.00 342 ILE A O 1
ATOM 2723 N N . LEU A 1 343 ? 15.037 3.145 -7.714 1.00 94.12 343 LEU A N 1
ATOM 2724 C CA . LEU A 1 343 ? 13.832 3.459 -8.476 1.00 94.12 343 LEU A CA 1
ATOM 2725 C C . LEU A 1 343 ? 14.143 4.414 -9.640 1.00 94.12 343 LEU A C 1
ATOM 2727 O O . LEU A 1 343 ? 13.667 4.207 -10.756 1.00 94.12 343 LEU A O 1
ATOM 2731 N N . LYS A 1 344 ? 14.985 5.427 -9.427 1.00 88.75 344 LYS A N 1
ATOM 2732 C CA . LYS A 1 344 ? 15.413 6.364 -10.476 1.00 88.75 344 LYS A CA 1
ATOM 2733 C C . LYS A 1 344 ? 16.231 5.684 -11.572 1.00 88.75 344 LYS A C 1
ATOM 2735 O O . LYS A 1 344 ? 16.019 5.962 -12.750 1.00 88.75 344 LYS A O 1
ATOM 2740 N N . GLU A 1 345 ? 17.139 4.785 -11.203 1.00 84.69 345 GLU A N 1
ATOM 2741 C CA . GLU A 1 345 ? 17.900 3.962 -12.151 1.00 84.69 345 GLU A CA 1
ATOM 2742 C C . GLU A 1 345 ? 16.968 3.121 -13.027 1.00 84.69 345 GLU A C 1
ATOM 2744 O O . GLU A 1 345 ? 17.154 3.082 -14.243 1.00 84.69 345 GLU A O 1
ATOM 2749 N N . ARG A 1 346 ? 15.913 2.532 -12.443 1.00 84.62 346 ARG A N 1
ATOM 2750 C CA . ARG A 1 346 ? 14.970 1.701 -13.200 1.00 84.62 346 ARG A CA 1
ATOM 2751 C C . ARG A 1 346 ? 14.290 2.461 -14.333 1.00 84.62 346 ARG A C 1
ATOM 2753 O O . ARG A 1 346 ? 14.194 1.921 -15.434 1.00 84.62 346 ARG A O 1
ATOM 2760 N N . LEU A 1 347 ? 13.812 3.681 -14.078 1.00 78.50 347 LEU A N 1
ATOM 2761 C CA . LEU A 1 347 ? 13.183 4.498 -15.121 1.00 78.50 347 LEU A CA 1
ATOM 2762 C C . LEU A 1 347 ? 14.205 5.016 -16.133 1.00 78.50 347 LEU A C 1
ATOM 2764 O O . LEU A 1 347 ? 13.934 4.997 -17.328 1.00 78.50 347 LEU A O 1
ATOM 2768 N N . ARG A 1 348 ? 15.405 5.409 -15.689 1.00 70.94 348 ARG A N 1
ATOM 2769 C CA . ARG A 1 348 ? 16.483 5.841 -16.597 1.00 70.94 348 ARG A CA 1
ATOM 2770 C C . ARG A 1 348 ? 16.966 4.734 -17.533 1.00 70.94 348 ARG A C 1
ATOM 2772 O O . ARG A 1 348 ? 17.388 5.033 -18.642 1.00 70.94 348 ARG A O 1
ATOM 2779 N N . GLY A 1 349 ? 16.908 3.476 -17.098 1.00 67.31 349 GLY A N 1
ATOM 2780 C CA . GLY A 1 349 ? 17.274 2.323 -17.918 1.00 67.31 349 GLY A CA 1
ATOM 2781 C C . GLY A 1 349 ? 16.259 1.984 -19.012 1.00 67.31 349 GLY A C 1
ATOM 2782 O O . GLY A 1 349 ? 16.586 1.198 -19.900 1.00 67.31 349 GLY A O 1
ATOM 2783 N N . GLN A 1 350 ? 15.044 2.546 -18.969 1.00 75.62 350 GLN A N 1
ATOM 2784 C CA . GLN A 1 350 ? 14.008 2.315 -19.972 1.00 75.62 350 GLN A CA 1
ATOM 2785 C C . GLN A 1 350 ? 14.287 3.154 -21.224 1.00 75.62 350 GLN A C 1
ATOM 2787 O O . GLN A 1 350 ? 14.254 4.381 -21.199 1.00 75.62 350 GLN A O 1
ATOM 2792 N N . ILE A 1 351 ? 14.563 2.471 -22.332 1.00 85.81 351 ILE A N 1
ATOM 2793 C CA . ILE A 1 351 ? 14.914 3.089 -23.612 1.00 85.81 351 ILE A CA 1
ATOM 2794 C C . ILE A 1 351 ? 13.664 3.377 -24.440 1.00 85.81 351 ILE A C 1
ATOM 2796 O O . ILE A 1 351 ? 13.536 4.449 -25.033 1.00 85.81 351 ILE A O 1
ATOM 2800 N N . LEU A 1 352 ? 12.741 2.412 -24.480 1.00 87.56 352 LEU A N 1
ATOM 2801 C CA . LEU A 1 352 ? 11.523 2.467 -25.282 1.00 87.56 352 LEU A CA 1
ATOM 2802 C C . LEU A 1 352 ? 10.341 1.857 -24.543 1.00 87.56 352 LEU A C 1
ATOM 2804 O O . LEU A 1 352 ? 10.492 0.946 -23.732 1.00 87.56 352 LEU A O 1
ATOM 2808 N N . GLU A 1 353 ? 9.153 2.332 -24.890 1.00 88.56 353 GLU A N 1
ATOM 2809 C CA . GLU A 1 353 ? 7.885 1.775 -24.446 1.00 88.56 353 GLU A CA 1
ATOM 2810 C C . GLU A 1 3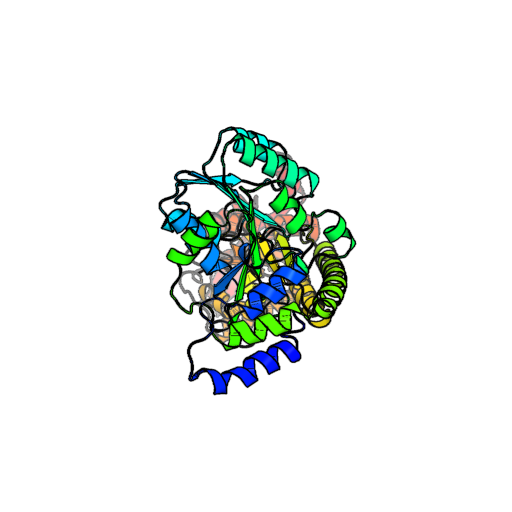53 ? 6.931 1.662 -25.633 1.00 88.56 353 GLU A C 1
ATOM 2812 O O . GLU A 1 353 ? 6.904 2.515 -26.519 1.00 88.56 353 GLU A O 1
ATOM 2817 N N . THR A 1 354 ? 6.174 0.577 -25.649 1.00 91.88 354 THR A N 1
ATOM 2818 C CA . THR A 1 354 ? 5.156 0.245 -26.649 1.00 91.88 354 THR A CA 1
ATOM 2819 C C . THR A 1 354 ? 3.861 -0.117 -25.927 1.00 91.88 354 THR A C 1
ATOM 2821 O O . THR A 1 354 ? 3.780 0.006 -24.704 1.00 91.88 354 THR A O 1
ATOM 2824 N N . GLU A 1 355 ? 2.840 -0.568 -26.649 1.00 90.00 355 GLU A N 1
ATOM 2825 C CA . GLU A 1 355 ? 1.580 -0.983 -26.033 1.00 90.00 355 GLU A CA 1
ATOM 2826 C C . GLU A 1 355 ? 1.798 -2.133 -25.042 1.00 90.00 355 GLU A C 1
ATOM 2828 O O . GLU A 1 355 ? 1.362 -2.040 -23.894 1.00 90.00 355 GLU A O 1
ATOM 2833 N N . ARG A 1 356 ? 2.543 -3.171 -25.446 1.00 93.75 356 ARG A N 1
ATOM 2834 C CA . ARG A 1 356 ? 2.703 -4.409 -24.665 1.00 93.75 356 ARG A CA 1
ATOM 2835 C C . ARG A 1 356 ? 4.106 -4.623 -24.114 1.00 93.75 356 ARG A C 1
ATOM 2837 O O . ARG A 1 356 ? 4.291 -5.476 -23.251 1.00 93.75 356 ARG A O 1
ATOM 2844 N N . LEU A 1 357 ? 5.092 -3.862 -24.581 1.00 94.00 357 LEU A N 1
ATOM 2845 C CA . LEU A 1 357 ? 6.500 -4.049 -24.229 1.00 94.00 357 LEU A CA 1
ATOM 2846 C C . LEU A 1 357 ? 7.118 -2.770 -23.677 1.00 94.00 357 LEU A C 1
ATOM 2848 O O . LEU A 1 357 ? 6.752 -1.665 -24.082 1.00 94.00 357 LEU A O 1
ATOM 2852 N N . TYR A 1 358 ? 8.142 -2.915 -22.849 1.00 89.19 358 TYR A N 1
ATOM 2853 C CA . TYR A 1 358 ? 9.177 -1.892 -22.741 1.00 89.19 358 TYR A CA 1
ATOM 2854 C C . TYR A 1 358 ? 10.547 -2.521 -22.972 1.00 89.1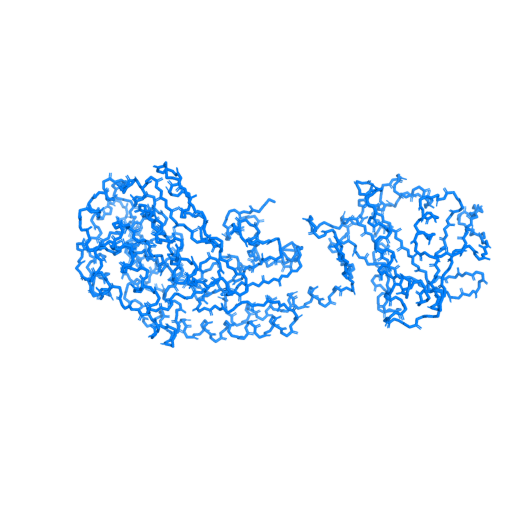9 358 TYR A C 1
ATOM 2856 O O . TYR A 1 358 ? 10.761 -3.712 -22.738 1.00 89.19 358 TYR A O 1
ATOM 2864 N N . LEU A 1 359 ? 11.468 -1.707 -23.476 1.00 93.44 359 LEU A N 1
ATOM 2865 C CA . LEU A 1 359 ? 12.836 -2.110 -23.749 1.00 93.44 359 LEU A CA 1
ATOM 2866 C C . LEU A 1 359 ? 13.766 -1.348 -22.817 1.00 93.44 359 LEU A C 1
ATOM 2868 O O . LEU A 1 359 ? 13.613 -0.137 -22.638 1.00 93.44 359 LEU A O 1
ATOM 2872 N N . ARG A 1 360 ? 14.731 -2.050 -22.225 1.00 91.31 360 ARG A N 1
ATOM 2873 C CA . ARG A 1 360 ? 15.724 -1.464 -21.318 1.00 91.31 360 ARG A CA 1
ATOM 2874 C C . ARG A 1 360 ? 17.121 -2.021 -21.556 1.00 91.31 360 ARG A C 1
ATOM 2876 O O . ARG A 1 360 ? 17.273 -3.092 -22.141 1.00 91.31 360 ARG A O 1
ATOM 2883 N N . LEU A 1 361 ? 18.137 -1.313 -21.067 1.00 91.44 361 LEU A N 1
ATOM 2884 C CA . LEU A 1 361 ? 19.503 -1.843 -21.047 1.00 91.44 361 LEU A CA 1
ATOM 2885 C C . LEU A 1 361 ? 19.533 -3.213 -20.347 1.00 91.44 361 LEU A C 1
ATOM 2887 O O . LEU A 1 361 ? 18.840 -3.426 -19.346 1.00 91.44 361 LEU A O 1
ATOM 2891 N N . MET A 1 362 ? 20.315 -4.136 -20.907 1.00 91.81 362 MET A N 1
ATOM 2892 C CA . MET A 1 362 ? 20.558 -5.446 -20.301 1.00 91.81 362 MET A CA 1
ATOM 2893 C C . MET A 1 362 ? 21.557 -5.338 -19.148 1.00 91.81 362 MET A C 1
ATOM 2895 O O . MET A 1 362 ? 22.596 -4.685 -19.271 1.00 91.81 362 MET A O 1
ATOM 2899 N N . GLU A 1 363 ? 21.272 -6.040 -18.061 1.00 88.62 363 GLU A N 1
ATOM 2900 C CA . GLU A 1 363 ? 22.088 -6.119 -16.852 1.00 88.62 363 GLU A CA 1
ATOM 2901 C C . GLU A 1 363 ? 22.599 -7.548 -16.643 1.00 88.62 363 GLU A C 1
ATOM 2903 O O . GLU A 1 363 ? 22.054 -8.504 -17.188 1.00 88.62 363 GLU A O 1
ATOM 2908 N N . ASP A 1 364 ? 23.609 -7.723 -15.791 1.00 89.81 364 ASP A N 1
ATOM 2909 C CA . ASP A 1 364 ? 24.163 -9.049 -15.463 1.00 89.81 364 ASP A CA 1
ATOM 2910 C C . ASP A 1 364 ? 23.104 -10.004 -14.888 1.00 89.81 364 ASP A C 1
ATOM 2912 O O . ASP A 1 364 ? 23.164 -11.214 -15.095 1.00 89.81 364 ASP A O 1
ATOM 2916 N N . ALA A 1 365 ? 22.088 -9.453 -14.217 1.00 85.69 365 ALA A N 1
ATOM 2917 C CA . ALA A 1 365 ? 20.960 -10.207 -13.681 1.00 85.69 365 ALA A CA 1
ATOM 2918 C C . ALA A 1 365 ? 20.038 -10.807 -14.761 1.00 85.69 365 ALA A C 1
ATOM 2920 O O . ALA A 1 365 ? 19.255 -11.700 -14.442 1.00 85.69 365 ALA A O 1
ATOM 2921 N N . ASP A 1 366 ? 20.123 -10.344 -16.013 1.00 91.06 366 ASP A N 1
ATOM 2922 C CA . ASP A 1 366 ? 19.324 -10.861 -17.130 1.00 91.06 366 ASP A CA 1
ATOM 2923 C C . ASP A 1 366 ? 19.929 -12.120 -17.755 1.00 91.06 366 ASP A C 1
ATOM 2925 O O . ASP A 1 366 ? 19.283 -12.757 -18.585 1.00 91.06 366 ASP A O 1
ATOM 2929 N N . PHE A 1 367 ? 21.148 -12.506 -17.365 1.00 94.19 367 PHE A N 1
ATOM 2930 C CA . PHE A 1 367 ? 21.838 -13.664 -17.934 1.00 94.19 367 PHE A CA 1
ATOM 2931 C C . PHE A 1 367 ? 20.983 -14.947 -17.947 1.00 94.19 367 PHE A C 1
ATOM 2933 O O . PHE A 1 367 ? 20.860 -15.547 -19.015 1.00 94.19 367 PHE A O 1
ATOM 2940 N N . PRO A 1 368 ? 20.284 -15.336 -16.857 1.00 93.31 368 PRO A N 1
ATOM 2941 C CA . PRO A 1 368 ? 19.429 -16.523 -16.881 1.00 93.31 368 PRO A CA 1
ATOM 2942 C C . PRO A 1 368 ? 18.250 -16.414 -17.854 1.00 93.31 368 PRO A C 1
ATOM 2944 O O . PRO A 1 368 ? 17.845 -17.417 -18.436 1.00 93.31 368 PRO A O 1
ATOM 2947 N N . ASP A 1 369 ? 17.674 -15.218 -18.019 1.00 92.19 369 ASP A N 1
ATOM 2948 C CA . ASP A 1 369 ? 16.575 -14.978 -18.959 1.00 92.19 369 ASP A CA 1
ATOM 2949 C C . ASP A 1 369 ? 17.098 -15.007 -20.413 1.00 92.19 369 ASP A C 1
ATOM 2951 O O . ASP A 1 369 ? 16.462 -15.584 -21.296 1.00 92.19 369 ASP A O 1
ATOM 2955 N N . LEU A 1 370 ? 18.300 -14.471 -20.649 1.00 93.44 370 LEU A N 1
ATOM 2956 C CA . LEU A 1 370 ? 18.988 -14.464 -21.940 1.00 93.44 370 LEU A CA 1
ATOM 2957 C C . LEU A 1 370 ? 19.393 -15.877 -22.405 1.00 93.44 370 LEU A C 1
ATOM 2959 O O . LEU A 1 370 ? 19.241 -16.204 -23.586 1.00 93.44 370 LEU A O 1
ATOM 2963 N N . CYS A 1 371 ? 19.848 -16.738 -21.488 1.00 94.19 371 CYS A N 1
ATOM 2964 C CA . CYS A 1 371 ? 20.184 -18.131 -21.795 1.00 94.19 371 CYS A CA 1
ATOM 2965 C C . CYS A 1 371 ? 18.983 -18.912 -22.345 1.00 94.19 371 CYS A C 1
ATOM 2967 O O . CYS A 1 371 ? 19.146 -19.697 -23.275 1.00 94.19 371 CYS A O 1
ATOM 2969 N N . ARG A 1 372 ? 17.752 -18.636 -21.880 1.00 93.50 372 ARG A N 1
ATOM 2970 C CA . ARG A 1 372 ? 16.538 -19.322 -22.383 1.00 93.50 372 ARG A CA 1
ATOM 2971 C C . ARG A 1 372 ? 16.321 -19.168 -23.886 1.00 93.50 372 ARG A C 1
ATOM 2973 O O . ARG A 1 372 ? 15.620 -19.980 -24.480 1.00 93.50 372 ARG A O 1
ATOM 2980 N N . MET A 1 373 ? 16.862 -18.108 -24.482 1.00 94.12 373 MET A N 1
ATOM 2981 C CA . MET A 1 373 ? 16.765 -17.841 -25.917 1.00 94.12 373 MET A CA 1
ATOM 2982 C C . MET A 1 373 ? 18.041 -18.263 -26.646 1.00 94.12 373 MET A C 1
ATOM 2984 O O . MET A 1 373 ? 17.955 -18.912 -27.683 1.00 94.12 373 MET A O 1
ATOM 2988 N N . LEU A 1 374 ? 19.216 -17.895 -26.122 1.00 94.50 374 LEU A N 1
ATOM 2989 C CA . LEU A 1 374 ? 20.495 -18.144 -26.797 1.00 94.50 374 LEU A CA 1
ATOM 2990 C C . LEU A 1 374 ? 20.924 -19.615 -26.771 1.00 94.50 374 LEU A C 1
ATOM 2992 O O . LEU A 1 374 ? 21.671 -20.030 -27.648 1.00 94.50 374 LEU A O 1
ATOM 2996 N N . GLN A 1 375 ? 20.443 -20.404 -25.811 1.00 94.38 375 GLN A N 1
ATOM 2997 C CA . GLN A 1 375 ? 20.782 -21.825 -25.683 1.00 94.38 375 GLN A CA 1
ATOM 2998 C C . GLN A 1 375 ? 19.706 -22.750 -26.271 1.00 94.38 375 GLN A C 1
ATOM 3000 O O . GLN A 1 375 ? 19.866 -23.966 -26.254 1.00 94.38 375 GLN A O 1
ATOM 3005 N N . ASP A 1 376 ? 18.601 -22.206 -26.795 1.00 93.00 376 ASP A N 1
ATOM 3006 C CA . ASP A 1 376 ? 17.560 -22.998 -27.456 1.00 93.00 376 ASP A CA 1
ATOM 3007 C C . ASP A 1 376 ? 17.922 -23.186 -28.947 1.00 93.00 376 ASP A C 1
ATOM 3009 O O . ASP A 1 376 ? 17.866 -22.220 -29.719 1.00 93.00 376 ASP A O 1
ATOM 3013 N N . PRO A 1 377 ? 18.242 -24.416 -29.407 1.00 90.56 377 PRO A N 1
ATOM 3014 C CA . PRO A 1 377 ? 18.616 -24.672 -30.801 1.00 90.56 377 PRO A CA 1
ATOM 3015 C C . PRO A 1 377 ? 17.518 -24.324 -31.801 1.00 90.56 377 PRO A C 1
ATOM 3017 O O . PRO A 1 377 ? 17.800 -24.010 -32.957 1.00 90.56 377 PRO A O 1
ATOM 3020 N N . GLN A 1 378 ? 16.254 -24.368 -31.379 1.00 89.81 378 GLN A N 1
ATOM 3021 C CA . GLN A 1 378 ? 15.142 -23.994 -32.239 1.00 89.81 378 GLN A CA 1
ATOM 3022 C C . GLN A 1 378 ? 15.013 -22.487 -32.362 1.00 89.81 378 GLN A C 1
ATOM 3024 O O . GLN A 1 378 ? 14.607 -22.023 -33.419 1.00 89.81 378 GLN A O 1
ATOM 3029 N N . VAL A 1 379 ? 15.371 -21.725 -31.328 1.00 89.25 379 VAL A N 1
ATOM 3030 C CA . VAL A 1 379 ? 15.426 -20.258 -31.392 1.00 89.25 379 VAL A CA 1
ATOM 3031 C C . VAL A 1 379 ? 16.634 -19.803 -32.211 1.00 89.25 379 VAL A C 1
ATOM 3033 O O . VAL A 1 379 ? 16.516 -18.898 -33.039 1.00 89.25 379 VAL A O 1
ATOM 3036 N N . MET A 1 380 ? 17.762 -20.492 -32.054 1.00 89.81 380 MET A N 1
ATOM 3037 C CA . MET A 1 380 ? 19.032 -20.188 -32.711 1.00 89.81 380 MET A CA 1
ATOM 3038 C C . MET A 1 380 ? 19.188 -20.807 -34.106 1.00 89.81 380 MET A C 1
ATOM 3040 O O . MET A 1 380 ? 20.258 -20.715 -34.684 1.00 89.81 380 MET A O 1
ATOM 3044 N N . TYR A 1 381 ? 18.136 -21.370 -34.710 1.00 83.31 381 TYR A N 1
ATOM 3045 C CA . TYR A 1 381 ? 18.209 -22.041 -36.023 1.00 83.31 381 TYR A CA 1
ATOM 3046 C C . TYR A 1 381 ? 18.747 -21.160 -37.173 1.00 83.31 381 TYR A C 1
ATOM 3048 O O . TYR A 1 381 ? 19.241 -21.663 -38.185 1.00 83.31 381 TYR A O 1
ATOM 3056 N N . ALA A 1 382 ? 18.582 -19.838 -37.056 1.00 77.81 382 ALA A N 1
ATOM 3057 C CA . ALA A 1 382 ? 19.093 -18.869 -38.021 1.00 77.81 382 ALA A CA 1
ATOM 3058 C C . ALA A 1 382 ? 20.571 -18.516 -37.775 1.00 77.81 382 ALA A C 1
ATOM 3060 O O . ALA A 1 382 ? 21.216 -17.995 -38.685 1.00 77.81 382 ALA A O 1
ATOM 3061 N N . TYR A 1 383 ? 21.079 -18.830 -36.583 1.00 79.12 383 TYR A N 1
ATOM 3062 C CA . TYR A 1 383 ? 22.483 -18.814 -36.192 1.00 79.12 383 TYR A CA 1
ATOM 3063 C C . TYR A 1 383 ? 23.102 -20.195 -36.459 1.00 79.12 383 TYR A C 1
ATOM 3065 O O . TYR A 1 383 ? 22.426 -21.119 -36.913 1.00 79.12 383 TYR A O 1
ATOM 3073 N N . GLU A 1 384 ? 24.409 -20.323 -36.260 1.00 74.19 384 GLU A N 1
ATOM 3074 C CA . GLU A 1 384 ? 25.126 -21.565 -36.550 1.00 74.19 384 GLU A CA 1
ATOM 3075 C C . GLU A 1 384 ? 24.828 -22.676 -35.538 1.00 74.19 384 GLU A C 1
ATOM 3077 O O . GLU A 1 384 ? 24.511 -23.798 -35.933 1.00 74.19 384 GLU A O 1
ATOM 3082 N N . HIS A 1 385 ? 24.872 -22.349 -34.246 1.00 84.00 385 HIS A N 1
ATOM 3083 C CA . HIS A 1 385 ? 24.552 -23.249 -33.143 1.00 84.00 385 HIS A CA 1
ATOM 3084 C C . HIS A 1 385 ? 23.883 -22.495 -31.986 1.00 84.00 385 HIS A C 1
ATOM 3086 O O . HIS A 1 385 ? 23.885 -21.262 -31.929 1.00 84.00 385 HIS A O 1
ATOM 3092 N N . ALA A 1 386 ? 23.269 -23.257 -31.078 1.00 89.31 386 ALA A N 1
ATOM 3093 C CA . ALA A 1 386 ? 22.856 -22.742 -29.777 1.00 89.31 386 ALA A CA 1
ATOM 3094 C C . ALA A 1 386 ? 24.089 -22.494 -28.914 1.00 89.31 386 ALA A C 1
ATOM 3096 O O . ALA A 1 386 ? 24.995 -23.318 -28.910 1.00 89.31 386 ALA A O 1
ATOM 3097 N N . PHE A 1 387 ? 24.104 -21.384 -28.190 1.00 92.25 387 PHE A N 1
ATOM 3098 C CA . PHE A 1 387 ? 25.258 -20.973 -27.402 1.00 92.25 387 PHE A CA 1
ATOM 3099 C C . PHE A 1 387 ? 25.433 -21.826 -26.148 1.00 92.25 387 PHE A C 1
ATOM 3101 O O . PHE A 1 387 ? 24.458 -22.282 -25.554 1.00 92.25 387 PHE A O 1
ATOM 3108 N N . GLU A 1 388 ? 26.678 -21.952 -25.705 1.00 93.56 388 GLU A N 1
ATOM 3109 C CA . GLU A 1 388 ? 27.018 -22.378 -24.346 1.00 93.56 388 GLU A CA 1
ATOM 3110 C C . GLU A 1 388 ? 26.956 -21.188 -23.359 1.00 93.56 388 GLU A C 1
ATOM 3112 O O . GLU A 1 388 ? 26.807 -20.028 -23.760 1.00 93.56 388 GLU A O 1
ATOM 3117 N N . ASP A 1 389 ? 27.061 -21.446 -22.048 1.00 93.00 389 ASP A N 1
ATOM 3118 C CA . ASP A 1 389 ? 27.016 -20.403 -21.001 1.00 93.00 389 ASP A CA 1
ATOM 3119 C C . ASP A 1 389 ? 28.039 -19.274 -21.243 1.00 93.00 389 ASP A C 1
ATOM 3121 O O . ASP A 1 389 ? 27.712 -18.092 -21.101 1.00 93.00 389 ASP A O 1
ATOM 3125 N N . GLU A 1 390 ? 29.266 -19.623 -21.643 1.00 94.12 390 GLU A N 1
ATOM 3126 C CA . GLU A 1 390 ? 30.340 -18.657 -21.916 1.00 94.12 390 GLU A CA 1
ATOM 3127 C C . GLU A 1 390 ? 29.997 -17.749 -23.107 1.00 94.12 390 GLU A C 1
ATOM 3129 O O . GLU A 1 390 ? 30.104 -16.527 -23.005 1.00 94.12 390 GLU A O 1
ATOM 3134 N N . GLU A 1 391 ? 29.495 -18.316 -24.206 1.00 94.00 391 GLU A N 1
ATOM 3135 C CA . GLU A 1 391 ? 29.104 -17.564 -25.406 1.00 94.00 391 GLU A CA 1
ATOM 3136 C C . GLU A 1 391 ? 27.904 -16.642 -25.134 1.00 94.00 391 GLU A C 1
ATOM 3138 O O . GLU A 1 391 ? 27.857 -15.499 -25.605 1.00 94.00 391 GLU A O 1
ATOM 3143 N N . ALA A 1 392 ? 26.939 -17.103 -24.331 1.00 94.38 392 ALA A N 1
ATOM 3144 C CA . ALA A 1 392 ? 25.807 -16.292 -23.894 1.00 94.38 392 ALA A CA 1
ATOM 3145 C C . ALA A 1 392 ? 26.248 -15.133 -22.983 1.00 94.38 392 ALA A C 1
ATOM 3147 O O . ALA A 1 392 ? 25.738 -14.012 -23.108 1.00 94.38 392 ALA A O 1
ATOM 3148 N N . TRP A 1 393 ? 27.225 -15.364 -22.102 1.00 95.38 393 TRP A N 1
ATOM 3149 C CA . TRP A 1 393 ? 27.778 -14.321 -21.240 1.00 95.38 393 TRP A CA 1
ATOM 3150 C C . TRP A 1 393 ? 28.561 -13.288 -22.055 1.00 95.38 393 TRP A C 1
ATOM 3152 O O . TRP A 1 393 ? 28.361 -12.081 -21.895 1.00 95.38 393 TRP A O 1
ATOM 3162 N N . GLU A 1 394 ? 29.393 -13.735 -22.997 1.00 96.00 394 GLU A N 1
ATOM 3163 C CA . GLU A 1 394 ? 30.093 -12.852 -23.930 1.00 96.00 394 GLU A CA 1
ATOM 3164 C C . GLU A 1 394 ? 29.125 -12.026 -24.780 1.00 96.00 394 GLU A C 1
ATOM 3166 O O . GLU A 1 394 ? 29.369 -10.840 -25.025 1.00 96.00 394 GLU A O 1
ATOM 3171 N N . TRP A 1 395 ? 28.005 -12.613 -25.211 1.00 95.69 395 TRP A N 1
ATOM 3172 C CA . TRP A 1 395 ? 26.959 -11.890 -25.929 1.00 95.69 395 TRP A CA 1
ATOM 3173 C C . TRP A 1 395 ? 26.372 -10.750 -25.095 1.00 95.69 395 TRP A C 1
ATOM 3175 O O . TRP A 1 395 ? 26.242 -9.629 -25.601 1.00 95.69 395 TRP A O 1
ATOM 3185 N N . LEU A 1 396 ? 26.050 -11.015 -23.825 1.00 96.12 396 LEU A N 1
ATOM 3186 C CA . LEU A 1 396 ? 25.544 -10.013 -22.884 1.00 96.12 396 LEU A CA 1
ATOM 3187 C C . LEU A 1 396 ? 26.553 -8.875 -22.693 1.00 96.12 396 LEU A C 1
ATOM 3189 O O . LEU A 1 396 ? 26.208 -7.701 -22.867 1.00 96.12 396 LEU A O 1
ATOM 3193 N N . LYS A 1 397 ? 27.817 -9.213 -22.412 1.00 96.44 397 LYS A N 1
ATOM 3194 C CA . LYS A 1 397 ? 28.890 -8.224 -22.239 1.00 96.44 397 LYS A CA 1
ATOM 3195 C C . LYS A 1 397 ? 29.119 -7.398 -23.496 1.00 96.44 397 LYS A C 1
ATOM 3197 O O . LYS A 1 397 ? 29.284 -6.185 -23.405 1.00 96.44 397 LYS A O 1
ATOM 3202 N N . ARG A 1 398 ? 29.010 -8.005 -24.679 1.00 95.81 398 ARG A N 1
ATOM 3203 C CA . ARG A 1 398 ? 29.090 -7.292 -25.960 1.00 95.81 398 ARG A CA 1
ATOM 3204 C C . ARG A 1 398 ? 27.979 -6.257 -26.124 1.00 95.81 398 ARG A C 1
ATOM 3206 O O . ARG A 1 398 ? 28.249 -5.187 -26.666 1.00 95.81 398 ARG A O 1
ATOM 3213 N N . GLN A 1 399 ? 26.755 -6.532 -25.661 1.00 95.69 399 GLN A N 1
ATOM 3214 C CA . GLN A 1 399 ? 25.698 -5.513 -25.674 1.00 95.69 399 GLN A CA 1
ATOM 3215 C C . GLN A 1 399 ? 26.006 -4.377 -24.694 1.00 95.69 399 GLN A C 1
ATOM 3217 O O . GLN A 1 399 ? 25.863 -3.216 -25.067 1.00 95.69 399 GLN A O 1
ATOM 3222 N N . GLN A 1 400 ? 26.501 -4.688 -23.493 1.00 92.00 400 GLN A N 1
ATOM 3223 C CA . GLN A 1 400 ? 26.909 -3.673 -22.513 1.00 92.00 400 GLN A CA 1
ATOM 3224 C C . GLN A 1 400 ? 28.014 -2.755 -23.059 1.00 92.00 400 GLN A C 1
ATOM 3226 O O . GLN A 1 400 ? 27.880 -1.535 -23.003 1.00 92.00 400 GLN A O 1
ATOM 3231 N N . THR A 1 401 ? 29.039 -3.320 -23.704 1.00 94.56 401 THR A N 1
ATOM 3232 C CA . THR A 1 401 ? 30.091 -2.539 -24.376 1.00 94.56 401 THR A CA 1
ATOM 3233 C C . THR A 1 401 ? 29.541 -1.665 -25.508 1.00 94.56 401 THR A C 1
ATOM 3235 O O . THR A 1 401 ? 29.996 -0.538 -25.689 1.00 94.56 401 THR A O 1
ATOM 3238 N N . ARG A 1 402 ? 28.552 -2.144 -26.276 1.00 94.56 402 ARG A N 1
ATOM 3239 C CA . ARG A 1 402 ? 27.899 -1.339 -27.327 1.00 94.56 402 ARG A CA 1
ATOM 3240 C C . ARG A 1 402 ? 27.135 -0.151 -26.754 1.00 94.56 402 ARG A C 1
ATOM 3242 O O . ARG A 1 402 ? 27.193 0.928 -27.334 1.00 94.56 402 ARG A O 1
ATOM 3249 N N . TYR A 1 403 ? 26.482 -0.306 -25.603 1.00 92.50 403 TYR A N 1
ATOM 3250 C CA . TYR A 1 403 ? 25.823 0.823 -24.941 1.00 92.50 403 TYR A CA 1
ATOM 3251 C C . TYR A 1 403 ? 26.813 1.942 -24.606 1.00 92.50 403 TYR A C 1
ATOM 3253 O O . TYR A 1 403 ? 26.494 3.109 -24.806 1.00 92.50 403 TYR A O 1
ATOM 3261 N N . GLU A 1 404 ? 28.014 1.591 -24.145 1.00 85.06 404 GLU A N 1
ATOM 3262 C CA . GLU A 1 404 ? 29.064 2.562 -23.818 1.00 85.06 404 GLU A CA 1
ATOM 3263 C C . GLU A 1 404 ? 29.693 3.189 -25.067 1.00 85.06 404 GLU A C 1
ATOM 3265 O O . GLU A 1 404 ? 29.929 4.395 -25.106 1.00 85.06 404 GLU A O 1
ATOM 3270 N N . LYS A 1 405 ? 29.971 2.374 -26.091 1.00 90.19 405 LYS A N 1
ATOM 3271 C CA . LYS A 1 405 ? 30.704 2.798 -27.289 1.00 90.19 405 LYS A CA 1
ATOM 3272 C C . LYS A 1 405 ? 29.824 3.516 -28.311 1.00 90.19 405 LYS A C 1
ATOM 3274 O O . LYS A 1 405 ? 30.207 4.561 -28.829 1.00 90.19 405 LYS A O 1
ATOM 3279 N N . ASP A 1 406 ? 28.680 2.921 -28.628 1.00 89.56 406 ASP A N 1
ATOM 3280 C CA . ASP A 1 406 ? 27.818 3.329 -29.738 1.00 89.56 406 ASP A CA 1
ATOM 3281 C C . ASP A 1 406 ? 26.571 4.086 -29.233 1.00 89.56 406 ASP A C 1
ATOM 3283 O O . ASP A 1 406 ? 25.848 4.696 -30.017 1.00 89.56 406 ASP A O 1
ATOM 3287 N N . GLY A 1 407 ? 26.307 4.060 -27.919 1.00 86.38 407 GLY A N 1
ATOM 3288 C CA . GLY A 1 407 ? 25.124 4.663 -27.293 1.00 86.38 407 GLY A CA 1
ATOM 3289 C C . GLY A 1 407 ? 23.853 3.811 -27.404 1.00 86.38 407 GLY A C 1
ATOM 3290 O O . GLY A 1 407 ? 22.817 4.167 -26.843 1.00 86.38 407 GLY A O 1
ATOM 3291 N N . PHE A 1 408 ? 23.909 2.682 -28.114 1.00 92.56 408 PHE A N 1
ATOM 3292 C CA . PHE A 1 408 ? 22.791 1.762 -28.322 1.00 92.56 408 PHE A CA 1
ATOM 3293 C C . PHE A 1 408 ? 23.285 0.330 -28.577 1.00 92.56 408 PHE A C 1
ATOM 3295 O O . PHE A 1 408 ? 24.448 0.096 -28.883 1.00 92.56 408 PHE A O 1
ATOM 3302 N N . GLY A 1 409 ? 22.389 -0.645 -28.433 1.00 95.50 409 GLY A N 1
ATOM 3303 C CA . GLY A 1 409 ? 22.667 -2.070 -28.612 1.00 95.50 409 GLY A CA 1
ATOM 3304 C C . GLY A 1 409 ? 21.362 -2.863 -28.689 1.00 95.50 409 GLY A C 1
ATOM 3305 O O . GLY A 1 409 ? 20.287 -2.275 -28.835 1.00 95.50 409 GLY A O 1
ATOM 3306 N N . LEU A 1 410 ? 21.433 -4.190 -28.553 1.00 97.31 410 LEU A N 1
ATOM 3307 C CA . LEU A 1 410 ? 20.230 -5.003 -28.355 1.00 97.31 410 LEU A CA 1
ATOM 3308 C C . LEU A 1 410 ? 19.773 -4.906 -26.904 1.00 97.31 410 LEU A C 1
ATOM 3310 O O . LEU A 1 410 ? 20.480 -5.365 -26.016 1.00 97.31 410 LEU A O 1
ATOM 3314 N N . TRP A 1 411 ? 18.590 -4.346 -26.681 1.00 96.50 411 TRP A N 1
ATOM 3315 C CA . TRP A 1 411 ? 18.003 -4.154 -25.358 1.00 96.50 411 TRP A CA 1
ATOM 3316 C C . TRP A 1 411 ? 17.196 -5.372 -24.916 1.00 96.50 411 TRP A C 1
ATOM 3318 O O . TRP A 1 411 ? 16.691 -6.124 -25.753 1.00 96.50 411 TRP A O 1
ATOM 3328 N N . ALA A 1 412 ? 17.035 -5.549 -23.604 1.00 95.25 412 ALA A N 1
ATOM 3329 C CA . ALA A 1 412 ? 16.096 -6.521 -23.054 1.00 95.25 412 ALA A CA 1
ATOM 3330 C C . ALA A 1 412 ? 14.667 -6.098 -23.405 1.00 95.25 412 ALA A C 1
ATOM 3332 O O . ALA A 1 412 ? 14.299 -4.944 -23.183 1.00 95.25 412 ALA A O 1
ATOM 3333 N N . VAL A 1 413 ? 13.866 -7.026 -23.930 1.00 96.38 413 VAL A N 1
ATOM 3334 C CA . VAL A 1 413 ? 12.447 -6.817 -24.236 1.00 96.38 413 VAL A CA 1
ATOM 3335 C C . VAL A 1 413 ? 11.623 -7.466 -23.140 1.00 96.38 413 VAL A C 1
ATOM 3337 O O . VAL A 1 413 ? 11.633 -8.691 -22.997 1.00 96.38 413 VAL A O 1
ATOM 3340 N N . ILE A 1 414 ? 10.905 -6.643 -22.383 1.00 92.25 414 ILE A N 1
ATOM 3341 C CA . ILE A 1 414 ? 10.086 -7.107 -21.271 1.00 92.25 414 ILE A CA 1
ATOM 3342 C C . ILE A 1 414 ? 8.613 -6.987 -21.633 1.00 92.25 414 ILE A C 1
ATOM 3344 O O . ILE A 1 414 ? 8.153 -5.926 -22.066 1.00 92.25 414 ILE A O 1
ATOM 3348 N N . GLU A 1 415 ? 7.876 -8.075 -21.440 1.00 93.19 415 GLU A N 1
ATOM 3349 C CA . GLU A 1 415 ? 6.427 -8.080 -21.583 1.00 93.19 415 GLU A CA 1
ATOM 3350 C C . GLU A 1 415 ? 5.783 -7.404 -20.372 1.00 93.19 415 GLU A C 1
ATOM 3352 O O . GLU A 1 415 ? 5.993 -7.802 -19.226 1.00 93.19 415 GLU A O 1
ATOM 3357 N N . LYS A 1 416 ? 4.970 -6.378 -20.624 1.00 82.81 416 LYS A N 1
ATOM 3358 C CA . LYS A 1 416 ? 4.290 -5.603 -19.581 1.00 82.81 416 LYS A CA 1
ATOM 3359 C C . LYS A 1 416 ? 3.354 -6.458 -18.732 1.00 82.81 416 LYS A C 1
ATOM 3361 O O . LYS A 1 416 ? 3.253 -6.255 -17.530 1.00 82.81 416 LYS A O 1
ATOM 3366 N N . GLU A 1 417 ? 2.674 -7.427 -19.339 1.00 81.88 417 GLU A N 1
ATOM 3367 C CA . GLU A 1 417 ? 1.693 -8.238 -18.625 1.00 81.88 417 GLU A CA 1
ATOM 3368 C C . GLU A 1 417 ? 2.332 -9.134 -17.554 1.00 81.88 417 GLU A C 1
ATOM 3370 O O . GLU A 1 417 ? 1.771 -9.289 -16.464 1.00 81.88 417 GLU A O 1
ATOM 3375 N N . THR A 1 418 ? 3.485 -9.726 -17.857 1.00 81.75 418 THR A N 1
ATOM 3376 C CA . THR A 1 418 ? 4.135 -10.737 -17.012 1.00 81.75 418 THR A CA 1
ATOM 3377 C C . THR A 1 418 ? 5.330 -10.183 -16.236 1.00 81.75 418 THR A C 1
ATOM 3379 O O . THR A 1 418 ? 5.692 -10.733 -15.197 1.00 81.75 418 THR A O 1
ATOM 3382 N N . GLY A 1 419 ? 5.935 -9.088 -16.704 1.00 77.75 419 GLY A N 1
ATOM 3383 C CA . GLY A 1 419 ? 7.199 -8.568 -16.182 1.00 77.75 419 GLY A CA 1
ATOM 3384 C C . GLY A 1 419 ? 8.404 -9.451 -16.533 1.00 77.75 419 GLY A C 1
ATOM 3385 O O . GLY A 1 419 ? 9.478 -9.288 -15.949 1.00 77.75 419 GLY A O 1
ATOM 3386 N N . GLU A 1 420 ? 8.239 -10.408 -17.451 1.00 87.31 420 GLU A N 1
ATOM 3387 C CA . GLU A 1 420 ? 9.295 -11.324 -17.873 1.00 87.31 420 GLU A CA 1
ATOM 3388 C C . GLU A 1 420 ? 10.048 -10.803 -19.096 1.00 87.31 420 GLU A C 1
ATOM 3390 O O . GLU A 1 420 ? 9.467 -10.232 -20.023 1.00 87.31 420 GLU A O 1
ATOM 3395 N N . MET A 1 421 ? 11.364 -11.029 -19.119 1.00 92.69 421 MET A N 1
ATOM 3396 C CA . MET A 1 421 ? 12.154 -10.819 -20.325 1.00 92.69 421 MET A CA 1
ATOM 3397 C C . MET A 1 421 ? 11.813 -11.918 -21.330 1.00 92.69 421 MET A C 1
ATOM 3399 O O . MET A 1 421 ? 12.140 -13.086 -21.131 1.00 92.69 421 MET A O 1
ATOM 3403 N N . ILE A 1 422 ? 11.139 -11.530 -22.410 1.00 95.75 422 ILE A N 1
ATOM 3404 C CA . ILE A 1 422 ? 10.649 -12.449 -23.446 1.00 95.75 422 ILE A CA 1
ATOM 3405 C C . ILE A 1 422 ? 11.527 -12.449 -24.704 1.00 95.75 422 ILE A C 1
ATOM 3407 O O . ILE A 1 422 ? 11.294 -13.225 -25.635 1.00 95.75 422 ILE A O 1
ATOM 3411 N N . GLY A 1 423 ? 12.517 -11.560 -24.765 1.00 96.44 423 GLY A N 1
ATOM 3412 C CA . GLY A 1 423 ? 13.396 -11.423 -25.914 1.00 96.44 423 GLY A CA 1
ATOM 3413 C C . GLY A 1 423 ? 14.435 -10.320 -25.764 1.00 96.44 423 GLY A C 1
ATOM 3414 O O . GLY A 1 423 ? 14.560 -9.669 -24.726 1.00 96.44 423 GLY A O 1
ATOM 3415 N N . GLN A 1 424 ? 15.137 -10.076 -26.861 1.00 97.62 424 GLN A N 1
ATOM 3416 C CA . GLN A 1 424 ? 16.006 -8.935 -27.085 1.00 97.62 424 GLN A CA 1
ATOM 3417 C C . GLN A 1 424 ? 15.664 -8.270 -28.417 1.00 97.62 424 GLN A C 1
ATOM 3419 O O . GLN A 1 424 ? 15.333 -8.946 -29.390 1.00 97.62 424 GLN A O 1
ATOM 3424 N N . CYS A 1 425 ? 15.737 -6.946 -28.473 1.00 97.81 425 CYS A N 1
ATOM 3425 C CA . CYS A 1 425 ? 15.506 -6.168 -29.685 1.00 97.81 425 CYS A CA 1
ATOM 3426 C C . CYS A 1 425 ? 16.210 -4.823 -29.554 1.00 97.81 425 CYS A C 1
ATOM 3428 O O . CYS A 1 425 ? 16.234 -4.231 -28.479 1.00 97.81 425 CYS A O 1
ATOM 3430 N N . GLY A 1 426 ? 16.786 -4.321 -30.637 1.00 97.31 426 GLY A N 1
ATOM 3431 C CA . GLY A 1 426 ? 17.497 -3.053 -30.588 1.00 97.31 426 GLY A CA 1
ATOM 3432 C C . GLY A 1 426 ? 18.221 -2.736 -31.876 1.00 97.31 426 GLY A C 1
ATOM 3433 O O . GLY A 1 426 ? 17.900 -3.279 -32.933 1.00 97.31 426 GLY A O 1
ATOM 3434 N N . LEU A 1 427 ? 19.189 -1.836 -31.763 1.00 97.06 427 LEU A N 1
ATOM 3435 C CA . LEU A 1 427 ? 19.970 -1.329 -32.882 1.00 97.06 427 LEU A CA 1
ATOM 3436 C C . LEU A 1 427 ? 21.425 -1.756 -32.715 1.00 97.06 427 LEU A C 1
ATOM 3438 O O . LEU A 1 427 ? 21.933 -1.807 -31.599 1.00 97.06 427 LEU A O 1
ATOM 3442 N N . THR A 1 428 ? 22.110 -2.070 -33.809 1.00 96.38 428 THR A N 1
ATOM 3443 C CA . THR A 1 428 ? 23.549 -2.372 -33.791 1.00 96.38 428 THR A CA 1
ATOM 3444 C C . THR A 1 428 ? 24.219 -1.801 -35.032 1.00 96.38 428 THR A C 1
ATOM 3446 O O . THR A 1 428 ? 23.602 -1.760 -36.093 1.00 96.38 428 THR A O 1
ATOM 3449 N N . VAL A 1 429 ? 25.471 -1.360 -34.913 1.00 94.50 429 VAL A N 1
ATOM 3450 C CA . VAL A 1 429 ? 26.274 -0.973 -36.080 1.00 94.50 429 VAL A CA 1
ATOM 3451 C C . VAL A 1 429 ? 26.883 -2.229 -36.697 1.00 94.50 429 VAL A C 1
ATOM 3453 O O . VAL A 1 429 ? 27.487 -3.040 -35.988 1.00 94.50 429 VAL A O 1
ATOM 3456 N N . GLN A 1 430 ? 26.673 -2.420 -37.996 1.00 92.81 430 GLN A N 1
ATOM 3457 C CA . GLN A 1 430 ? 27.034 -3.639 -38.721 1.00 92.81 430 GLN A CA 1
ATOM 3458 C C . GLN A 1 430 ? 27.700 -3.298 -40.047 1.00 92.81 430 GLN A C 1
ATOM 3460 O O . GLN A 1 430 ? 27.407 -2.266 -40.650 1.00 92.81 430 GLN A O 1
ATOM 3465 N N . ASP A 1 431 ? 28.583 -4.181 -40.512 1.00 90.50 431 ASP A N 1
ATOM 3466 C CA . ASP A 1 431 ? 29.157 -4.061 -41.848 1.00 90.50 431 ASP A CA 1
ATOM 3467 C C . ASP A 1 431 ? 28.205 -4.646 -42.901 1.00 90.50 431 ASP A C 1
ATOM 3469 O O . ASP A 1 431 ? 27.779 -5.801 -42.812 1.00 90.50 431 ASP A O 1
ATOM 3473 N N . CYS A 1 432 ? 27.879 -3.835 -43.904 1.00 88.62 432 CYS A N 1
ATOM 3474 C CA . CYS A 1 432 ? 27.092 -4.209 -45.069 1.00 88.62 432 CYS A CA 1
ATOM 3475 C C . CYS A 1 432 ? 27.879 -3.858 -46.337 1.00 88.62 432 CYS A C 1
ATOM 3477 O O . CYS A 1 432 ? 27.880 -2.707 -46.787 1.00 88.62 432 CYS A O 1
ATOM 3479 N N . ASN A 1 433 ? 28.571 -4.852 -46.904 1.00 86.69 433 ASN A N 1
ATOM 3480 C CA . ASN A 1 433 ? 29.421 -4.701 -48.090 1.00 86.69 433 ASN A CA 1
ATOM 3481 C C . ASN A 1 433 ? 30.469 -3.573 -47.929 1.00 86.69 433 ASN A C 1
ATOM 3483 O O . ASN A 1 433 ? 30.636 -2.743 -48.824 1.00 86.69 433 ASN A O 1
ATOM 3487 N N . GLY A 1 434 ? 31.141 -3.505 -46.771 1.00 86.31 434 GLY A N 1
ATOM 3488 C CA . GLY A 1 434 ? 32.157 -2.488 -46.467 1.00 86.31 434 GLY A CA 1
ATOM 3489 C C . GLY A 1 434 ? 31.608 -1.137 -45.991 1.00 86.31 434 GLY A C 1
ATOM 3490 O O . GLY A 1 434 ? 32.377 -0.189 -45.817 1.00 86.31 434 GLY A O 1
ATOM 3491 N N . ARG A 1 435 ? 30.287 -1.012 -45.796 1.00 91.50 435 ARG A N 1
ATOM 3492 C CA . ARG A 1 435 ? 29.629 0.182 -45.240 1.00 91.50 435 ARG A CA 1
ATOM 3493 C C . ARG A 1 435 ? 29.121 -0.104 -43.834 1.00 91.50 435 ARG A C 1
ATOM 3495 O O . ARG A 1 435 ? 28.437 -1.098 -43.618 1.00 91.50 435 ARG A O 1
ATOM 3502 N N . GLN A 1 436 ? 29.385 0.805 -42.900 1.00 93.69 436 GLN A N 1
ATOM 3503 C CA . GLN A 1 436 ? 28.811 0.733 -41.557 1.00 93.69 436 GLN A CA 1
ATOM 3504 C C . GLN A 1 436 ? 27.364 1.234 -41.588 1.00 93.69 436 GLN A C 1
ATOM 3506 O O . GLN A 1 436 ? 27.110 2.393 -41.922 1.00 93.69 436 GLN A O 1
ATOM 3511 N N . VAL A 1 437 ? 26.422 0.356 -41.255 1.00 95.00 437 VAL A N 1
ATOM 3512 C CA . VAL A 1 437 ? 24.981 0.632 -41.265 1.00 95.00 437 VAL A CA 1
ATOM 3513 C C . VAL A 1 437 ? 24.366 0.379 -39.893 1.00 95.00 437 VAL A C 1
ATOM 3515 O O . VAL A 1 437 ? 24.854 -0.450 -39.127 1.00 95.00 437 VAL A O 1
ATOM 3518 N N . VAL A 1 438 ? 23.278 1.086 -39.582 1.00 96.56 438 VAL A N 1
ATOM 3519 C CA . VAL A 1 438 ? 22.497 0.847 -38.361 1.00 96.56 438 VAL A CA 1
ATOM 3520 C C . VAL A 1 438 ? 21.440 -0.210 -38.655 1.00 96.56 438 VAL A C 1
ATOM 3522 O O . VAL A 1 438 ? 20.501 0.025 -39.416 1.00 96.56 438 VAL A O 1
ATOM 3525 N N . GLU A 1 439 ? 21.609 -1.381 -38.052 1.00 96.94 439 GLU A N 1
ATOM 3526 C CA . GLU A 1 439 ? 20.736 -2.539 -38.207 1.00 96.94 439 GLU A CA 1
ATOM 3527 C C . GLU A 1 439 ? 19.779 -2.682 -37.018 1.00 96.94 439 GLU A C 1
ATOM 3529 O O . GLU A 1 439 ? 20.218 -2.632 -35.868 1.00 96.94 439 GLU A O 1
ATOM 3534 N N . VAL A 1 440 ? 18.495 -2.948 -37.286 1.00 97.12 440 VAL A N 1
ATOM 3535 C CA . VAL A 1 440 ? 17.561 -3.469 -36.279 1.00 97.12 440 VAL A CA 1
ATOM 3536 C C . VAL A 1 440 ? 17.660 -4.992 -36.197 1.00 97.12 440 VAL A C 1
ATOM 3538 O O . VAL A 1 440 ? 17.421 -5.703 -37.175 1.00 97.12 440 VAL A O 1
ATOM 3541 N N . GLY A 1 441 ? 17.991 -5.492 -35.008 1.00 95.31 441 GLY A N 1
ATOM 3542 C CA . GLY A 1 441 ? 18.100 -6.920 -34.712 1.00 95.31 441 GLY A CA 1
ATOM 3543 C C . GLY A 1 441 ? 17.193 -7.319 -33.555 1.00 95.31 441 GLY A C 1
ATOM 3544 O O . GLY A 1 441 ? 16.881 -6.496 -32.692 1.00 95.31 441 GLY A O 1
ATOM 3545 N N . TYR A 1 442 ? 16.760 -8.579 -33.534 1.00 95.81 442 TYR A N 1
ATOM 3546 C CA . TYR A 1 442 ? 15.949 -9.125 -32.449 1.00 95.81 442 TYR A CA 1
ATOM 3547 C C . TYR A 1 442 ? 16.030 -10.651 -32.358 1.00 95.81 442 TYR A C 1
ATOM 3549 O O . TYR A 1 442 ? 16.284 -11.333 -33.348 1.00 95.81 442 TYR A O 1
ATOM 3557 N N . LEU A 1 443 ? 15.748 -11.175 -31.167 1.00 95.81 443 LEU A N 1
ATOM 3558 C CA . LEU A 1 443 ? 15.597 -12.599 -30.876 1.00 95.81 443 LEU A CA 1
ATOM 3559 C C . LEU A 1 443 ? 14.587 -12.762 -29.738 1.00 95.81 443 LEU A C 1
ATOM 3561 O O . LEU A 1 443 ? 14.630 -12.002 -28.779 1.00 95.81 443 LEU A O 1
ATOM 3565 N N . PHE A 1 444 ? 13.677 -13.728 -29.829 1.00 95.88 444 PHE A N 1
ATOM 3566 C CA . PHE A 1 444 ? 12.604 -13.914 -28.846 1.00 95.88 444 PHE A CA 1
ATOM 3567 C C . PHE A 1 444 ? 12.488 -15.372 -28.425 1.00 95.88 444 PHE A C 1
ATOM 3569 O O . PHE A 1 444 ? 12.702 -16.266 -29.247 1.00 95.88 444 PHE A O 1
ATOM 3576 N N . CYS A 1 445 ? 12.076 -15.597 -27.178 1.00 94.31 445 CYS A N 1
ATOM 3577 C CA . CYS A 1 445 ? 11.748 -16.918 -26.658 1.00 94.31 445 CYS A CA 1
ATOM 3578 C C . CYS A 1 445 ? 10.683 -17.598 -27.525 1.00 94.31 445 CYS A C 1
ATOM 3580 O O . CYS A 1 445 ? 9.717 -16.970 -27.969 1.00 94.31 445 CYS A O 1
ATOM 3582 N N . ARG A 1 446 ? 10.817 -18.912 -27.721 1.00 92.06 446 ARG A N 1
ATOM 3583 C CA . ARG A 1 446 ? 9.885 -19.700 -28.537 1.00 92.06 446 ARG A CA 1
ATOM 3584 C C . ARG A 1 446 ? 8.433 -19.598 -28.059 1.00 92.06 446 ARG A C 1
ATOM 3586 O O . ARG A 1 446 ? 7.517 -19.584 -28.878 1.00 92.06 446 ARG A O 1
ATOM 3593 N N . SER A 1 447 ? 8.220 -19.497 -26.746 1.00 91.19 447 SER A N 1
ATOM 3594 C CA . SER A 1 447 ? 6.895 -19.400 -26.116 1.00 91.19 447 SER A CA 1
ATOM 3595 C C . SER A 1 447 ? 6.069 -18.196 -26.585 1.00 91.19 447 SER A C 1
ATOM 3597 O O . SER A 1 447 ? 4.842 -18.252 -26.536 1.00 91.19 447 SER A O 1
ATOM 3599 N N . VAL A 1 448 ? 6.718 -17.135 -27.077 1.00 92.50 448 VAL A N 1
ATOM 3600 C CA . VAL A 1 448 ? 6.060 -15.881 -27.480 1.00 92.50 448 VAL A CA 1
ATOM 3601 C C . VAL A 1 448 ? 6.048 -15.653 -28.997 1.00 92.50 448 VAL A C 1
ATOM 3603 O O . VAL A 1 448 ? 5.662 -14.586 -29.484 1.00 92.50 448 VAL A O 1
ATOM 3606 N N . TRP A 1 449 ? 6.468 -16.647 -29.783 1.00 92.31 449 TRP A N 1
ATOM 3607 C CA . TRP A 1 449 ? 6.455 -16.554 -31.242 1.00 92.31 449 TRP A CA 1
ATOM 3608 C C . TRP A 1 449 ? 5.038 -16.443 -31.806 1.00 92.31 449 TRP A C 1
ATOM 3610 O O . TRP A 1 449 ? 4.074 -16.956 -31.249 1.00 92.31 449 TRP A O 1
ATOM 3620 N N . HIS A 1 450 ? 4.925 -15.772 -32.956 1.00 90.38 450 HIS A N 1
ATOM 3621 C CA . HIS A 1 450 ? 3.665 -15.550 -33.680 1.00 90.38 450 HIS A CA 1
ATOM 3622 C C . HIS A 1 450 ? 2.610 -14.700 -32.945 1.00 90.38 450 HIS A C 1
ATOM 3624 O O . HIS A 1 450 ? 1.491 -14.578 -33.430 1.00 90.38 450 HIS A O 1
ATOM 3630 N N . GLN A 1 451 ? 2.982 -14.029 -31.849 1.00 92.44 451 GLN A N 1
ATOM 3631 C CA . GLN A 1 451 ? 2.109 -13.112 -31.094 1.00 92.44 451 GLN A CA 1
ATOM 3632 C C . GLN A 1 451 ? 2.326 -11.621 -31.446 1.00 92.44 451 GLN A C 1
ATOM 3634 O O . GLN A 1 451 ? 1.746 -10.714 -30.844 1.00 92.44 451 GLN A O 1
ATOM 3639 N N . GLY A 1 452 ? 3.185 -11.341 -32.434 1.00 93.88 452 GLY A N 1
ATOM 3640 C CA . GLY A 1 452 ? 3.451 -9.992 -32.954 1.00 93.88 452 GLY A CA 1
ATOM 3641 C C . GLY A 1 452 ? 4.511 -9.177 -32.199 1.00 93.88 452 GLY A C 1
ATOM 3642 O O . GLY A 1 452 ? 4.866 -8.100 -32.673 1.00 93.88 452 GLY A O 1
ATOM 3643 N N . PHE A 1 453 ? 5.065 -9.679 -31.090 1.00 95.44 453 PHE A N 1
ATOM 3644 C CA . PHE A 1 453 ? 6.047 -8.944 -30.277 1.00 95.44 453 PHE A CA 1
ATOM 3645 C C . PHE A 1 453 ? 7.308 -8.526 -31.042 1.00 95.44 453 PHE A C 1
ATOM 3647 O O . PHE A 1 453 ? 7.763 -7.396 -30.895 1.00 95.44 453 PHE A O 1
ATOM 3654 N N . ALA A 1 454 ? 7.840 -9.389 -31.914 1.00 94.75 454 ALA A N 1
ATOM 3655 C CA . ALA A 1 454 ? 9.013 -9.049 -32.722 1.00 94.75 454 ALA A CA 1
ATOM 3656 C C . ALA A 1 454 ? 8.747 -7.877 -33.678 1.00 94.75 454 ALA A C 1
ATOM 3658 O O . ALA A 1 454 ? 9.580 -6.985 -33.815 1.00 94.75 454 ALA A O 1
ATOM 3659 N N . SER A 1 455 ? 7.568 -7.843 -34.307 1.00 95.25 455 SER A N 1
ATOM 3660 C CA . SER A 1 455 ? 7.167 -6.726 -35.165 1.00 95.25 455 SER A CA 1
ATOM 3661 C C . SER A 1 455 ? 6.975 -5.440 -34.371 1.00 95.25 455 SER A C 1
ATOM 3663 O O . SER A 1 455 ? 7.453 -4.398 -34.805 1.00 95.25 455 SER A O 1
ATOM 3665 N N . GLU A 1 456 ? 6.318 -5.513 -33.214 1.00 96.31 456 GLU A N 1
ATOM 3666 C CA . GLU A 1 456 ? 6.108 -4.371 -32.317 1.00 96.31 456 GLU A CA 1
ATOM 3667 C C . GLU A 1 456 ? 7.435 -3.774 -31.829 1.00 96.31 456 GLU A C 1
ATOM 3669 O O . GLU A 1 456 ? 7.671 -2.578 -32.005 1.00 96.31 456 GLU A O 1
ATOM 3674 N N . ALA A 1 457 ? 8.335 -4.609 -31.301 1.00 97.06 457 ALA A N 1
ATOM 3675 C CA . ALA A 1 457 ? 9.634 -4.169 -30.803 1.00 97.06 457 ALA A CA 1
ATOM 3676 C C . ALA A 1 457 ? 10.518 -3.606 -31.927 1.00 97.06 457 ALA A C 1
ATOM 3678 O O . ALA A 1 457 ? 11.085 -2.523 -31.782 1.00 97.06 457 ALA A O 1
ATOM 3679 N N . ALA A 1 458 ? 10.601 -4.290 -33.074 1.00 97.06 458 ALA A N 1
ATOM 3680 C CA . ALA A 1 458 ? 11.417 -3.830 -34.198 1.00 97.06 458 ALA A CA 1
ATOM 3681 C C . ALA A 1 458 ? 10.895 -2.509 -34.789 1.00 97.06 458 ALA A C 1
ATOM 3683 O O . ALA A 1 458 ? 11.694 -1.648 -35.163 1.00 97.06 458 ALA A O 1
ATOM 3684 N N . ARG A 1 459 ? 9.569 -2.306 -34.817 1.00 96.25 459 ARG A N 1
ATOM 3685 C CA . ARG A 1 459 ? 8.960 -1.029 -35.212 1.00 96.25 459 ARG A CA 1
ATOM 3686 C C . ARG A 1 459 ? 9.369 0.095 -34.269 1.00 96.25 459 ARG A C 1
ATOM 3688 O O . ARG A 1 459 ? 9.786 1.153 -34.733 1.00 96.25 459 ARG A O 1
ATOM 3695 N N . ALA A 1 460 ? 9.295 -0.149 -32.963 1.00 96.00 460 ALA A N 1
ATOM 3696 C CA . ALA A 1 460 ? 9.687 0.827 -31.954 1.00 96.00 460 ALA A CA 1
ATOM 3697 C C . ALA A 1 460 ? 11.177 1.192 -32.057 1.00 96.00 460 ALA A C 1
ATOM 3699 O O . ALA A 1 460 ? 11.521 2.372 -32.014 1.00 96.00 460 ALA A O 1
ATOM 3700 N N . CYS A 1 461 ? 12.058 0.209 -32.275 1.00 97.19 461 CYS A N 1
ATOM 3701 C CA . CYS A 1 461 ? 13.489 0.449 -32.485 1.00 97.19 461 CYS A CA 1
ATOM 3702 C C . CYS A 1 461 ? 13.775 1.243 -33.768 1.00 97.19 461 CYS A C 1
ATOM 3704 O O . CYS A 1 461 ? 14.614 2.142 -33.757 1.00 97.19 461 CYS A O 1
ATOM 3706 N N . ARG A 1 462 ? 13.065 0.960 -34.868 1.00 96.44 462 ARG A N 1
ATOM 3707 C CA . ARG A 1 462 ? 13.158 1.746 -36.110 1.00 96.44 462 ARG A CA 1
ATOM 3708 C C . ARG A 1 462 ? 12.753 3.202 -35.865 1.00 96.44 462 ARG A C 1
ATOM 3710 O O . ARG A 1 462 ? 13.478 4.118 -36.243 1.00 96.44 462 ARG A O 1
ATOM 3717 N N . ASP A 1 463 ? 11.615 3.417 -35.212 1.00 95.50 463 ASP A N 1
ATOM 3718 C CA . ASP A 1 463 ? 11.114 4.762 -34.922 1.00 95.50 463 ASP A CA 1
ATOM 3719 C C . ASP A 1 463 ? 12.065 5.517 -33.979 1.00 95.50 463 ASP A C 1
ATOM 3721 O O . ASP A 1 463 ? 12.302 6.711 -34.164 1.00 95.50 463 ASP A O 1
ATOM 3725 N N . TYR A 1 464 ? 12.669 4.820 -33.011 1.00 94.38 464 TYR A N 1
ATOM 3726 C CA . TYR A 1 464 ? 13.733 5.357 -32.162 1.00 94.38 464 TYR A CA 1
ATOM 3727 C C . TYR A 1 464 ? 14.943 5.808 -32.977 1.00 94.38 464 TYR A C 1
ATOM 3729 O O . TYR A 1 464 ? 15.422 6.925 -32.786 1.00 94.38 464 TYR A O 1
ATOM 3737 N N . ALA A 1 465 ? 15.410 4.981 -33.916 1.00 95.62 465 ALA A N 1
ATOM 3738 C CA . ALA A 1 465 ? 16.551 5.316 -34.759 1.00 95.62 465 ALA A CA 1
ATOM 3739 C C . ALA A 1 465 ? 16.318 6.633 -35.522 1.00 95.62 465 ALA A C 1
ATOM 3741 O O . ALA A 1 465 ? 17.193 7.494 -35.553 1.00 95.62 465 ALA A O 1
ATOM 3742 N N . PHE A 1 466 ? 15.119 6.840 -36.074 1.00 95.88 466 PHE A N 1
ATOM 3743 C CA . PHE A 1 466 ? 14.800 8.065 -36.812 1.00 95.88 466 PHE A CA 1
ATOM 3744 C C . PHE A 1 466 ? 14.547 9.285 -35.926 1.00 95.88 466 PHE A C 1
ATOM 3746 O O . PHE A 1 466 ? 14.962 10.391 -36.281 1.00 95.88 466 PHE A O 1
ATOM 3753 N N . ARG A 1 467 ? 13.845 9.106 -34.800 1.00 92.75 467 ARG A N 1
ATOM 3754 C CA . ARG A 1 467 ? 13.414 10.214 -33.930 1.00 92.75 467 ARG A CA 1
ATOM 3755 C C . ARG A 1 467 ? 14.473 10.648 -32.923 1.00 92.75 467 ARG A C 1
ATOM 3757 O O . ARG A 1 467 ? 14.475 11.806 -32.528 1.00 92.75 467 ARG A O 1
ATOM 3764 N N . ARG A 1 468 ? 15.304 9.718 -32.446 1.00 89.88 468 ARG A N 1
ATOM 3765 C CA . ARG A 1 468 ? 16.283 9.963 -31.373 1.00 89.88 468 ARG A CA 1
ATOM 3766 C C . ARG A 1 468 ? 17.717 9.962 -31.870 1.00 89.88 468 ARG A C 1
ATOM 3768 O O . ARG A 1 468 ? 18.479 10.816 -31.441 1.00 89.88 468 ARG A O 1
ATOM 3775 N N . LEU A 1 469 ? 18.072 9.026 -32.749 1.00 91.00 469 LEU A N 1
ATOM 3776 C CA . LEU A 1 469 ? 19.431 8.937 -33.301 1.00 91.00 469 LEU A CA 1
ATOM 3777 C C . LEU A 1 469 ? 19.591 9.710 -34.618 1.00 91.00 469 LEU A C 1
ATOM 3779 O O . LEU A 1 469 ? 20.704 9.849 -35.111 1.00 91.00 469 LEU A O 1
ATOM 3783 N N . GLU A 1 470 ? 18.480 10.179 -35.194 1.00 91.88 470 GLU A N 1
ATOM 3784 C CA . GLU A 1 470 ? 18.426 10.942 -36.446 1.00 91.88 470 GLU A CA 1
ATOM 3785 C C . GLU A 1 470 ? 19.153 10.272 -37.626 1.00 91.88 470 GLU A C 1
ATOM 3787 O O . GLU A 1 470 ? 19.656 10.939 -38.534 1.00 91.88 470 GLU A O 1
ATOM 3792 N N . VAL A 1 471 ? 19.177 8.935 -37.650 1.00 94.75 471 VAL A N 1
ATOM 3793 C CA . VAL A 1 471 ? 19.804 8.190 -38.748 1.00 94.75 471 VAL A CA 1
ATOM 3794 C C . VAL A 1 471 ? 19.023 8.390 -40.047 1.00 94.75 471 VAL A C 1
ATOM 3796 O O . VAL A 1 471 ? 17.810 8.596 -40.047 1.00 94.75 471 VAL A O 1
ATOM 3799 N N . ARG A 1 472 ? 19.714 8.321 -41.188 1.00 95.94 472 ARG A N 1
ATOM 3800 C CA . ARG A 1 472 ? 19.082 8.511 -42.507 1.00 95.94 472 ARG A CA 1
ATOM 3801 C C . ARG A 1 472 ? 18.351 7.269 -43.005 1.00 95.94 472 ARG A C 1
ATOM 3803 O O . ARG A 1 472 ? 17.402 7.385 -43.777 1.00 95.94 472 ARG A O 1
ATOM 3810 N N . GLU A 1 473 ? 18.791 6.095 -42.572 1.00 97.50 473 GLU A N 1
ATOM 3811 C CA . GLU A 1 473 ? 18.299 4.808 -43.049 1.00 97.50 473 GLU A CA 1
ATOM 3812 C C . GLU A 1 473 ? 18.543 3.725 -41.993 1.00 97.50 473 GLU A C 1
ATOM 3814 O O . GLU A 1 473 ? 19.569 3.742 -41.310 1.00 97.50 473 GLU A O 1
ATOM 3819 N N . VAL A 1 474 ? 17.591 2.802 -41.857 1.00 97.38 474 VAL A N 1
ATOM 3820 C CA . VAL A 1 474 ? 17.661 1.660 -40.933 1.00 97.38 474 VAL A CA 1
ATOM 3821 C C . VAL A 1 474 ? 17.619 0.373 -41.740 1.00 97.38 474 VAL A C 1
ATOM 3823 O O . VAL A 1 474 ? 16.775 0.223 -42.625 1.00 97.38 474 VAL A O 1
ATOM 3826 N N . TYR A 1 475 ? 18.510 -0.555 -41.406 1.00 97.69 475 TYR A N 1
ATOM 3827 C CA . TYR A 1 475 ? 18.731 -1.805 -42.124 1.00 97.69 475 TYR A CA 1
ATOM 3828 C C . TYR A 1 475 ? 18.251 -3.020 -41.318 1.00 97.69 475 TYR A C 1
ATOM 3830 O O . TYR A 1 475 ? 18.076 -2.952 -40.103 1.00 97.69 475 TYR A O 1
ATOM 3838 N N . SER A 1 476 ? 18.053 -4.148 -41.994 1.00 96.38 476 SER A N 1
ATOM 3839 C CA . SER A 1 476 ? 17.878 -5.479 -41.411 1.00 96.38 476 SER A CA 1
ATOM 3840 C C . SER A 1 476 ? 18.560 -6.498 -42.324 1.00 96.38 476 SER A C 1
ATOM 3842 O O . SER A 1 476 ? 18.197 -6.616 -43.499 1.00 96.38 476 SER A O 1
ATOM 3844 N N . ILE A 1 477 ? 19.577 -7.193 -41.813 1.00 94.12 477 ILE A N 1
ATOM 3845 C CA . ILE A 1 477 ? 20.390 -8.154 -42.560 1.00 94.12 477 ILE A CA 1
ATOM 3846 C C . ILE A 1 477 ? 19.927 -9.554 -42.171 1.00 94.12 477 ILE A C 1
ATOM 3848 O O . ILE A 1 477 ? 20.198 -10.056 -41.085 1.00 94.12 477 ILE A O 1
ATOM 3852 N N . ILE A 1 478 ? 19.207 -10.203 -43.077 1.00 92.50 478 ILE A N 1
ATOM 3853 C CA . ILE A 1 478 ? 18.411 -11.382 -42.745 1.00 92.50 478 ILE A CA 1
ATOM 3854 C C . ILE A 1 478 ? 18.910 -12.562 -43.559 1.00 92.50 478 ILE A C 1
ATOM 3856 O O . ILE A 1 478 ? 19.036 -12.456 -44.776 1.00 92.50 478 ILE A O 1
ATOM 3860 N N . ARG A 1 479 ? 19.160 -13.705 -42.917 1.00 89.75 479 ARG A N 1
ATOM 3861 C CA . ARG A 1 479 ? 19.459 -14.951 -43.634 1.00 89.75 479 ARG A CA 1
ATOM 3862 C C . ARG A 1 479 ? 18.324 -15.261 -44.612 1.00 89.75 479 ARG A C 1
ATOM 3864 O O . ARG A 1 479 ? 17.155 -15.187 -44.238 1.00 89.75 479 ARG A O 1
ATOM 3871 N N . ASP A 1 480 ? 18.653 -15.610 -45.848 1.00 88.56 480 ASP A N 1
ATOM 3872 C CA . ASP A 1 480 ? 17.671 -15.829 -46.923 1.00 88.56 480 ASP A CA 1
ATOM 3873 C C . ASP A 1 480 ? 16.607 -16.901 -46.600 1.00 88.56 480 ASP A C 1
ATOM 3875 O O . ASP A 1 480 ? 15.467 -16.826 -47.059 1.00 88.56 480 ASP A O 1
ATOM 3879 N N . THR A 1 481 ? 16.958 -17.853 -45.739 1.00 88.75 481 THR A N 1
ATOM 3880 C CA . THR A 1 481 ? 16.086 -18.917 -45.221 1.00 88.75 481 THR A CA 1
ATOM 3881 C C . THR A 1 481 ? 15.201 -18.496 -44.037 1.00 88.75 481 THR A C 1
ATOM 3883 O O . THR A 1 481 ? 14.252 -19.206 -43.699 1.00 88.75 481 THR A O 1
ATOM 3886 N N . ASN A 1 482 ? 15.434 -17.335 -43.414 1.00 89.56 482 ASN A N 1
ATOM 3887 C CA . ASN A 1 482 ? 14.664 -16.851 -42.262 1.00 89.56 482 ASN A CA 1
ATOM 3888 C C . ASN A 1 482 ? 13.403 -16.081 -42.709 1.00 89.56 482 ASN A C 1
ATOM 3890 O O . ASN A 1 482 ? 13.301 -14.851 -42.628 1.00 89.56 482 ASN A O 1
ATOM 3894 N N . LEU A 1 483 ? 12.403 -16.837 -43.174 1.00 90.50 483 LEU A N 1
ATOM 3895 C CA . LEU A 1 483 ? 11.111 -16.301 -43.621 1.00 90.50 483 LEU A CA 1
ATOM 3896 C C . LEU A 1 483 ? 10.369 -15.471 -42.551 1.00 90.50 483 LEU A C 1
ATOM 3898 O O . LEU A 1 483 ? 9.765 -14.459 -42.925 1.00 90.50 483 LEU A O 1
ATOM 3902 N N . PRO A 1 484 ? 10.368 -15.838 -41.249 1.00 91.06 484 PRO A N 1
ATOM 3903 C CA . PRO A 1 484 ? 9.764 -15.005 -40.211 1.00 91.06 484 PRO A CA 1
ATOM 3904 C C . PRO A 1 484 ? 10.357 -13.595 -40.153 1.00 91.06 484 PRO A C 1
ATOM 3906 O O . PRO A 1 484 ? 9.598 -12.624 -40.161 1.00 91.06 484 PRO A O 1
ATOM 3909 N N . SER A 1 485 ? 11.685 -13.458 -40.174 1.00 91.62 485 SER A N 1
ATOM 3910 C CA . SER A 1 485 ? 12.323 -12.142 -40.107 1.00 91.62 485 SER A CA 1
ATOM 3911 C C . SER A 1 485 ? 12.087 -11.303 -41.363 1.00 91.62 485 SER A C 1
ATOM 3913 O O . SER A 1 485 ? 11.854 -10.099 -41.251 1.00 91.62 485 SER A O 1
ATOM 3915 N N . ILE A 1 486 ? 12.025 -11.929 -42.546 1.00 93.81 486 ILE A N 1
ATOM 3916 C CA . ILE A 1 486 ? 11.640 -11.246 -43.795 1.00 93.81 486 ILE A CA 1
ATOM 3917 C C . ILE A 1 486 ? 10.229 -10.649 -43.678 1.00 93.81 486 ILE A C 1
ATOM 3919 O O . ILE A 1 486 ? 9.993 -9.509 -44.088 1.00 93.81 486 ILE A O 1
ATOM 3923 N N . LYS A 1 487 ? 9.276 -11.387 -43.088 1.00 93.62 487 LYS A N 1
ATOM 3924 C CA . LYS A 1 487 ? 7.913 -10.878 -42.852 1.00 93.62 487 LYS A CA 1
ATOM 3925 C C . LYS A 1 487 ? 7.915 -9.680 -41.902 1.00 93.62 487 LYS A C 1
ATOM 3927 O O . LYS A 1 487 ? 7.212 -8.709 -42.172 1.00 93.62 487 LYS A O 1
ATOM 3932 N N . VAL A 1 488 ? 8.715 -9.719 -40.835 1.00 93.31 488 VAL A N 1
ATOM 3933 C CA . VAL A 1 488 ? 8.851 -8.598 -39.891 1.00 93.31 488 VAL A CA 1
ATOM 3934 C C . VAL A 1 488 ? 9.450 -7.364 -40.571 1.00 93.31 488 VAL A C 1
ATOM 3936 O O . VAL A 1 488 ? 8.914 -6.273 -40.399 1.00 93.31 488 VAL A O 1
ATOM 3939 N N . ALA A 1 489 ? 10.507 -7.513 -41.376 1.00 94.69 489 ALA A N 1
ATOM 3940 C CA . ALA A 1 489 ? 11.116 -6.393 -42.098 1.00 94.69 489 ALA A CA 1
ATOM 3941 C C . ALA A 1 489 ? 10.116 -5.713 -43.045 1.00 94.69 489 ALA A C 1
ATOM 3943 O O . ALA A 1 489 ? 9.946 -4.493 -43.005 1.00 94.69 489 ALA A O 1
ATOM 3944 N N . ARG A 1 490 ? 9.361 -6.504 -43.819 1.00 94.25 490 ARG A N 1
ATOM 3945 C CA . ARG A 1 490 ? 8.297 -5.987 -44.696 1.00 94.25 490 ARG A CA 1
ATOM 3946 C C . ARG A 1 490 ? 7.174 -5.307 -43.911 1.00 94.25 490 ARG A C 1
ATOM 3948 O O . ARG A 1 490 ? 6.731 -4.230 -44.297 1.00 94.25 490 ARG A O 1
ATOM 3955 N N . ALA A 1 491 ? 6.746 -5.886 -42.787 1.00 91.31 491 ALA A N 1
ATOM 3956 C CA . ALA A 1 491 ? 5.747 -5.280 -41.898 1.00 91.31 491 ALA A CA 1
ATOM 3957 C C . ALA A 1 491 ? 6.241 -3.986 -41.218 1.00 91.31 491 ALA A C 1
ATOM 3959 O O . ALA A 1 491 ? 5.431 -3.171 -40.777 1.00 91.31 491 ALA A O 1
ATOM 3960 N N . ASN A 1 492 ? 7.560 -3.783 -41.157 1.00 91.62 492 ASN A N 1
ATOM 3961 C CA . ASN A 1 492 ? 8.214 -2.542 -40.74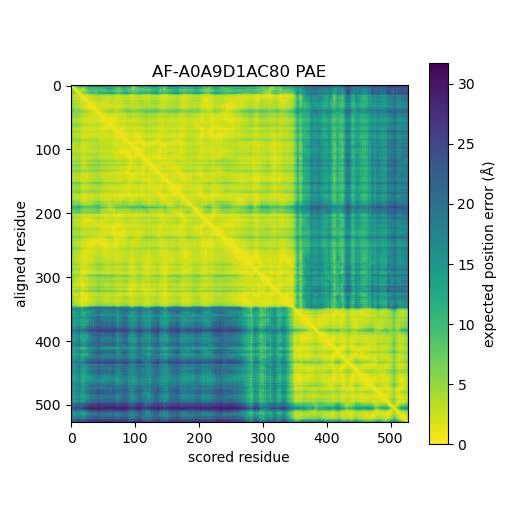2 1.00 91.62 492 ASN A CA 1
ATOM 3962 C C . ASN A 1 492 ? 8.485 -1.583 -41.909 1.00 91.62 492 ASN A C 1
ATOM 3964 O O . ASN A 1 492 ? 9.265 -0.641 -41.762 1.00 91.62 492 ASN A O 1
ATOM 3968 N N . GLY A 1 493 ? 7.844 -1.799 -43.059 1.00 93.38 493 GLY A N 1
ATOM 3969 C CA . GLY A 1 493 ? 7.934 -0.917 -44.220 1.00 93.38 493 GLY A CA 1
ATOM 3970 C C . GLY A 1 493 ? 9.269 -0.985 -44.961 1.00 93.38 493 GLY A C 1
ATOM 3971 O O . GLY A 1 493 ? 9.491 -0.168 -45.853 1.00 93.38 493 GLY A O 1
ATOM 3972 N N . MET A 1 494 ? 10.148 -1.932 -44.612 1.00 96.06 494 MET A N 1
ATOM 3973 C CA . MET A 1 494 ? 11.450 -2.093 -45.254 1.00 96.06 494 MET A CA 1
ATOM 3974 C C . MET A 1 494 ? 11.327 -2.804 -46.600 1.00 96.06 494 MET A C 1
ATOM 3976 O O . MET A 1 494 ? 10.522 -3.724 -46.775 1.00 96.06 494 MET A O 1
ATOM 3980 N N . LYS A 1 495 ? 12.179 -2.405 -47.543 1.00 95.69 495 LYS A N 1
ATOM 3981 C CA . LYS A 1 495 ? 12.277 -2.977 -48.890 1.00 95.69 495 LYS A CA 1
ATOM 3982 C C . LYS A 1 495 ? 13.609 -3.699 -49.048 1.00 95.69 495 LYS A C 1
ATOM 3984 O O . LYS A 1 495 ? 14.615 -3.263 -48.499 1.00 95.69 495 LYS A O 1
ATOM 3989 N N . GLU A 1 496 ? 13.614 -4.784 -49.815 1.00 96.25 496 GLU A N 1
ATOM 3990 C CA . GLU A 1 496 ? 14.849 -5.478 -50.188 1.00 96.25 496 GLU A CA 1
ATOM 3991 C C . GLU A 1 496 ? 15.699 -4.562 -51.080 1.00 96.25 496 GLU A C 1
ATOM 3993 O O . GLU A 1 496 ? 15.185 -3.997 -52.050 1.00 96.25 496 GLU A O 1
ATOM 3998 N N . ARG A 1 497 ? 16.976 -4.377 -50.732 1.00 93.69 497 ARG A N 1
ATOM 3999 C CA . ARG A 1 497 ? 17.908 -3.489 -51.446 1.00 93.69 497 ARG A CA 1
ATOM 4000 C C . ARG A 1 497 ? 19.040 -4.237 -52.122 1.00 93.69 497 ARG A C 1
ATOM 4002 O O . ARG A 1 497 ? 19.388 -3.917 -53.253 1.00 93.69 497 ARG A O 1
ATOM 4009 N N . GLU A 1 498 ? 19.623 -5.206 -51.427 1.00 92.62 498 GLU A N 1
ATOM 4010 C CA . GLU A 1 498 ? 20.814 -5.917 -51.885 1.00 92.62 498 GLU A CA 1
ATOM 4011 C C . GLU A 1 498 ? 20.914 -7.311 -51.246 1.00 92.62 498 GLU A C 1
ATOM 4013 O O . GLU A 1 498 ? 20.128 -7.678 -50.367 1.00 92.62 498 GLU A O 1
ATOM 4018 N N . LYS A 1 499 ? 21.884 -8.100 -51.712 1.00 91.19 499 LYS A N 1
ATOM 4019 C CA . LYS A 1 499 ? 22.234 -9.413 -51.159 1.00 91.19 499 LYS A CA 1
ATOM 4020 C C . LYS A 1 499 ? 23.689 -9.393 -50.713 1.00 91.19 499 LYS A C 1
ATOM 4022 O O . LYS A 1 499 ? 24.511 -8.724 -51.337 1.00 91.19 499 LYS A O 1
ATOM 4027 N N . LEU A 1 500 ? 24.003 -10.140 -49.663 1.00 87.56 500 LEU A N 1
ATOM 4028 C CA . LEU A 1 500 ? 25.368 -10.308 -49.168 1.00 87.56 500 LEU A CA 1
ATOM 4029 C C . LEU A 1 500 ? 25.627 -11.767 -48.797 1.00 87.56 500 LEU A C 1
ATOM 4031 O O . LEU A 1 500 ? 24.707 -12.484 -48.411 1.00 87.56 500 LEU A O 1
ATOM 4035 N N . ILE A 1 501 ? 26.876 -12.210 -48.914 1.00 83.50 501 ILE A N 1
ATOM 4036 C CA . ILE A 1 501 ? 27.308 -13.547 -48.493 1.00 83.50 501 ILE A CA 1
ATOM 4037 C C . ILE A 1 501 ? 28.238 -13.362 -47.297 1.00 83.50 501 ILE A C 1
ATOM 4039 O O . ILE A 1 501 ? 29.318 -12.786 -47.426 1.00 83.50 501 ILE A O 1
ATOM 4043 N N . LYS A 1 502 ? 27.811 -13.828 -46.120 1.00 80.38 502 LYS A N 1
ATOM 4044 C CA . LYS A 1 502 ? 28.671 -13.879 -44.931 1.00 80.38 502 LYS A CA 1
ATOM 4045 C C . LYS A 1 502 ? 29.417 -15.206 -44.920 1.00 80.38 502 LYS A C 1
ATOM 4047 O O . LYS A 1 502 ? 28.820 -16.245 -45.184 1.00 80.38 502 LYS A O 1
ATOM 4052 N N . HIS A 1 503 ? 30.704 -15.153 -44.600 1.00 75.88 503 HIS A N 1
ATOM 4053 C CA . HIS A 1 503 ? 31.529 -16.338 -44.394 1.00 75.88 503 HIS A CA 1
ATOM 4054 C C . HIS A 1 503 ? 31.660 -16.554 -42.892 1.00 75.88 503 HIS A C 1
ATOM 4056 O O . HIS A 1 503 ? 32.238 -15.716 -42.199 1.00 75.88 503 HIS A O 1
ATOM 4062 N N . TYR A 1 504 ? 31.097 -17.644 -42.386 1.00 65.38 504 TYR A N 1
ATOM 4063 C CA . TYR A 1 504 ? 31.138 -17.977 -40.963 1.00 65.38 504 TYR A CA 1
ATOM 4064 C C . TYR A 1 504 ? 31.555 -19.444 -40.835 1.00 65.38 504 TYR A C 1
ATOM 4066 O O . TYR A 1 504 ? 30.985 -20.297 -41.512 1.00 65.38 504 TYR A O 1
ATOM 4074 N N . TYR A 1 505 ? 32.637 -19.702 -40.090 1.00 60.81 505 TYR A N 1
ATOM 4075 C CA . TYR A 1 505 ? 33.258 -21.028 -39.917 1.00 60.81 505 TYR A CA 1
ATOM 4076 C C . TYR A 1 505 ? 33.454 -21.836 -41.220 1.00 60.81 505 TYR A C 1
ATOM 4078 O O . TYR A 1 505 ? 33.356 -23.059 -41.250 1.00 60.81 505 TYR A O 1
ATOM 4086 N N . GLY A 1 506 ? 33.760 -21.150 -42.328 1.00 65.38 506 GLY A N 1
ATOM 4087 C CA . GLY A 1 506 ? 34.005 -21.778 -43.633 1.00 65.38 506 GLY A CA 1
ATOM 4088 C C . GLY A 1 506 ? 32.751 -22.091 -44.460 1.00 65.38 506 GLY A C 1
ATOM 4089 O O . GLY A 1 506 ? 32.886 -22.629 -45.555 1.00 65.38 506 GLY A O 1
ATOM 4090 N N . MET A 1 507 ? 31.553 -21.730 -43.989 1.00 71.50 507 MET A N 1
ATOM 4091 C CA . MET A 1 507 ? 30.302 -21.839 -44.745 1.00 71.50 507 MET A CA 1
ATOM 4092 C C . MET A 1 507 ? 29.893 -20.493 -45.358 1.00 71.50 507 MET A C 1
ATOM 4094 O O . MET A 1 507 ? 29.939 -19.453 -44.695 1.00 71.50 507 MET A O 1
ATOM 4098 N N . GLU A 1 508 ? 29.453 -20.518 -46.619 1.00 80.44 508 GLU A N 1
ATOM 4099 C CA . GLU A 1 508 ? 28.806 -19.378 -47.273 1.00 80.44 508 GLU A CA 1
ATOM 4100 C C . GLU A 1 508 ? 27.347 -19.274 -46.816 1.00 80.44 508 GLU A C 1
ATOM 4102 O O . GLU A 1 508 ? 26.546 -20.190 -47.011 1.00 80.44 508 GLU A O 1
ATOM 4107 N N . MET A 1 509 ? 26.987 -18.144 -46.212 1.00 81.38 509 MET A N 1
ATOM 4108 C CA . MET A 1 509 ? 25.636 -17.874 -45.727 1.00 81.38 509 MET A CA 1
ATOM 4109 C C . MET A 1 509 ? 25.030 -16.692 -46.490 1.00 81.38 509 MET A C 1
ATOM 4111 O O . MET A 1 509 ? 25.372 -15.534 -46.204 1.00 81.38 509 MET A O 1
ATOM 4115 N N . PRO A 1 510 ? 24.116 -16.938 -47.444 1.00 88.38 510 PRO A N 1
ATOM 4116 C CA . PRO A 1 510 ? 23.431 -15.872 -48.158 1.00 88.38 510 PRO A CA 1
ATOM 4117 C C . PRO A 1 510 ? 22.475 -15.108 -47.234 1.00 88.38 510 PRO A C 1
ATOM 4119 O O . PRO A 1 510 ? 21.706 -15.683 -46.461 1.00 88.38 510 PRO A O 1
ATOM 4122 N N . HIS A 1 511 ? 22.513 -13.786 -47.328 1.00 91.75 511 HIS A N 1
ATOM 4123 C CA . HIS A 1 511 ? 21.640 -12.875 -46.605 1.00 91.75 511 HIS A CA 1
ATOM 4124 C C . HIS A 1 511 ? 21.006 -11.873 -47.570 1.00 91.75 511 HIS A C 1
ATOM 4126 O O . HIS A 1 511 ? 21.615 -11.430 -48.547 1.00 91.75 511 HIS A O 1
ATOM 4132 N N . LEU A 1 512 ? 19.773 -11.494 -47.259 1.00 93.88 512 LEU A N 1
ATOM 4133 C CA . LEU A 1 512 ? 19.024 -10.426 -47.898 1.00 93.88 512 LEU A CA 1
ATOM 4134 C C . LEU A 1 512 ? 19.095 -9.180 -47.017 1.00 93.88 512 LEU A C 1
ATOM 4136 O O . LEU A 1 512 ? 18.863 -9.249 -45.808 1.00 93.88 512 LEU A O 1
ATOM 4140 N N . VAL A 1 513 ? 19.383 -8.039 -47.629 1.00 95.81 513 VAL A N 1
ATOM 4141 C CA . VAL A 1 513 ? 19.446 -6.752 -46.940 1.00 95.81 513 VAL A CA 1
ATOM 4142 C C . VAL A 1 513 ? 18.168 -5.988 -47.214 1.00 95.81 513 VAL A C 1
ATOM 4144 O O . VAL A 1 513 ? 17.868 -5.623 -48.353 1.00 95.81 513 VAL A O 1
ATOM 4147 N N . TYR A 1 514 ? 17.422 -5.737 -46.149 1.00 97.12 514 TYR A N 1
ATOM 4148 C CA . TYR A 1 514 ? 16.239 -4.895 -46.156 1.00 97.12 514 TYR A CA 1
ATOM 4149 C C . TYR A 1 514 ? 16.582 -3.532 -45.554 1.00 97.12 514 TYR A C 1
ATOM 4151 O O . TYR A 1 514 ? 17.344 -3.463 -44.593 1.00 97.12 514 TYR A O 1
ATOM 4159 N N . SER A 1 515 ? 16.016 -2.450 -46.085 1.00 97.25 515 SER A N 1
ATOM 4160 C CA . SER A 1 515 ? 16.154 -1.119 -45.487 1.00 97.25 515 SER A CA 1
ATOM 4161 C C . SER A 1 515 ? 14.912 -0.249 -45.665 1.00 97.25 515 SER A C 1
ATOM 4163 O O . SER A 1 515 ? 14.064 -0.503 -46.528 1.00 97.25 515 SER A O 1
ATOM 4165 N N . ILE A 1 516 ? 14.814 0.792 -44.844 1.00 97.56 516 ILE A N 1
ATOM 4166 C CA . ILE A 1 516 ? 13.852 1.888 -44.982 1.00 97.56 516 ILE A CA 1
ATOM 4167 C C . ILE A 1 516 ? 14.564 3.214 -44.714 1.00 97.56 516 ILE A C 1
ATOM 4169 O O . ILE A 1 516 ? 15.313 3.324 -43.740 1.00 97.56 516 ILE A O 1
ATOM 4173 N N . THR A 1 517 ? 14.341 4.216 -45.565 1.00 97.38 517 THR A N 1
ATOM 4174 C CA . THR A 1 517 ? 14.884 5.567 -45.355 1.00 97.38 517 THR A CA 1
ATOM 4175 C C . THR A 1 517 ? 13.979 6.397 -44.444 1.00 97.38 517 THR A C 1
ATOM 4177 O O . THR A 1 517 ? 12.785 6.120 -44.308 1.00 97.38 517 THR A O 1
ATOM 4180 N N . LYS A 1 518 ? 14.526 7.457 -43.834 1.00 95.31 518 LYS A N 1
ATOM 4181 C CA . LYS A 1 518 ? 13.739 8.395 -43.014 1.00 95.31 518 LYS A CA 1
ATOM 4182 C C . LYS A 1 518 ? 12.579 9.010 -43.808 1.00 95.31 518 LYS A C 1
ATOM 4184 O O . LYS A 1 518 ? 11.478 9.124 -43.286 1.00 95.31 518 LYS A O 1
ATOM 4189 N N . GLU A 1 519 ? 12.800 9.326 -45.082 1.00 94.44 519 GLU A N 1
ATOM 4190 C CA . GLU A 1 519 ? 11.776 9.867 -45.988 1.00 94.44 519 GLU A CA 1
ATOM 4191 C C . GLU A 1 519 ? 10.640 8.864 -46.246 1.00 94.44 519 GLU A C 1
ATOM 4193 O O . GLU A 1 519 ? 9.463 9.220 -46.162 1.00 94.44 519 GLU A O 1
ATOM 4198 N N . GLU A 1 520 ? 10.973 7.595 -46.512 1.00 94.69 520 GLU A N 1
ATOM 4199 C CA . GLU A 1 520 ? 9.979 6.529 -46.695 1.00 94.69 520 GLU A CA 1
ATOM 4200 C C . GLU A 1 520 ? 9.157 6.307 -45.416 1.00 94.69 520 GLU A C 1
ATOM 4202 O O . GLU A 1 520 ? 7.942 6.114 -45.482 1.00 94.69 520 GLU A O 1
ATOM 4207 N N . TRP A 1 521 ? 9.809 6.371 -44.254 1.00 94.50 521 TRP A N 1
ATOM 4208 C CA . TRP A 1 521 ? 9.170 6.254 -42.945 1.00 94.50 521 TRP A CA 1
ATOM 4209 C C . TRP A 1 521 ? 8.236 7.433 -42.622 1.00 94.50 521 TRP A C 1
ATOM 4211 O O . TRP A 1 521 ? 7.107 7.219 -42.171 1.00 94.50 521 TRP A O 1
ATOM 4221 N N . GLU A 1 522 ? 8.663 8.673 -42.878 1.00 90.06 522 GLU A N 1
ATOM 4222 C CA . GLU A 1 522 ? 7.834 9.869 -42.673 1.00 90.06 522 GLU A CA 1
ATOM 4223 C C . GLU A 1 522 ? 6.609 9.866 -43.588 1.00 90.06 522 GLU A C 1
ATOM 4225 O O . GLU A 1 522 ? 5.515 10.223 -43.151 1.00 90.06 522 GLU A O 1
ATOM 4230 N N . TRP A 1 523 ? 6.769 9.425 -44.840 1.00 87.19 523 TRP A N 1
ATOM 4231 C CA . TRP A 1 523 ? 5.657 9.298 -45.778 1.00 87.19 523 TRP A CA 1
ATOM 4232 C C . TRP A 1 523 ? 4.630 8.260 -45.309 1.00 87.19 523 TRP A C 1
ATOM 4234 O O . TRP A 1 523 ? 3.434 8.541 -45.312 1.00 87.19 523 TRP A O 1
ATOM 4244 N N . GLN A 1 524 ? 5.089 7.101 -44.825 1.00 79.88 524 GLN A N 1
ATOM 4245 C CA . GLN A 1 524 ? 4.216 6.065 -44.256 1.00 79.88 524 GLN A CA 1
ATOM 4246 C C . GLN A 1 524 ? 3.508 6.510 -42.971 1.00 79.88 524 GLN A C 1
ATOM 4248 O O . GLN A 1 524 ? 2.433 6.007 -42.681 1.00 79.88 524 GLN A O 1
ATOM 4253 N N . SER A 1 525 ? 4.094 7.437 -42.208 1.00 70.38 525 SER A N 1
ATOM 4254 C CA . SER A 1 525 ? 3.528 7.922 -40.939 1.00 70.38 525 SER A CA 1
ATOM 4255 C C . SER A 1 525 ? 2.455 9.009 -41.113 1.00 70.38 525 SER A C 1
ATOM 4257 O O . SER A 1 525 ? 1.837 9.411 -40.129 1.00 70.38 525 SER A O 1
ATOM 4259 N N . ARG A 1 526 ? 2.276 9.538 -42.333 1.00 67.00 526 ARG A N 1
ATOM 4260 C CA . ARG A 1 526 ? 1.260 10.553 -42.682 1.00 67.00 526 ARG A CA 1
ATOM 4261 C C . ARG A 1 526 ? -0.019 9.956 -43.282 1.00 67.00 526 ARG A C 1
ATOM 4263 O O . ARG A 1 526 ? -0.984 10.696 -43.466 1.00 67.00 526 ARG A O 1
ATOM 4270 N N . LEU A 1 527 ? 0.016 8.672 -43.632 1.00 49.62 527 LEU A N 1
ATOM 4271 C CA . LEU A 1 527 ? -1.120 7.859 -44.071 1.00 49.62 527 LEU A CA 1
ATOM 4272 C C . LEU A 1 527 ? -1.747 7.177 -42.855 1.00 49.62 527 LEU A C 1
ATOM 4274 O O . LEU A 1 527 ? -2.985 7.008 -42.878 1.00 49.62 527 LEU A O 1
#

pLDDT: mean 93.3, std 6.98, range [37.31, 98.69]

Nearest PDB structures (foldseek):
  3get-assembly1_A  TM=9.013E-01  e=7.012E-25  Campylobacter jejuni subsp. jejuni NCTC 11168 = ATCC 700819
  3get-assembly1_B  TM=9.008E-01  e=9.709E-25  Campylobacter jejuni subsp. jejuni NCTC 11168 = ATCC 700819
  1u08-assembly1_B  TM=8.531E-01  e=2.399E-19  Escherichia coli
  2vzy-assembly1_D  TM=8.123E-01  e=1.309E-10  Mycobacterium tuberculosis H37Rv
  2vzz-assembly1_D  TM=8.074E-01  e=7.031E-10  Mycobacterium tuberculosis H37Rv

Mean predicted aligned error: 9.16 Å

Secondary structure (DSSP, 8-state):
---SSS--TTTSTT-EE-SS---TT-S-HHHHHHHHHHHHHTTS---TT-HHHHHHHHHHHTS-GGGEEEESSHHHHHHHHHHHH--SEEEEEES--HHHHHHHHHTT-EEEEEE--GGGTT---HHHHHHHTT--SEEEEESSPTTT-----HHHHHHHHHHHHHHT-EEEEE-TTGGG--HHHHTTS--HHHHHHH-TTEEEEE-HHHHT--TTT--EEEEES-HHHHHHHHTTSPTT-S-HHHHHHHHHHHT-HHHHHHHHHHHHHHHHHHHHHHHHHT-EE---SSSEEEEE--TTHHHHHHHTTEE-EE-TTSTT--TTEEEEE---HHHHHHHHHHHHHHHHTEEEE-SSEEEE---GGGHHHHHHHHT-TTTGGGSSSPPPHHHHHHHHHHHHHHHHHHS--EEEEEETTT--EEEEEEEEEEEETTEEEEEEEEEE-GGGTTSSHHHHHHHHHHHHHHHTS--SEEEEEEETT-HHHHHHHHHTT-EEEEEEEEEETTEEEEEEEEEEEHHHHHHHTT-

Foldseek 3Di:
DADLAFDPCVVQPQFDGFRDQAAQVAFPPQLVVLLVVCPVVLVDQADLLLQLLLVLVCVLQVHDSLQKDKFLALLLLLLLLCQLLLWQEEEEEPPARPSNVVSNVVSVHDYDYDYQDVVVLSADDPVVLVVCLVATQEYEEEACGPPSQDHDFAVNVVSSLVSCQVRNHQYEYECQFVLLFAPVSVVRHDRPVVSQVVHQSYKYKYDPCHLNVPVVQRIIMIGGPPSVSVVSSSVVDDRSRRRSSSSSSSSSVSPPSVSSNVSSVQLVVLVVVLQVLLVVLPWAWHDHRGQKTKIFAFLLLQVLQSVVSYHWRQCCPRPNDHSRITMTGRHDNVVSVVVSVSRSVVSVQFDFDFPFKTWGQDDPVCLVVQLLQQQDQVQCVQPPGRDDSVVSVVVSVVQVVCCVVVVWGWTFIATRVPRGRFWTWAWDFDDDPNDTAIEIDITGRPVCPPVCSLLRRSLRRQVCCCPPVVDFKYKHKGFPPCPVVVVSLVSSVWDFDDKDWDQDPNDTTIITMTMDGSVSVVVVVVD

Organism: NCBI:txid2840727

Sequence (527 aa):
MVHKHGGNLYEHKGAEDFSANINFKGMPEKVKQAALASIEESVHYPDPECTELREALAEREGLKKEQILCGNGAAELMFALAFARKPKTALLPVPSFYEYQQALKAAGCEVRYFYLKEEEEYRIAEDFLKEAEKGYDAAILGNPNNPTGKLIAGKRLEEILALCRRKGSLLMVDESFLDFLDEKDLAETFPCGQLLEKYPNLLVIKSFTKMYAMPGLRFGYVCCADEELLRQMRSKLQPWNVSLPAQRGALAAAAETDFARKTAAETAVNRQKMKEALQEAGYRVFDSCTNYLLFKGPFDLGKYCVNRKMLIRDCSNFPGLEKEFFRICIRSEEENIRLARILKERLRGQILETERLYLRLMEDADFPDLCRMLQDPQVMYAYEHAFEDEEAWEWLKRQQTRYEKDGFGLWAVIEKETGEMIGQCGLTVQDCNGRQVVEVGYLFCRSVWHQGFASEAARACRDYAFRRLEVREVYSIIRDTNLPSIKVARANGMKEREKLIKHYYGMEMPHLVYSITKEEWEWQSRL